Protein AF-A0A3M6TI79-F1 (afdb_monomer_lite)

Foldseek 3Di:
DDDDDDDDFDDDPDPDDRDDDDDDDDDQDKDKDKDWDFDDDDDPVDPDTWTDIDIDTDHSCLLPPDALAPDPPQQDWDWDWDDTPNPDIDIDIDGDDHDRDQKKKKFKDFDLDWDKDQAPCVQDPCCPVFADPVNNVNSGFTKIKDKIFIAIPVRHGAWIKIWMFTQRSLKTKIFIAGPVRDGQKMKIKDDDPPFAACVVDPCSQFGDHDDVLQLKIWIFIDGPHGFKIKIKAWDQWFWKAAWAQWACDDVPGHTGHTGHIGATAQTDMDIWMFGPPDRTHTWDWDDDPQWIWTPPDPQWIWIARQQRRMIMTGSVDSPVRRSNNNNLRSLLSCQARRAAPDPPDPAQQAGRPVDPDDDTIHHPDDPSVSGSSNSNNANPNRRRNHLSSCCPVVVRNHSRHPDDPDDDDDDDDDDPDDDDDDDDDDDDDDDDDDDDDDDDDDDD

Organism: Pocillopora damicornis (NCBI:txid46731)

Structure (mmCIF, N/CA/C/O backbone):
data_AF-A0A3M6TI79-F1
#
_entry.id   AF-A0A3M6TI79-F1
#
loop_
_atom_site.group_PDB
_atom_site.id
_atom_site.type_symbol
_atom_site.label_atom_id
_atom_site.label_alt_id
_atom_site.label_comp_id
_atom_site.label_asym_id
_atom_site.label_entity_id
_atom_site.label_seq_id
_atom_site.pdbx_PDB_ins_code
_atom_site.Cartn_x
_atom_site.Cartn_y
_atom_site.Cartn_z
_atom_site.occupancy
_atom_site.B_iso_or_equiv
_atom_site.auth_seq_id
_atom_site.auth_comp_id
_atom_site.auth_asym_id
_atom_site.auth_atom_id
_atom_site.pdbx_PDB_model_num
ATOM 1 N N . MET A 1 1 ? -27.405 -29.786 21.124 1.00 26.97 1 MET A N 1
ATOM 2 C CA . MET A 1 1 ? -27.968 -29.135 22.326 1.00 26.97 1 MET A CA 1
ATOM 3 C C . MET A 1 1 ? -26.849 -29.111 23.354 1.00 26.97 1 MET A C 1
ATOM 5 O O . MET A 1 1 ? -26.350 -30.180 23.670 1.00 26.97 1 MET A O 1
ATOM 9 N N . VAL A 1 2 ? -26.341 -27.943 23.753 1.00 24.84 2 VAL A N 1
ATOM 10 C CA . VAL A 1 2 ? -25.298 -27.874 24.791 1.00 24.84 2 VAL A CA 1
ATOM 11 C C . VAL A 1 2 ? -26.021 -27.575 26.098 1.00 24.84 2 VAL A C 1
ATOM 13 O O . VAL A 1 2 ? -26.415 -26.439 26.329 1.00 24.84 2 VAL A O 1
ATOM 16 N N . GLN A 1 3 ? -26.279 -28.605 26.904 1.00 27.30 3 GLN A N 1
ATOM 17 C CA . GLN A 1 3 ? -26.738 -28.417 28.279 1.00 27.30 3 GLN A CA 1
ATOM 18 C C . GLN A 1 3 ? -25.523 -28.007 29.104 1.00 27.30 3 GLN A C 1
ATOM 20 O O . GLN A 1 3 ? -24.574 -28.777 29.236 1.00 27.30 3 GLN A O 1
ATOM 25 N N . VAL A 1 4 ? -25.526 -26.777 29.608 1.00 32.53 4 VAL A N 1
ATOM 26 C CA . VAL A 1 4 ? -24.462 -26.287 30.482 1.00 32.53 4 VAL A CA 1
ATOM 27 C C . VAL A 1 4 ? -24.975 -26.310 31.915 1.00 32.53 4 VAL A C 1
ATOM 29 O O . VAL A 1 4 ? -26.040 -25.772 32.209 1.00 32.53 4 VAL A O 1
ATOM 32 N N . HIS A 1 5 ? -24.244 -26.971 32.808 1.00 30.58 5 HIS A N 1
ATOM 33 C CA . HIS A 1 5 ? -24.495 -26.938 34.247 1.00 30.58 5 HIS A CA 1
ATOM 34 C C . HIS A 1 5 ? -23.458 -26.020 34.895 1.00 30.58 5 HIS A C 1
ATOM 36 O O . HIS A 1 5 ? -22.255 -26.228 34.741 1.00 30.58 5 HIS A O 1
ATOM 42 N N . GLY A 1 6 ? -23.934 -24.963 35.554 1.00 36.59 6 GLY A N 1
ATOM 43 C CA . GLY A 1 6 ? -23.106 -23.997 36.277 1.00 36.59 6 GLY A CA 1
ATOM 44 C C . GLY A 1 6 ? -23.070 -24.270 37.787 1.00 36.59 6 GLY A C 1
ATOM 45 O O . GLY A 1 6 ? -23.866 -25.069 38.283 1.00 36.59 6 GLY A O 1
ATOM 46 N N . PRO A 1 7 ? -22.162 -23.615 38.535 1.00 35.44 7 PRO A N 1
ATOM 47 C CA . PRO A 1 7 ? -22.131 -23.706 39.993 1.00 35.44 7 PRO A CA 1
ATOM 48 C C . PRO A 1 7 ? -23.394 -23.086 40.613 1.00 35.44 7 PRO A C 1
ATOM 50 O O . PRO A 1 7 ? -23.945 -22.118 40.090 1.00 35.44 7 PRO A O 1
ATOM 53 N N . ALA A 1 8 ? -23.846 -23.639 41.741 1.00 36.31 8 ALA A N 1
ATOM 54 C CA . ALA A 1 8 ? -25.027 -23.166 42.459 1.00 36.31 8 ALA A CA 1
ATOM 55 C C . ALA A 1 8 ? -24.855 -21.706 42.927 1.00 36.31 8 ALA A C 1
ATOM 57 O O . ALA A 1 8 ? -23.997 -21.415 43.761 1.00 36.31 8 ALA A O 1
ATOM 58 N N . ALA A 1 9 ? -25.686 -20.788 42.426 1.00 38.94 9 ALA A N 1
ATOM 59 C CA . ALA A 1 9 ? -25.747 -19.413 42.916 1.00 38.94 9 ALA A CA 1
ATOM 60 C C . ALA A 1 9 ? -26.727 -19.324 44.100 1.00 38.94 9 ALA A C 1
ATOM 62 O O . ALA A 1 9 ? -27.890 -19.710 43.983 1.00 38.94 9 ALA A O 1
ATOM 63 N N . ARG A 1 10 ? -26.275 -18.814 45.255 1.00 35.09 10 ARG A N 1
ATOM 64 C CA . ARG A 1 10 ? -27.170 -18.492 46.379 1.00 35.09 10 ARG A CA 1
ATOM 65 C C . ARG A 1 10 ? -27.868 -17.164 46.097 1.00 35.09 10 ARG A C 1
ATOM 67 O O . ARG A 1 10 ? -27.205 -16.156 45.875 1.00 35.09 10 ARG A O 1
ATOM 74 N N . VAL A 1 11 ? -29.199 -17.155 46.151 1.00 37.19 11 VAL A N 1
ATOM 75 C CA . VAL A 1 11 ? -29.996 -15.925 46.078 1.00 37.19 11 VAL A CA 1
ATOM 76 C C . VAL A 1 11 ? -29.894 -15.207 47.426 1.00 37.19 11 VAL A C 1
ATOM 78 O O . VAL A 1 11 ? -30.605 -15.535 48.372 1.00 37.19 11 VAL A O 1
ATOM 81 N N . THR A 1 12 ? -28.988 -14.242 47.536 1.00 36.19 12 THR A N 1
ATOM 82 C CA . THR A 1 12 ? -28.988 -13.247 48.617 1.00 36.19 12 THR A CA 1
ATOM 83 C C . THR A 1 12 ? -29.383 -11.891 48.036 1.00 36.19 12 THR A C 1
ATOM 85 O O . THR A 1 12 ? -29.086 -11.605 46.877 1.00 36.19 12 THR A O 1
ATOM 88 N N . LYS A 1 13 ? -30.083 -11.048 48.814 1.00 34.34 13 LYS A N 1
ATOM 89 C CA . LYS A 1 13 ? -30.280 -9.630 48.460 1.00 34.34 13 LYS A CA 1
ATOM 90 C C . LYS A 1 13 ? -28.893 -9.005 48.302 1.00 34.34 13 LYS A C 1
ATOM 92 O O . LYS A 1 13 ? -28.217 -8.767 49.297 1.00 34.34 13 LYS A O 1
ATOM 97 N N . SER A 1 14 ? -28.447 -8.826 47.069 1.00 35.88 14 SER A N 1
ATOM 98 C CA . SER A 1 14 ? -27.125 -8.304 46.755 1.00 35.88 14 SER A CA 1
ATOM 99 C C . SER A 1 14 ? -27.249 -7.418 45.526 1.00 35.88 14 SER A C 1
ATOM 101 O O . SER A 1 14 ? -27.692 -7.883 44.477 1.00 35.88 14 SER A O 1
ATOM 103 N N . ASP A 1 15 ? -26.801 -6.173 45.655 1.00 36.38 15 ASP A N 1
ATOM 104 C CA . ASP A 1 15 ? -26.733 -5.178 44.579 1.00 36.38 15 ASP A CA 1
ATOM 105 C C . ASP A 1 15 ? -25.527 -5.404 43.634 1.00 36.38 15 ASP A C 1
ATOM 107 O O . ASP A 1 15 ? -25.134 -4.514 42.882 1.00 36.38 15 ASP A O 1
ATOM 111 N N . GLY A 1 16 ? -24.911 -6.595 43.674 1.00 39.62 16 GLY A N 1
ATOM 112 C CA . GLY A 1 16 ? -23.736 -6.976 42.887 1.00 39.62 16 GLY A CA 1
ATOM 113 C C . GLY A 1 16 ? -23.969 -8.150 41.928 1.00 39.62 16 GLY A C 1
ATOM 114 O O . GLY A 1 16 ? -24.929 -8.912 42.049 1.00 39.62 16 GLY A O 1
ATOM 115 N N . VAL A 1 17 ? -23.050 -8.312 40.967 1.00 40.81 17 VAL A N 1
ATOM 116 C CA . VAL A 1 17 ? -23.013 -9.440 40.017 1.00 40.81 17 VAL A CA 1
ATOM 117 C C . VAL A 1 17 ? -22.804 -10.752 40.783 1.00 40.81 17 VAL A C 1
ATOM 119 O O . VAL A 1 17 ? -21.711 -11.024 41.271 1.00 40.81 17 VAL A O 1
ATOM 122 N N . LEU A 1 18 ? -23.851 -11.578 40.873 1.00 46.09 18 LEU A N 1
ATOM 123 C CA . LEU A 1 18 ? -23.839 -12.822 41.655 1.00 46.09 18 LEU A CA 1
ATOM 124 C C . LEU A 1 18 ? -23.061 -13.971 40.984 1.00 46.09 18 LEU A C 1
ATOM 126 O O . LEU A 1 18 ? -22.615 -14.881 41.679 1.00 46.09 18 LEU A O 1
ATOM 130 N N . SER A 1 19 ? -22.902 -13.980 39.651 1.00 46.00 19 SER A N 1
ATOM 131 C CA . SER A 1 19 ? -22.184 -15.037 38.908 1.00 46.00 19 SER A CA 1
ATOM 132 C C . SER A 1 19 ? -21.798 -14.596 37.488 1.00 46.00 19 SER A C 1
ATOM 134 O O . SER A 1 19 ? -22.575 -13.918 36.820 1.00 46.00 19 SER A O 1
ATOM 136 N N . ARG A 1 20 ? -20.612 -15.007 37.007 1.00 40.00 20 ARG A N 1
ATOM 137 C CA . ARG A 1 20 ? -20.134 -14.791 35.626 1.00 40.00 20 ARG A CA 1
ATOM 138 C C . ARG A 1 20 ? -20.016 -16.128 34.901 1.00 40.00 20 ARG A C 1
ATOM 140 O O . ARG A 1 20 ? -19.308 -17.015 35.370 1.00 40.00 20 ARG A O 1
ATOM 147 N N . PHE A 1 21 ? -20.644 -16.240 33.736 1.00 50.38 21 PHE A N 1
ATOM 148 C CA . PHE A 1 21 ? -20.562 -17.419 32.874 1.00 50.38 21 PHE A CA 1
ATOM 149 C C . PHE A 1 21 ? -19.679 -17.113 31.659 1.00 50.38 21 PHE A C 1
ATOM 151 O O . PHE A 1 21 ? -19.649 -15.987 31.166 1.00 50.38 21 PHE A O 1
ATOM 158 N N . THR A 1 22 ? -18.896 -18.082 31.193 1.00 39.44 22 THR A N 1
ATOM 159 C CA . THR A 1 22 ? -18.041 -17.924 30.008 1.00 39.44 22 THR A CA 1
ATOM 160 C C . THR A 1 22 ? -18.161 -19.178 29.163 1.00 39.44 22 THR A C 1
ATOM 162 O O . THR A 1 22 ? -17.875 -20.273 29.642 1.00 39.44 22 THR A O 1
ATOM 165 N N . TYR A 1 23 ? -18.563 -19.017 27.906 1.00 48.28 23 TYR A N 1
ATOM 166 C CA . TYR A 1 23 ? -18.755 -20.128 26.981 1.00 48.28 23 TYR A CA 1
ATOM 167 C C . TYR A 1 23 ? -17.828 -19.967 25.776 1.00 48.28 23 TYR A C 1
ATOM 169 O O . TYR A 1 23 ? -17.663 -18.870 25.246 1.00 48.28 23 TYR A O 1
ATOM 177 N N . LYS A 1 24 ? -17.220 -21.069 25.327 1.00 37.00 24 LYS A N 1
ATOM 178 C CA . LYS A 1 24 ? -16.467 -21.134 24.067 1.00 37.00 24 LYS A CA 1
ATOM 179 C C . LYS A 1 24 ? -17.256 -21.984 23.078 1.00 37.00 24 LYS A C 1
ATOM 181 O O . LYS A 1 24 ? -17.492 -23.162 23.340 1.00 37.00 24 LYS A O 1
ATOM 186 N N . LYS A 1 25 ? -17.647 -21.410 21.938 1.00 42.81 25 LYS A N 1
ATOM 187 C CA . LYS A 1 25 ? -18.302 -22.142 20.845 1.00 42.81 25 LYS A CA 1
ATOM 188 C C . LYS A 1 25 ? -17.343 -22.285 19.666 1.00 42.81 25 LYS A C 1
ATOM 190 O O . LYS A 1 25 ? -16.661 -21.332 19.314 1.00 42.81 25 LYS A O 1
ATOM 195 N N . LYS A 1 26 ? -17.311 -23.477 19.062 1.00 34.34 26 LYS A N 1
ATOM 196 C CA . LYS A 1 26 ? -16.482 -23.782 17.883 1.00 34.34 26 LYS A CA 1
ATOM 197 C C . LYS A 1 26 ? -17.148 -23.459 16.533 1.00 34.34 26 LYS A C 1
ATOM 199 O O . LYS A 1 26 ? -16.418 -23.287 15.573 1.00 34.34 26 LYS A O 1
ATOM 204 N N . ASN A 1 27 ? -18.486 -23.355 16.453 1.00 37.47 27 ASN A N 1
ATOM 205 C CA . ASN A 1 27 ? -19.232 -23.259 15.180 1.00 37.47 27 ASN A CA 1
ATOM 206 C C . ASN A 1 27 ? -20.321 -22.162 15.150 1.00 37.47 27 ASN A C 1
ATOM 208 O O . ASN A 1 27 ? -20.969 -21.882 16.162 1.00 37.47 27 ASN A O 1
ATOM 212 N N . SER A 1 28 ? -20.581 -21.635 13.947 1.00 41.69 28 SER A N 1
ATOM 213 C CA . SER A 1 28 ? -21.469 -20.517 13.566 1.00 41.69 28 SER A CA 1
ATOM 214 C C . SER A 1 28 ? -22.980 -20.835 13.516 1.00 41.69 28 SER A C 1
ATOM 216 O O . SER A 1 28 ? -23.687 -20.418 12.606 1.00 41.69 28 SER A O 1
ATOM 218 N N . GLY A 1 29 ? -23.513 -21.578 14.489 1.00 46.12 29 GLY A N 1
ATOM 219 C CA . GLY A 1 29 ? -24.972 -21.763 14.631 1.00 46.12 29 GLY A CA 1
ATOM 220 C C . GLY A 1 29 ? -25.601 -20.766 15.610 1.00 46.12 29 GLY A C 1
ATOM 221 O O . GLY A 1 29 ? -24.887 -20.223 16.455 1.00 46.12 29 GLY A O 1
ATOM 222 N N . ASN A 1 30 ? -26.932 -20.616 15.600 1.00 45.53 30 ASN A N 1
ATOM 223 C CA . ASN A 1 30 ? -27.668 -19.917 16.667 1.00 45.53 30 ASN A CA 1
ATOM 224 C C . ASN A 1 30 ? -27.253 -20.455 18.050 1.00 45.53 30 ASN A C 1
ATOM 226 O O . ASN A 1 30 ? -27.028 -21.663 18.230 1.00 45.53 30 ASN A O 1
ATOM 230 N N . LEU A 1 31 ? -27.068 -19.560 19.020 1.00 49.38 31 LEU A N 1
ATOM 231 C CA . LEU A 1 31 ? -26.786 -19.931 20.405 1.00 49.38 31 LEU A CA 1
ATOM 232 C C . LEU A 1 31 ? -28.133 -20.063 21.114 1.00 49.38 31 LEU A C 1
ATOM 234 O O . LEU A 1 31 ? -28.836 -19.080 21.321 1.00 49.38 31 LEU A O 1
ATOM 238 N N . ARG A 1 32 ? -28.514 -21.306 21.417 1.00 48.41 32 ARG A N 1
ATOM 239 C CA . ARG A 1 32 ? -29.669 -21.610 22.261 1.00 48.41 32 ARG A CA 1
ATOM 240 C C . ARG A 1 32 ? -29.132 -21.813 23.667 1.00 48.41 32 ARG A C 1
ATOM 242 O O . ARG A 1 32 ? -28.478 -22.826 23.920 1.00 48.41 32 ARG A O 1
ATOM 249 N N . GLU A 1 33 ? -29.350 -20.834 24.531 1.00 54.22 33 GLU A N 1
ATOM 250 C CA . GLU A 1 33 ? -29.042 -20.950 25.954 1.00 54.22 33 GLU A CA 1
ATOM 251 C C . GLU A 1 33 ? -30.341 -21.201 26.716 1.00 54.22 33 GLU A C 1
ATOM 253 O O . GLU A 1 33 ? -31.329 -20.495 26.537 1.00 54.22 33 GLU A O 1
ATOM 258 N N . SER A 1 34 ? -30.353 -22.229 27.561 1.00 50.94 34 SER A N 1
ATOM 259 C CA . SER A 1 34 ? -31.441 -22.473 28.505 1.00 50.94 34 SER A CA 1
ATOM 260 C C . SER A 1 34 ? -30.966 -22.072 29.894 1.00 50.94 34 SER A C 1
ATOM 262 O O . SER A 1 34 ? -30.079 -22.728 30.448 1.00 50.94 34 SER A O 1
ATOM 264 N N . VAL A 1 35 ? -31.548 -21.022 30.466 1.00 56.03 35 VAL A N 1
ATOM 265 C CA . VAL A 1 35 ? -31.326 -20.684 31.873 1.00 56.03 35 VAL A CA 1
ATOM 266 C C . VAL A 1 35 ? -32.333 -21.488 32.682 1.00 56.03 35 VAL A C 1
ATOM 268 O O . VAL A 1 35 ? -33.542 -21.304 32.540 1.00 56.03 35 VAL A O 1
ATOM 271 N N . ARG A 1 36 ? -31.837 -22.417 33.502 1.00 56.12 36 ARG A N 1
ATOM 272 C CA . ARG A 1 36 ? -32.660 -23.227 34.402 1.00 56.12 36 ARG A CA 1
ATOM 273 C C . ARG A 1 36 ? -32.420 -22.783 35.839 1.00 56.12 36 ARG A C 1
ATOM 275 O O . ARG A 1 36 ? -31.276 -22.733 36.284 1.00 56.12 36 ARG A O 1
ATOM 282 N N . ILE A 1 37 ? -33.498 -22.484 36.554 1.00 56.94 37 ILE A N 1
ATOM 283 C CA . ILE A 1 37 ? -33.464 -22.140 37.972 1.00 56.94 37 ILE A CA 1
ATOM 284 C C . ILE A 1 37 ? -34.084 -23.306 38.730 1.00 56.94 37 ILE A C 1
ATOM 286 O O . ILE A 1 37 ? -35.269 -23.597 38.591 1.00 56.94 37 ILE A O 1
ATOM 290 N N . GLN A 1 38 ? -33.242 -23.993 39.499 1.00 54.38 38 GLN A N 1
ATOM 291 C CA . GLN A 1 38 ? -33.629 -25.111 40.350 1.00 54.38 38 GLN A CA 1
ATOM 292 C C . GLN A 1 38 ? -33.363 -24.750 41.807 1.00 54.38 38 GLN A C 1
ATOM 294 O O . GLN A 1 38 ? -32.266 -24.317 42.170 1.00 54.38 38 GLN A O 1
ATOM 299 N N . GLN A 1 39 ? -34.363 -24.950 42.656 1.00 53.22 39 GLN A N 1
ATOM 300 C CA . GLN A 1 39 ? -34.198 -24.842 44.097 1.00 53.22 39 GLN A CA 1
ATOM 301 C C . GLN A 1 39 ? -33.625 -26.146 44.664 1.00 53.22 39 GLN A C 1
ATOM 303 O O . GLN A 1 39 ? -34.282 -27.185 44.669 1.00 53.22 39 GLN A O 1
ATOM 308 N N . HIS A 1 40 ? -32.408 -26.082 45.205 1.00 42.72 40 HIS A N 1
ATOM 309 C CA . HIS A 1 40 ? -31.822 -27.190 45.958 1.00 42.72 40 HIS A CA 1
ATOM 310 C C . HIS A 1 40 ? -32.299 -27.147 47.420 1.00 42.72 40 HIS A C 1
ATOM 312 O O . HIS A 1 40 ? -31.717 -26.455 48.255 1.00 42.72 40 HIS A O 1
ATOM 318 N N . GLY A 1 41 ? -33.363 -27.895 47.725 1.00 48.41 41 GLY A N 1
ATOM 319 C CA . GLY A 1 41 ? -33.874 -28.112 49.085 1.00 48.41 41 GLY A CA 1
ATOM 320 C C . GLY A 1 41 ? -35.158 -27.349 49.429 1.00 48.41 41 GLY A C 1
ATOM 321 O O . GLY A 1 41 ? -35.534 -26.377 48.781 1.00 48.41 41 GLY A O 1
ATOM 322 N N . THR A 1 42 ? -35.860 -27.792 50.469 1.00 46.72 42 THR A N 1
ATOM 323 C CA . THR A 1 42 ? -37.112 -27.176 50.933 1.00 46.72 42 THR A CA 1
ATOM 324 C C . THR A 1 42 ? -36.832 -25.871 51.682 1.00 46.72 42 THR A C 1
ATOM 326 O O . THR A 1 42 ? -36.079 -25.863 52.654 1.00 46.72 42 THR A O 1
ATOM 329 N N . CYS A 1 43 ? -37.448 -24.769 51.254 1.00 49.41 43 CYS A N 1
ATOM 330 C CA . CYS A 1 43 ? -37.408 -23.478 51.943 1.00 49.41 43 CYS A CA 1
ATOM 331 C C . CYS A 1 43 ? -38.814 -23.173 52.468 1.00 49.41 43 CYS A C 1
ATOM 333 O O . CYS A 1 43 ? -39.772 -23.274 51.709 1.00 49.41 43 CYS A O 1
ATOM 335 N N . SER A 1 44 ? -38.943 -22.773 53.737 1.00 50.62 44 SER A N 1
ATOM 336 C CA . SER A 1 44 ? -40.233 -22.438 54.368 1.00 50.62 44 SER A CA 1
ATOM 337 C C . SER A 1 44 ? -40.979 -21.282 53.689 1.00 50.62 44 SER A C 1
ATOM 339 O O . SER A 1 44 ? -42.162 -21.084 53.941 1.00 50.62 44 SER A O 1
ATOM 341 N N . CYS A 1 45 ? -40.301 -20.534 52.816 1.00 48.78 45 CYS A N 1
ATOM 342 C CA . CYS A 1 45 ? -40.864 -19.429 52.050 1.00 48.78 45 CYS A CA 1
ATOM 343 C C . CYS A 1 45 ? -41.637 -19.868 50.791 1.00 48.78 45 CYS A C 1
ATOM 345 O O . CYS A 1 45 ? -42.281 -19.023 50.174 1.00 48.78 45 CYS A O 1
ATOM 347 N N . PHE A 1 46 ? -41.572 -21.144 50.385 1.00 50.62 46 PHE A N 1
ATOM 348 C CA . PHE A 1 46 ? -42.201 -21.638 49.154 1.00 50.62 46 PHE A CA 1
ATOM 349 C C . PHE A 1 46 ? -42.928 -22.966 49.396 1.00 50.62 46 PHE A C 1
ATOM 351 O O . PHE A 1 46 ? -42.351 -23.914 49.921 1.00 50.62 46 PHE A O 1
ATOM 358 N N . SER A 1 47 ? -44.198 -23.047 48.989 1.00 51.09 47 SER A N 1
ATOM 359 C CA . SER A 1 47 ? -45.039 -24.246 49.136 1.00 51.09 47 SER A CA 1
ATOM 360 C C . SER A 1 47 ? -44.831 -25.298 48.036 1.00 51.09 47 SER A C 1
ATOM 362 O O . SER A 1 47 ? -45.362 -26.401 48.146 1.00 51.09 47 SER A O 1
ATOM 364 N N . HIS A 1 48 ? -44.059 -24.985 46.988 1.00 55.78 48 HIS A N 1
ATOM 365 C CA . HIS A 1 48 ? -43.809 -25.859 45.836 1.00 55.78 48 HIS A CA 1
ATOM 366 C C . HIS A 1 48 ? -42.324 -25.850 45.438 1.00 55.78 48 HIS A C 1
ATOM 368 O O . HIS A 1 48 ? -41.635 -24.849 45.633 1.00 55.78 48 HIS A O 1
ATOM 374 N N . LEU A 1 49 ? -41.839 -26.967 44.878 1.00 54.50 49 LEU A N 1
ATOM 375 C CA . LEU A 1 49 ? -40.508 -27.072 44.269 1.00 54.50 49 LEU A CA 1
ATOM 376 C C . LEU A 1 49 ? -40.403 -26.095 43.091 1.00 54.50 49 LEU A C 1
ATOM 378 O O . LEU A 1 49 ? -41.200 -26.161 42.158 1.00 54.50 49 LEU A O 1
ATOM 382 N N . LEU A 1 50 ? -39.417 -25.199 43.136 1.00 56.19 50 LEU A N 1
ATOM 383 C CA . LEU A 1 50 ? -39.123 -24.283 42.038 1.00 56.19 50 LEU A CA 1
ATOM 384 C C . LEU A 1 50 ? -38.225 -24.978 41.010 1.00 56.19 50 LEU A C 1
ATOM 386 O O . LEU A 1 50 ? -37.013 -25.099 41.214 1.00 56.19 50 LEU A O 1
ATOM 390 N N . GLU A 1 51 ? -38.827 -25.419 39.909 1.00 56.94 51 GLU A N 1
ATOM 391 C CA . GLU A 1 51 ? -38.125 -25.847 38.701 1.00 56.94 51 GLU A CA 1
ATOM 392 C C . GLU A 1 51 ? -38.714 -25.103 37.500 1.00 56.94 51 GLU A C 1
ATOM 394 O O . GLU A 1 51 ? -39.722 -25.504 36.931 1.00 56.94 51 GLU A O 1
ATOM 399 N N . GLU A 1 52 ? -38.080 -23.988 37.138 1.00 59.00 52 GLU A N 1
ATOM 400 C CA . GLU A 1 52 ? -38.467 -23.174 35.985 1.00 59.00 52 GLU A CA 1
ATOM 401 C C . GLU A 1 52 ? -37.279 -23.042 35.033 1.00 59.00 52 GLU A C 1
ATOM 403 O O . GLU A 1 52 ? -36.121 -22.892 35.445 1.00 59.00 52 GLU A O 1
ATOM 408 N N . SER A 1 53 ? -37.554 -23.099 33.734 1.00 56.28 53 SER A N 1
ATOM 409 C CA . SER A 1 53 ? -36.540 -22.900 32.703 1.00 56.28 53 SER A CA 1
ATOM 410 C C . SER A 1 53 ? -37.062 -21.988 31.617 1.00 56.28 53 SER A C 1
ATOM 412 O O . SER A 1 53 ? -38.165 -22.195 31.120 1.00 56.28 53 SER A O 1
ATOM 414 N N . ALA A 1 54 ? -36.235 -21.039 31.201 1.00 55.03 54 ALA A N 1
ATOM 415 C CA . ALA A 1 54 ? -36.506 -20.230 30.030 1.00 55.03 54 ALA A CA 1
ATOM 416 C C . ALA A 1 54 ? -35.395 -20.419 28.999 1.00 55.03 54 ALA A C 1
ATOM 418 O O . ALA A 1 54 ? -34.204 -20.493 29.322 1.00 55.03 54 ALA A O 1
ATOM 419 N N . GLU A 1 55 ? -35.816 -20.547 27.747 1.00 54.59 55 GLU A N 1
ATOM 420 C CA . GLU A 1 55 ? -34.921 -20.656 26.609 1.00 54.59 55 GLU A CA 1
ATOM 421 C C . GLU A 1 55 ? -34.775 -19.303 25.934 1.00 54.59 55 GLU A C 1
ATOM 423 O O . GLU A 1 55 ? -35.762 -18.644 25.609 1.00 54.59 55 GLU A O 1
ATOM 428 N N . TYR A 1 56 ? -33.529 -18.927 25.680 1.00 57.69 56 TYR A N 1
ATOM 429 C CA . TYR A 1 56 ? -33.180 -17.694 25.006 1.00 57.69 56 TYR A CA 1
ATOM 430 C C . TYR A 1 56 ? -32.433 -18.022 23.724 1.00 57.69 56 TYR A C 1
ATOM 432 O O . TYR A 1 56 ? -31.513 -18.850 23.683 1.00 57.69 56 TYR A O 1
ATOM 440 N N . TYR A 1 57 ? -32.872 -17.365 22.658 1.00 51.97 57 TYR A N 1
ATOM 441 C CA . TYR A 1 57 ? -32.275 -17.468 21.342 1.00 51.97 57 TYR A CA 1
ATOM 442 C C . TYR A 1 57 ? -31.390 -16.252 21.128 1.00 51.97 57 TYR A C 1
ATOM 444 O O . TYR A 1 57 ? -31.881 -15.154 20.887 1.00 51.97 57 TYR A O 1
ATOM 452 N N . PHE A 1 58 ? -30.079 -16.461 21.162 1.00 52.69 58 PHE A N 1
ATOM 453 C CA . PHE A 1 58 ? -29.154 -15.497 20.590 1.00 52.69 58 PHE A CA 1
ATOM 454 C C . PHE A 1 58 ? -29.104 -15.768 19.088 1.00 52.69 58 PHE A C 1
ATOM 456 O O . PHE A 1 58 ? -28.556 -16.791 18.645 1.00 52.69 58 PHE A O 1
ATOM 463 N N . SER A 1 59 ? -29.736 -14.891 18.303 1.00 44.31 59 SER A N 1
ATOM 464 C CA . SER A 1 59 ? -29.666 -14.981 16.847 1.00 44.31 59 SER A CA 1
ATOM 465 C C . SER A 1 59 ? -28.213 -14.804 16.403 1.00 44.31 59 SER A C 1
ATOM 467 O O . SER A 1 59 ? -27.461 -13.998 16.958 1.00 44.31 59 SER A O 1
ATOM 469 N N . ALA A 1 60 ? -27.794 -15.576 15.399 1.00 45.16 60 ALA A N 1
ATOM 470 C CA . ALA A 1 60 ? -26.479 -15.412 14.787 1.00 45.16 60 ALA A CA 1
ATOM 471 C C . ALA A 1 60 ? -26.255 -13.972 14.277 1.00 45.16 60 ALA A C 1
ATOM 473 O O . ALA A 1 60 ? -25.119 -13.510 14.268 1.00 45.16 60 ALA A O 1
ATOM 474 N N . GLU A 1 61 ? -27.326 -13.239 13.949 1.00 41.38 61 GLU A N 1
ATOM 475 C CA . GLU A 1 61 ? -27.290 -11.812 13.603 1.00 41.38 61 GLU A CA 1
ATOM 476 C C . GLU A 1 61 ? -26.744 -10.938 14.746 1.00 41.38 61 GLU A C 1
ATOM 478 O O . GLU A 1 61 ? -25.884 -10.097 14.499 1.00 41.38 61 GLU A O 1
ATOM 483 N N . TYR A 1 62 ? -27.121 -11.179 16.009 1.00 40.09 62 TYR A N 1
ATOM 484 C CA . TYR A 1 62 ? -26.590 -10.426 17.162 1.00 40.09 62 TYR A CA 1
ATOM 485 C C . TYR A 1 62 ? -25.095 -10.672 17.412 1.00 40.09 62 TYR A C 1
ATOM 487 O O . TYR A 1 62 ? -24.378 -9.780 17.864 1.00 40.09 62 TYR A O 1
ATOM 495 N N . LEU A 1 63 ? -24.613 -11.876 17.095 1.00 44.28 63 LEU A N 1
ATOM 496 C CA . LEU A 1 63 ? -23.198 -12.246 17.189 1.00 44.28 63 LEU A CA 1
ATOM 497 C C . LEU A 1 63 ? -22.372 -11.752 15.991 1.00 44.28 63 LEU A C 1
ATOM 499 O O . LEU A 1 63 ? -21.152 -11.638 16.097 1.00 44.28 63 LEU A O 1
ATOM 503 N N . ALA A 1 64 ? -23.024 -11.479 14.858 1.00 40.97 64 ALA A N 1
ATOM 504 C CA . ALA A 1 64 ? -22.374 -11.171 13.590 1.00 40.97 64 ALA A CA 1
ATOM 505 C C . ALA A 1 64 ? -22.335 -9.672 13.247 1.00 40.97 64 ALA A C 1
ATOM 507 O O . ALA A 1 64 ? -21.449 -9.278 12.489 1.00 40.97 64 ALA A O 1
ATOM 508 N N . TRP A 1 65 ? -23.250 -8.845 13.776 1.00 39.28 65 TRP A N 1
ATOM 509 C CA . TRP A 1 65 ? -23.540 -7.520 13.198 1.00 39.28 65 TRP A CA 1
ATOM 510 C C . TRP A 1 65 ? -22.755 -6.326 13.771 1.00 39.28 65 TRP A C 1
ATOM 512 O O . TRP A 1 65 ? -22.765 -5.253 13.177 1.00 39.28 65 TRP A O 1
ATOM 522 N N . ARG A 1 66 ? -22.048 -6.440 14.904 1.00 42.31 66 ARG A N 1
ATOM 523 C CA . ARG A 1 66 ? -21.346 -5.277 15.496 1.00 42.31 66 ARG A CA 1
ATOM 524 C C . ARG A 1 66 ? -19.835 -5.481 15.570 1.00 42.31 66 ARG A C 1
ATOM 526 O O . ARG A 1 66 ? -19.311 -5.971 16.559 1.00 42.31 66 ARG A O 1
ATOM 533 N N . VAL A 1 67 ? -19.179 -5.095 14.471 1.00 48.59 67 VAL A N 1
ATOM 534 C CA . VAL A 1 67 ? -17.765 -4.691 14.320 1.00 48.59 67 VAL A CA 1
ATOM 535 C C . VAL A 1 67 ? -16.770 -5.464 15.201 1.00 48.59 67 VAL A C 1
ATOM 537 O O . VAL A 1 67 ? -16.442 -5.066 16.318 1.00 48.59 67 VAL A O 1
ATOM 540 N N . ILE A 1 68 ? -16.244 -6.556 14.638 1.00 48.81 68 ILE A N 1
ATOM 541 C CA . ILE A 1 68 ? -15.331 -7.512 15.297 1.00 48.81 68 ILE A CA 1
ATOM 542 C C . ILE A 1 68 ? -13.895 -6.962 15.456 1.00 48.81 68 ILE A C 1
ATOM 544 O O . ILE A 1 68 ? -13.103 -7.493 16.232 1.00 48.81 68 ILE A O 1
ATOM 548 N N . TYR A 1 69 ? -13.541 -5.869 14.780 1.00 54.88 69 TYR A N 1
ATOM 549 C CA . TYR A 1 69 ? -12.188 -5.300 14.809 1.00 54.88 69 TYR A CA 1
ATOM 550 C C . TYR A 1 69 ? -12.070 -4.286 15.934 1.00 54.88 69 TYR A C 1
ATOM 552 O O . TYR A 1 69 ? -12.604 -3.200 15.751 1.00 54.88 69 TYR A O 1
ATOM 560 N N . LYS A 1 70 ? -11.431 -4.650 17.066 1.00 46.81 70 LYS A N 1
ATOM 561 C CA . LYS A 1 70 ? -11.135 -3.803 18.257 1.00 46.81 70 LYS A CA 1
ATOM 562 C C . LYS A 1 70 ? -11.877 -2.455 18.259 1.00 46.81 70 LYS A C 1
ATOM 564 O O . LYS A 1 70 ? -11.270 -1.388 18.276 1.00 46.81 70 LYS A O 1
ATOM 569 N N . SER A 1 71 ? -13.204 -2.497 18.205 1.00 42.06 71 SER A N 1
ATOM 570 C CA . SER A 1 71 ? -13.990 -1.284 18.272 1.00 42.06 71 SER A CA 1
ATOM 571 C C . SER A 1 71 ? -14.189 -1.039 19.753 1.00 42.06 71 SER A C 1
ATOM 573 O O . SER A 1 71 ? -14.403 -1.976 20.525 1.00 42.06 71 SER A O 1
ATOM 575 N N . ASN A 1 72 ? -14.121 0.216 20.179 1.00 40.44 72 ASN A N 1
ATOM 576 C CA . ASN A 1 72 ? -14.450 0.594 21.554 1.00 40.44 72 ASN A CA 1
ATOM 577 C C . ASN A 1 72 ? -15.954 0.395 21.862 1.00 40.44 72 ASN A C 1
ATOM 579 O O . ASN A 1 72 ? -16.476 0.984 22.807 1.00 40.44 72 ASN A O 1
ATOM 583 N N . VAL A 1 73 ? -16.674 -0.395 21.055 1.00 41.41 73 VAL A N 1
ATOM 584 C CA . VAL A 1 73 ? -18.079 -0.724 21.245 1.00 41.41 73 VAL A CA 1
ATOM 585 C C . VAL A 1 73 ? -18.174 -1.639 22.455 1.00 41.41 73 VAL A C 1
ATOM 587 O O . VAL A 1 73 ? -17.894 -2.837 22.405 1.00 41.41 73 VAL A O 1
ATOM 590 N N . VAL A 1 74 ? -18.570 -1.036 23.570 1.00 49.41 74 VAL A N 1
ATOM 591 C CA . VAL A 1 74 ? -18.937 -1.747 24.789 1.00 49.41 74 VAL A CA 1
ATOM 592 C C . VAL A 1 74 ? -20.116 -2.667 24.446 1.00 49.41 74 VAL A C 1
ATOM 594 O O . VAL A 1 74 ? -21.144 -2.162 23.981 1.00 49.41 74 VAL A O 1
ATOM 597 N N . PRO A 1 75 ? -20.000 -3.997 24.627 1.00 53.81 75 PRO A N 1
ATOM 598 C CA . PRO A 1 75 ? -21.114 -4.900 24.372 1.00 53.81 75 PRO A CA 1
ATOM 599 C C . PRO A 1 75 ? -22.288 -4.491 25.261 1.00 53.81 75 PRO A C 1
ATOM 601 O O . PRO A 1 75 ? -22.139 -4.375 26.479 1.00 53.81 75 PRO A O 1
ATOM 604 N N . GLN A 1 76 ? -23.437 -4.203 24.643 1.00 52.12 76 GLN A N 1
ATOM 605 C CA . GLN A 1 76 ? -24.592 -3.713 25.386 1.00 52.12 76 GLN A CA 1
ATOM 606 C C . GLN A 1 76 ? -25.166 -4.844 26.253 1.00 52.12 76 GLN A C 1
ATOM 608 O O . GLN A 1 76 ? -25.489 -5.907 25.720 1.00 52.12 76 GLN A O 1
ATOM 613 N N . PRO A 1 77 ? -25.282 -4.642 27.577 1.00 63.25 77 PRO A N 1
ATOM 614 C CA . PRO A 1 77 ? -25.906 -5.613 28.459 1.00 63.25 77 PRO A CA 1
ATOM 615 C C . PRO A 1 77 ? -27.406 -5.696 28.173 1.00 63.25 77 PRO A C 1
ATOM 617 O O . PRO A 1 77 ? -28.104 -4.683 28.190 1.00 63.25 77 PRO A O 1
ATOM 620 N N . GLU A 1 78 ? -27.917 -6.906 27.977 1.00 61.88 78 GLU A N 1
ATOM 621 C CA . GLU A 1 78 ? -29.351 -7.149 27.830 1.00 61.88 78 GLU A CA 1
ATOM 622 C C . GLU A 1 78 ? -29.906 -7.722 29.137 1.00 61.88 78 GLU A C 1
ATOM 624 O O . GLU A 1 78 ? -29.347 -8.666 29.696 1.00 61.88 78 GLU A O 1
ATOM 629 N N . THR A 1 79 ? -30.971 -7.115 29.670 1.00 69.38 79 THR A N 1
ATOM 630 C CA . THR A 1 79 ? -31.572 -7.533 30.945 1.00 69.38 79 THR A CA 1
ATOM 631 C C . THR A 1 79 ? -32.851 -8.311 30.706 1.00 69.38 79 THR A C 1
ATOM 633 O O . THR A 1 79 ? -33.823 -7.785 30.169 1.00 69.38 79 THR A O 1
ATOM 636 N N . HIS A 1 80 ? -32.869 -9.539 31.205 1.00 68.00 80 HIS A N 1
ATOM 637 C CA . HIS A 1 80 ? -33.984 -10.463 31.090 1.00 68.00 80 HIS A CA 1
ATOM 638 C C . HIS A 1 80 ? -34.735 -10.559 32.415 1.00 68.00 80 HIS A C 1
ATOM 640 O O . HIS A 1 80 ? -34.159 -10.408 33.498 1.00 68.00 80 HIS A O 1
ATOM 646 N N . LYS A 1 81 ? -36.045 -10.798 32.326 1.00 70.44 81 LYS A N 1
ATOM 647 C CA . LYS A 1 81 ? -36.925 -11.021 33.476 1.00 70.44 81 LYS A CA 1
ATOM 648 C C . LYS A 1 81 ? -37.562 -12.395 33.349 1.00 70.44 81 LYS A C 1
ATOM 650 O O . LYS A 1 81 ? -38.176 -12.686 32.328 1.00 70.44 81 LYS A O 1
ATOM 655 N N . LEU A 1 82 ? -37.455 -13.191 34.403 1.00 67.81 82 LEU A N 1
ATOM 656 C CA . LEU A 1 82 ? -38.153 -14.459 34.536 1.00 67.81 82 LEU A CA 1
ATOM 657 C C . LEU A 1 82 ? -39.070 -14.391 35.755 1.00 67.81 82 LEU A C 1
ATOM 659 O O . LEU A 1 82 ? -38.601 -14.149 36.867 1.00 67.81 82 LEU A O 1
ATOM 663 N N . THR A 1 83 ? -40.369 -14.584 35.546 1.00 64.44 83 THR A N 1
ATOM 664 C CA . THR A 1 83 ? -41.338 -14.690 36.641 1.00 64.44 83 THR A CA 1
ATOM 665 C C . THR A 1 83 ? -41.441 -16.147 37.061 1.00 64.44 83 THR A C 1
ATOM 667 O O . THR A 1 83 ? -41.745 -17.009 36.247 1.00 64.44 83 THR A O 1
ATOM 670 N N . ILE A 1 84 ? -41.201 -16.407 38.337 1.00 64.62 84 ILE A N 1
ATOM 671 C CA . ILE A 1 84 ? -41.219 -17.719 38.968 1.00 64.62 84 ILE A CA 1
ATOM 672 C C . ILE A 1 84 ? -42.361 -17.729 39.987 1.00 64.62 84 ILE A C 1
ATOM 674 O O . ILE A 1 84 ? -42.494 -16.793 40.780 1.00 64.62 84 ILE A O 1
ATOM 678 N N . ALA A 1 85 ? -43.192 -18.774 39.956 1.00 59.25 85 ALA A N 1
ATOM 679 C CA . ALA A 1 85 ? -44.302 -18.978 40.896 1.00 59.25 85 ALA A CA 1
ATOM 680 C C . ALA A 1 85 ? -45.248 -17.761 41.052 1.00 59.25 85 ALA A C 1
ATOM 682 O O . ALA A 1 85 ? -45.790 -17.505 42.125 1.00 59.25 85 ALA A O 1
ATOM 683 N N . GLY A 1 86 ? -45.434 -16.979 39.981 1.00 56.88 86 GLY A N 1
ATOM 684 C CA . GLY A 1 86 ? -46.370 -15.848 39.913 1.00 56.88 86 GLY A CA 1
ATOM 685 C C . GLY A 1 86 ? -45.981 -14.586 40.698 1.00 56.88 86 GLY A C 1
ATOM 686 O O . GLY A 1 86 ? -46.528 -13.523 40.416 1.00 56.88 86 GLY A O 1
ATOM 687 N N . ASN A 1 87 ? -45.031 -14.657 41.637 1.00 62.44 87 ASN A N 1
ATOM 688 C CA . ASN A 1 87 ? -44.680 -13.544 42.530 1.00 62.44 87 ASN A CA 1
ATOM 689 C C . ASN A 1 87 ? -43.172 -13.254 42.649 1.00 62.44 87 ASN A C 1
ATOM 691 O O . ASN A 1 87 ? -42.799 -12.191 43.147 1.00 62.44 87 ASN A O 1
ATOM 695 N N . LEU A 1 88 ? -42.297 -14.148 42.184 1.00 55.19 88 LEU A N 1
ATOM 696 C CA . LEU A 1 88 ? -40.851 -13.974 42.263 1.00 55.19 88 LEU A CA 1
ATOM 697 C C . LEU A 1 88 ? -40.301 -13.576 40.890 1.00 55.19 88 LEU A C 1
ATOM 699 O O . LEU A 1 88 ? -40.339 -14.360 39.952 1.00 55.19 88 LEU A O 1
ATOM 703 N N . ILE A 1 89 ? -39.767 -12.362 40.755 1.00 64.12 89 ILE A N 1
ATOM 704 C CA . ILE A 1 89 ? -39.148 -11.915 39.499 1.00 64.12 89 ILE A CA 1
ATOM 705 C C . ILE A 1 89 ? -37.633 -12.041 39.626 1.00 64.12 89 ILE A C 1
ATOM 707 O O . ILE A 1 89 ? -37.001 -11.277 40.356 1.00 64.12 89 ILE A O 1
ATOM 711 N N . VAL A 1 90 ? -37.040 -12.961 38.871 1.00 63.62 90 VAL A N 1
ATOM 712 C CA . VAL A 1 90 ? -35.590 -13.048 38.705 1.00 63.62 90 VAL A CA 1
ATOM 713 C C . VAL A 1 90 ? -35.176 -12.139 37.558 1.00 63.62 90 VAL A C 1
ATOM 715 O O . VAL A 1 90 ? -35.674 -12.254 36.439 1.00 63.62 90 VAL A O 1
ATOM 718 N N . ARG A 1 91 ? -34.261 -11.213 37.847 1.00 61.91 91 ARG A N 1
ATOM 719 C CA . ARG A 1 91 ? -33.607 -10.376 36.841 1.00 61.91 91 ARG A CA 1
ATOM 720 C C . ARG A 1 91 ? -32.186 -10.865 36.655 1.00 61.91 91 ARG A C 1
ATOM 722 O O . ARG A 1 91 ? -31.473 -11.035 37.640 1.00 61.91 91 ARG A O 1
ATOM 729 N N . TYR A 1 92 ? -31.773 -11.052 35.414 1.00 63.38 92 TYR A N 1
ATOM 730 C CA . TYR A 1 92 ? -30.384 -11.353 35.105 1.00 63.38 92 TYR A CA 1
ATOM 731 C C . TYR A 1 92 ? -29.972 -10.638 33.824 1.00 63.38 92 TYR A C 1
ATOM 733 O O . TYR A 1 92 ? -30.801 -10.314 32.974 1.00 63.38 92 TYR A O 1
ATOM 741 N N . THR A 1 93 ? -28.680 -10.359 33.714 1.00 59.16 93 THR A N 1
ATOM 742 C CA . THR A 1 93 ? -28.117 -9.584 32.614 1.00 59.16 93 THR A CA 1
ATOM 743 C C . THR A 1 93 ? -27.145 -10.453 31.837 1.00 59.16 93 THR A C 1
ATOM 745 O O . THR A 1 93 ? -26.249 -11.060 32.423 1.00 59.16 93 THR A O 1
ATOM 748 N N . THR A 1 94 ? -27.314 -10.509 30.521 1.00 59.75 94 THR A N 1
ATOM 749 C CA . THR A 1 94 ? -26.409 -11.213 29.612 1.00 59.75 94 THR A CA 1
ATOM 750 C C . THR A 1 94 ? -25.563 -10.208 28.849 1.00 59.75 94 THR A C 1
ATOM 752 O O . THR A 1 94 ? -26.081 -9.229 28.315 1.00 59.75 94 THR A O 1
ATOM 755 N N . VAL A 1 95 ? -24.257 -10.465 28.784 1.00 57.38 95 VAL A N 1
ATOM 756 C CA . VAL A 1 95 ? -23.308 -9.699 27.969 1.00 57.38 95 VAL A CA 1
ATOM 757 C C . VAL A 1 95 ? -22.657 -10.672 27.001 1.00 57.38 95 VAL A C 1
ATOM 759 O O . VAL A 1 95 ? -21.985 -11.615 27.419 1.00 57.38 95 VAL A O 1
ATOM 762 N N . VAL A 1 96 ? -22.876 -10.460 25.707 1.00 56.25 96 VAL A N 1
ATOM 763 C CA . VAL A 1 96 ? -22.303 -11.302 24.659 1.00 56.25 96 VAL A CA 1
ATOM 764 C C . VAL A 1 96 ? -21.022 -10.650 24.157 1.00 56.25 96 VAL A C 1
ATOM 766 O O . VAL A 1 96 ? -21.043 -9.542 23.624 1.00 56.25 96 VAL A O 1
ATOM 769 N N . HIS A 1 97 ? -19.900 -11.344 24.324 1.00 50.94 97 HIS A N 1
ATOM 770 C CA . HIS A 1 97 ? -18.633 -10.939 23.729 1.00 50.94 97 HIS A CA 1
ATOM 771 C C . HIS A 1 97 ? -18.454 -11.675 22.395 1.00 50.94 97 HIS A C 1
ATOM 773 O O . HIS A 1 97 ? -18.488 -12.910 22.395 1.00 50.94 97 HIS A O 1
ATOM 779 N N . PRO A 1 98 ? -18.267 -10.967 21.266 1.00 52.31 98 PRO A N 1
ATOM 780 C CA . PRO A 1 98 ? -17.959 -11.629 20.008 1.00 52.31 98 PRO A CA 1
ATOM 781 C C . PRO A 1 98 ? -16.630 -12.396 20.134 1.00 52.31 98 PRO A C 1
ATOM 783 O O . PRO A 1 98 ? -15.728 -11.948 20.853 1.00 52.31 98 PRO A O 1
ATOM 786 N N . PRO A 1 99 ? -16.486 -13.555 19.467 1.00 52.22 99 PRO A N 1
ATOM 787 C CA . PRO A 1 99 ? -15.224 -14.280 19.454 1.00 52.22 99 PRO A CA 1
ATOM 788 C C . PRO A 1 99 ? -14.141 -13.394 18.827 1.00 52.22 99 PRO A C 1
ATOM 790 O O . PRO A 1 99 ? -14.266 -12.979 17.677 1.00 52.22 99 PRO A O 1
ATOM 793 N N . GLN A 1 100 ? -13.081 -13.097 19.584 1.00 55.97 100 GLN A N 1
ATOM 794 C CA . GLN A 1 100 ? -11.895 -12.460 19.020 1.00 55.97 100 GLN A CA 1
ATOM 795 C C . GLN A 1 100 ? -11.126 -13.510 18.214 1.00 55.97 100 GLN A C 1
ATOM 797 O O . GLN A 1 100 ? -10.774 -14.548 18.781 1.00 55.97 100 GLN A O 1
ATOM 802 N N . PRO A 1 101 ? -10.886 -13.288 16.912 1.00 67.06 101 PRO A N 1
ATOM 803 C CA . PRO A 1 101 ? -10.030 -14.180 16.147 1.00 67.06 101 PRO A CA 1
ATOM 804 C C . PRO A 1 101 ? -8.589 -14.075 16.666 1.00 67.06 101 PRO A C 1
ATOM 806 O O . PRO A 1 101 ? -8.184 -13.022 17.154 1.00 67.06 101 PRO A O 1
ATOM 809 N N . ASP A 1 102 ? -7.801 -15.144 16.561 1.00 77.88 102 ASP A N 1
ATOM 810 C CA . ASP A 1 102 ? -6.368 -15.096 16.901 1.00 77.88 102 ASP A CA 1
ATOM 811 C C . ASP A 1 102 ? -5.582 -14.245 15.877 1.00 77.88 102 ASP A C 1
ATOM 813 O O . ASP A 1 102 ? -4.591 -13.590 16.206 1.00 77.88 102 ASP A O 1
ATOM 817 N N . GLU A 1 103 ? -6.072 -14.198 14.637 1.00 87.31 103 GLU A N 1
ATOM 818 C CA . GLU A 1 103 ? -5.488 -13.475 13.509 1.00 87.31 103 GLU A CA 1
ATOM 819 C C . GLU A 1 103 ? -6.591 -12.819 12.669 1.00 87.31 103 GLU A C 1
ATOM 821 O O . GLU A 1 103 ? -7.627 -13.428 12.392 1.00 87.31 103 GLU A O 1
ATOM 826 N N . TYR A 1 104 ? -6.371 -11.578 12.243 1.00 90.50 104 TYR A N 1
ATOM 827 C CA . TYR A 1 104 ? -7.161 -10.955 11.191 1.00 90.50 104 TYR A CA 1
ATOM 828 C C . TYR A 1 104 ? -6.590 -11.353 9.834 1.00 90.50 104 TYR A C 1
ATOM 830 O O . TYR A 1 104 ? -5.390 -11.228 9.605 1.00 90.50 104 TYR A O 1
ATOM 838 N N . ILE A 1 105 ? -7.456 -11.809 8.932 1.00 93.69 105 ILE A N 1
ATOM 839 C CA . ILE A 1 105 ? -7.106 -12.159 7.556 1.00 93.69 105 ILE A CA 1
ATOM 840 C C . ILE A 1 105 ? -8.080 -11.414 6.655 1.00 93.69 105 ILE A C 1
ATOM 842 O O . ILE A 1 105 ? -9.288 -11.639 6.738 1.00 93.69 105 ILE A O 1
ATOM 846 N N . PHE A 1 106 ? -7.546 -10.541 5.810 1.00 96.06 106 PHE A N 1
ATOM 847 C CA . PHE A 1 106 ? -8.304 -9.818 4.802 1.00 96.06 106 PHE A CA 1
ATOM 848 C C . PHE A 1 106 ? -7.867 -10.268 3.419 1.00 96.06 106 PHE A C 1
ATOM 850 O O . PHE A 1 106 ? -6.678 -10.258 3.109 1.00 96.06 106 PHE A O 1
ATOM 857 N N . THR A 1 107 ? -8.832 -10.650 2.592 1.00 96.75 107 THR A N 1
ATOM 858 C CA . THR A 1 107 ? -8.607 -11.035 1.201 1.00 96.75 107 THR A CA 1
ATOM 859 C C . THR A 1 107 ? -9.171 -9.955 0.299 1.00 96.75 107 THR A C 1
ATOM 861 O O . THR A 1 107 ? -10.340 -9.582 0.402 1.00 96.75 107 THR A O 1
ATOM 864 N N . LEU A 1 108 ? -8.326 -9.433 -0.578 1.00 96.25 108 LEU A N 1
ATOM 865 C CA . LEU A 1 108 ? -8.714 -8.448 -1.568 1.00 96.25 108 LEU A CA 1
ATOM 866 C C . LEU A 1 108 ? -9.559 -9.085 -2.679 1.00 96.25 108 LEU A C 1
ATOM 868 O O . LEU A 1 108 ? -9.167 -10.079 -3.285 1.00 96.25 108 LEU A O 1
ATOM 872 N N . MET A 1 109 ? -10.667 -8.433 -3.007 1.00 92.62 109 MET A N 1
ATOM 873 C CA . MET A 1 109 ? -11.460 -8.672 -4.207 1.00 92.62 109 MET A CA 1
ATOM 874 C C . MET A 1 109 ? -11.189 -7.518 -5.183 1.00 92.62 109 MET A C 1
ATOM 876 O O . MET A 1 109 ? -11.823 -6.459 -5.071 1.00 92.62 109 MET A O 1
ATOM 880 N N . PRO A 1 110 ? -10.212 -7.660 -6.099 1.00 84.56 110 PRO A N 1
ATOM 881 C CA . PRO A 1 110 ? -9.810 -6.563 -6.961 1.00 84.56 110 PRO A CA 1
ATOM 882 C C . PRO A 1 110 ? -10.901 -6.266 -7.989 1.00 84.56 110 PRO A C 1
ATOM 884 O O . PRO A 1 110 ? -11.285 -7.122 -8.781 1.00 84.56 110 PRO A O 1
ATOM 887 N N . ASN A 1 111 ? -11.372 -5.023 -8.003 1.00 82.19 111 ASN A N 1
ATOM 888 C CA . ASN A 1 111 ? -11.981 -4.442 -9.189 1.00 82.19 111 ASN A CA 1
ATOM 889 C C . ASN A 1 111 ? -10.879 -4.030 -10.183 1.00 82.19 111 ASN A C 1
ATOM 891 O O . ASN A 1 111 ? -9.933 -3.355 -9.785 1.00 82.19 111 ASN A O 1
ATOM 895 N N . GLY A 1 112 ? -10.964 -4.468 -11.439 1.00 67.75 112 GLY A N 1
ATOM 896 C CA . GLY A 1 112 ? -9.988 -4.114 -12.478 1.00 67.75 112 GLY A CA 1
ATOM 897 C C . GLY A 1 112 ? -10.250 -2.757 -13.134 1.00 67.75 112 GLY A C 1
ATOM 898 O O . GLY A 1 112 ? -9.379 -2.253 -13.843 1.00 67.75 112 GLY A O 1
ATOM 899 N N . ASP A 1 113 ? -11.422 -2.170 -12.891 1.00 80.62 113 ASP A N 1
ATOM 900 C CA . ASP A 1 113 ? -11.873 -0.975 -13.592 1.00 80.62 113 ASP A CA 1
ATOM 901 C C . ASP A 1 113 ? -11.390 0.299 -12.890 1.00 80.62 113 ASP A C 1
ATOM 903 O O . ASP A 1 113 ? -11.766 0.600 -11.753 1.00 80.62 113 ASP A O 1
ATOM 907 N N . PHE A 1 114 ? -10.572 1.068 -13.607 1.00 84.00 114 PHE A N 1
ATOM 908 C CA . PHE A 1 114 ? -10.152 2.410 -13.221 1.00 84.00 114 PHE A CA 1
ATOM 909 C C . PHE A 1 114 ? -11.024 3.429 -13.948 1.00 84.00 114 PHE A C 1
ATOM 911 O O . PHE A 1 114 ? -11.028 3.517 -15.175 1.00 84.00 114 PHE A O 1
ATOM 918 N N . SER A 1 115 ? -11.796 4.188 -13.178 1.00 88.19 115 SER A N 1
ATOM 919 C CA . SER A 1 115 ? -12.659 5.239 -13.701 1.00 88.19 115 SER A CA 1
ATOM 920 C C . SER A 1 115 ? -11.860 6.534 -13.843 1.00 88.19 115 SER A C 1
ATOM 922 O O . SER A 1 115 ? -11.267 6.975 -12.854 1.00 88.19 115 SER A O 1
ATOM 924 N N . PRO A 1 116 ? -11.836 7.173 -15.025 1.00 86.50 116 PRO A N 1
ATOM 925 C CA . PRO A 1 116 ? -11.203 8.471 -15.186 1.00 86.50 116 PRO A CA 1
ATOM 926 C C . PRO A 1 116 ? -12.012 9.542 -14.452 1.00 86.50 116 PRO A C 1
ATOM 928 O O . PRO A 1 116 ? -13.239 9.597 -14.542 1.00 86.50 116 PRO A O 1
ATOM 931 N N . VAL A 1 117 ? -11.313 10.430 -13.757 1.00 83.38 117 VAL A N 1
ATOM 932 C CA . VAL A 1 117 ? -11.886 11.532 -12.990 1.00 83.38 117 VAL A CA 1
ATOM 933 C C . VAL A 1 117 ? -11.118 12.808 -13.316 1.00 83.38 117 VAL A C 1
ATOM 935 O O . VAL A 1 117 ? -9.889 12.821 -13.366 1.00 83.38 117 VAL A O 1
ATOM 938 N N . ARG A 1 118 ? -11.855 13.892 -13.574 1.00 72.50 118 ARG A N 1
ATOM 939 C CA . ARG A 1 118 ? -11.271 15.175 -14.001 1.00 72.50 118 ARG A CA 1
ATOM 940 C C . ARG A 1 118 ? -10.686 15.994 -12.854 1.00 72.50 118 ARG A C 1
ATOM 942 O O . ARG A 1 118 ? -9.760 16.757 -13.085 1.00 72.50 118 ARG A O 1
ATOM 949 N N . ASP A 1 119 ? -11.227 15.830 -11.651 1.00 79.31 119 ASP A N 1
ATOM 950 C CA . ASP A 1 119 ? -10.807 16.569 -10.465 1.00 79.31 119 ASP A CA 1
ATOM 951 C C . ASP A 1 119 ? -10.388 15.606 -9.348 1.00 79.31 119 ASP A C 1
ATOM 953 O O . ASP A 1 119 ? -11.222 14.944 -8.727 1.00 79.31 119 ASP A O 1
ATOM 957 N N . ALA A 1 120 ? -9.085 15.551 -9.081 1.00 77.62 120 ALA A N 1
ATOM 958 C CA . ALA A 1 120 ? -8.493 14.785 -7.990 1.00 77.62 120 ALA A CA 1
ATOM 959 C C . ALA A 1 120 ? -9.091 15.131 -6.617 1.00 77.62 120 ALA A C 1
ATOM 961 O O . ALA A 1 120 ? -9.260 14.246 -5.776 1.00 77.62 120 ALA A O 1
ATOM 962 N N . ALA A 1 121 ? -9.423 16.404 -6.385 1.00 80.75 121 ALA A N 1
ATOM 963 C CA . ALA A 1 121 ? -9.967 16.855 -5.110 1.00 80.75 121 ALA A CA 1
ATOM 964 C C . ALA A 1 121 ? -11.394 16.341 -4.878 1.00 80.75 121 ALA A C 1
ATOM 966 O O . ALA A 1 121 ? -11.802 16.184 -3.733 1.00 80.75 121 ALA A O 1
ATOM 967 N N . SER A 1 122 ? -12.133 16.006 -5.939 1.00 82.50 122 SER A N 1
ATOM 968 C CA . SER A 1 122 ? -13.470 15.410 -5.818 1.00 82.50 122 SER A CA 1
ATOM 969 C C . SER A 1 122 ? -13.458 13.950 -5.340 1.00 82.50 122 SER A C 1
ATOM 971 O O . SER A 1 122 ? -14.494 13.430 -4.932 1.00 82.50 122 SER A O 1
ATOM 973 N N . ILE A 1 123 ? -12.297 13.286 -5.386 1.00 83.75 123 ILE A N 1
ATOM 974 C CA . ILE A 1 123 ? -12.133 11.861 -5.058 1.00 83.75 123 ILE A CA 1
ATOM 975 C C . ILE A 1 123 ? -11.769 11.662 -3.585 1.00 83.75 123 ILE A C 1
ATOM 977 O O . ILE A 1 123 ? -12.254 10.734 -2.939 1.00 83.75 123 ILE A O 1
ATOM 981 N N . LEU A 1 124 ? -10.862 12.501 -3.081 1.00 85.25 124 LEU A N 1
ATOM 982 C CA . LEU A 1 124 ? -10.262 12.353 -1.756 1.00 85.25 124 LEU A CA 1
ATOM 983 C C . LEU A 1 124 ? -11.229 12.841 -0.682 1.00 85.25 124 LEU A C 1
ATOM 985 O O . LEU A 1 124 ? -11.863 13.882 -0.843 1.00 85.25 124 LEU A O 1
ATOM 989 N N . SER A 1 125 ? -11.289 12.154 0.459 1.00 86.50 125 SER A N 1
ATOM 990 C CA . SER A 1 125 ? -12.173 12.588 1.550 1.00 86.50 125 SER A CA 1
ATOM 991 C C . SER A 1 125 ? -11.707 13.897 2.190 1.00 86.50 125 SER A C 1
ATOM 993 O O . SER A 1 125 ? -12.520 14.666 2.696 1.00 86.50 125 SER A O 1
ATOM 995 N N . SER A 1 126 ? -10.394 14.149 2.165 1.00 83.56 126 SER A N 1
ATOM 996 C CA . SER A 1 126 ? -9.766 15.328 2.774 1.00 83.56 126 SER A CA 1
ATOM 997 C C . SER A 1 126 ? -8.656 15.911 1.885 1.00 83.56 126 SER A C 1
ATOM 999 O O . SER A 1 126 ? -7.487 15.883 2.276 1.00 83.56 126 SER A O 1
ATOM 1001 N N . PRO A 1 127 ? -8.972 16.471 0.701 1.00 78.25 127 PRO A N 1
ATOM 1002 C CA . PRO A 1 127 ? -7.979 16.858 -0.309 1.00 78.25 127 PRO A CA 1
ATOM 1003 C C . PRO A 1 127 ? -6.895 17.805 0.217 1.00 78.25 127 PRO A C 1
ATOM 1005 O O . PRO A 1 127 ? -5.724 17.663 -0.121 1.00 78.25 127 PRO A O 1
ATOM 1008 N N . ALA A 1 128 ? -7.267 18.736 1.100 1.00 75.50 128 ALA A N 1
ATOM 1009 C CA . ALA A 1 128 ? -6.352 19.716 1.684 1.00 75.50 128 ALA A CA 1
ATOM 1010 C C . ALA A 1 128 ? -5.302 19.123 2.642 1.00 75.50 128 ALA A C 1
ATOM 1012 O O . ALA A 1 128 ? -4.317 19.789 2.944 1.00 75.50 128 ALA A O 1
ATOM 1013 N N . LEU A 1 129 ? -5.487 17.883 3.113 1.00 73.88 129 LEU A N 1
ATOM 1014 C CA . LEU A 1 129 ? -4.476 17.169 3.904 1.00 73.88 129 LEU A CA 1
ATOM 1015 C C . LEU A 1 129 ? -3.418 16.481 3.033 1.00 73.88 129 LEU A C 1
ATOM 1017 O O . LEU A 1 129 ? -2.383 16.063 3.548 1.00 73.88 129 LEU A O 1
ATOM 1021 N N . PHE A 1 130 ? -3.697 16.340 1.739 1.00 73.88 130 PHE A N 1
ATOM 1022 C CA . PHE A 1 130 ? -2.943 15.504 0.810 1.00 73.88 130 PHE A CA 1
ATOM 1023 C C . PHE A 1 130 ? -2.256 16.314 -0.285 1.00 73.88 130 PHE A C 1
ATOM 1025 O O . PHE A 1 130 ? -1.126 16.025 -0.675 1.00 73.88 130 PHE A O 1
ATOM 1032 N N . LEU A 1 131 ? -2.956 17.325 -0.792 1.00 73.31 131 LEU A N 1
ATOM 1033 C CA . LEU A 1 131 ? -2.560 18.107 -1.946 1.00 73.31 131 LEU A CA 1
ATOM 1034 C C . LEU A 1 131 ? -2.069 19.481 -1.499 1.00 73.31 131 LEU A C 1
ATOM 1036 O O . LEU A 1 131 ? -2.664 20.132 -0.639 1.00 73.31 131 LEU A O 1
ATOM 1040 N N . SER A 1 132 ? -0.985 19.950 -2.118 1.00 72.44 132 SER A N 1
ATOM 1041 C CA . SER A 1 132 ? -0.545 21.331 -1.928 1.00 72.44 132 SER A CA 1
ATOM 1042 C C . SER A 1 132 ? -1.616 22.306 -2.442 1.00 72.44 132 SER A C 1
ATOM 1044 O O . SER A 1 132 ? -2.369 21.951 -3.353 1.00 72.44 132 SER A O 1
ATOM 1046 N N . PRO A 1 133 ? -1.658 23.560 -1.950 1.00 72.56 133 PRO A N 1
ATOM 1047 C CA . PRO A 1 133 ? -2.590 24.569 -2.461 1.00 72.56 133 PRO A CA 1
ATOM 1048 C C . PRO A 1 133 ? -2.536 24.722 -3.989 1.00 72.56 133 PRO A C 1
ATOM 1050 O O . PRO A 1 133 ? -3.562 24.875 -4.643 1.00 72.56 133 PRO A O 1
ATOM 1053 N N . CYS A 1 134 ? -1.342 24.603 -4.578 1.00 68.38 134 CYS A N 1
ATOM 1054 C CA . CYS A 1 134 ? -1.159 24.635 -6.027 1.00 68.38 134 CYS A CA 1
ATOM 1055 C C . CYS A 1 134 ? -1.787 23.422 -6.730 1.00 68.38 134 CYS A C 1
ATOM 1057 O O . CYS A 1 134 ? -2.359 23.580 -7.802 1.00 68.38 134 CYS A O 1
ATOM 1059 N N . SER A 1 135 ? -1.697 22.232 -6.130 1.00 71.50 135 SER A N 1
ATOM 1060 C CA . SER A 1 135 ? -2.257 20.989 -6.683 1.00 71.50 135 SER A CA 1
ATOM 1061 C C . SER A 1 135 ? -3.784 20.966 -6.599 1.00 71.50 135 SER A C 1
ATOM 1063 O O . SER A 1 135 ? -4.437 20.477 -7.511 1.00 71.50 135 SER A O 1
ATOM 1065 N N . LEU A 1 136 ? -4.366 21.550 -5.545 1.00 71.12 136 LEU A N 1
ATOM 1066 C CA . LEU A 1 136 ? -5.821 21.712 -5.414 1.00 71.12 136 LEU A CA 1
ATOM 1067 C C . LEU A 1 136 ? -6.416 22.611 -6.503 1.00 71.12 136 LEU A C 1
ATOM 1069 O O . LEU A 1 136 ? -7.542 22.396 -6.935 1.00 71.12 136 LEU A O 1
ATOM 1073 N N . ASN A 1 137 ? -5.654 23.600 -6.972 1.00 66.75 137 ASN A N 1
ATOM 1074 C CA . ASN A 1 137 ? -6.087 24.490 -8.048 1.00 66.75 137 ASN A CA 1
ATOM 1075 C C . ASN A 1 137 ? -5.934 23.871 -9.451 1.00 66.75 137 ASN A C 1
ATOM 1077 O O . ASN A 1 137 ? -6.392 24.464 -10.428 1.00 66.75 137 ASN A O 1
ATOM 1081 N N . GLN A 1 138 ? -5.317 22.690 -9.578 1.00 67.75 138 GLN A N 1
ATOM 1082 C CA . GLN A 1 138 ? -5.184 21.968 -10.848 1.00 67.75 138 GLN A CA 1
ATOM 1083 C C . GLN A 1 138 ? -6.424 21.102 -11.122 1.00 67.75 138 GLN A C 1
ATOM 1085 O O . GLN A 1 138 ? -6.361 19.877 -11.178 1.00 67.75 138 GLN A O 1
ATOM 1090 N N . THR A 1 139 ? -7.558 21.763 -11.357 1.00 57.47 139 THR A N 1
ATOM 1091 C CA . THR A 1 139 ? -8.900 21.178 -11.585 1.00 57.47 139 THR A CA 1
ATOM 1092 C C . THR A 1 139 ? -9.054 20.341 -12.866 1.00 57.47 139 THR A C 1
ATOM 1094 O O . THR A 1 139 ? -10.152 19.882 -13.177 1.00 57.47 139 THR A O 1
ATOM 1097 N N . LEU A 1 140 ? -7.974 20.157 -13.631 1.00 64.44 140 LEU A N 1
ATOM 1098 C CA . LEU A 1 140 ? -7.943 19.406 -14.890 1.00 64.44 140 LEU A CA 1
ATOM 1099 C C . LEU A 1 140 ? -6.923 18.262 -14.885 1.00 64.44 140 LEU A C 1
ATOM 1101 O O . LEU A 1 140 ? -6.735 17.631 -15.926 1.00 64.44 140 LEU A O 1
ATOM 1105 N N . ALA A 1 141 ? -6.249 18.008 -13.758 1.00 72.69 141 ALA A N 1
ATOM 1106 C CA . ALA A 1 141 ? -5.228 16.974 -13.702 1.00 72.69 141 ALA A CA 1
ATOM 1107 C C . ALA A 1 141 ? -5.852 15.587 -13.909 1.00 72.69 141 ALA A C 1
ATOM 1109 O O . ALA A 1 141 ? -6.667 15.131 -13.098 1.00 72.69 141 ALA A O 1
ATOM 1110 N N . SER A 1 142 ? -5.443 14.894 -14.976 1.00 82.19 142 SER A N 1
ATOM 1111 C CA . SER A 1 142 ? -5.977 13.571 -15.302 1.00 82.19 142 SER A CA 1
ATOM 1112 C C . SER A 1 142 ? -5.719 12.609 -14.146 1.00 82.19 142 SER A C 1
ATOM 1114 O O . SER A 1 142 ? -4.567 12.328 -13.790 1.00 82.19 142 SER A O 1
ATOM 1116 N N . SER A 1 143 ? -6.802 12.109 -13.558 1.00 87.75 143 SER A N 1
ATOM 1117 C CA . SER A 1 143 ? -6.769 11.201 -12.418 1.00 87.75 143 SER A CA 1
ATOM 1118 C C . SER A 1 143 ? -7.617 9.973 -12.714 1.00 87.75 143 SER A C 1
ATOM 1120 O O . SER A 1 143 ? -8.579 10.035 -13.474 1.00 87.75 143 SER A O 1
ATOM 1122 N N . GLU A 1 144 ? -7.263 8.847 -12.119 1.00 90.75 144 GLU A N 1
ATOM 1123 C CA . GLU A 1 144 ? -8.031 7.611 -12.203 1.00 90.75 144 GLU A CA 1
ATOM 1124 C C . GLU A 1 144 ? -8.311 7.102 -10.795 1.00 90.75 144 GLU A C 1
ATOM 1126 O O . GLU A 1 144 ? -7.477 7.249 -9.900 1.00 90.75 144 GLU A O 1
ATOM 1131 N N . MET A 1 145 ? -9.492 6.518 -10.603 1.00 92.75 145 MET A N 1
ATOM 1132 C CA . MET A 1 145 ? -9.934 5.975 -9.324 1.00 92.75 145 MET A CA 1
ATOM 1133 C C . MET A 1 145 ? -10.492 4.567 -9.492 1.00 92.75 145 MET A C 1
ATOM 1135 O O . MET A 1 145 ? -11.228 4.289 -10.438 1.00 92.75 145 MET A O 1
ATOM 1139 N N . SER A 1 146 ? -10.227 3.713 -8.516 1.00 93.88 146 SER A N 1
ATOM 1140 C CA . SER A 1 146 ? -10.852 2.403 -8.368 1.00 93.88 146 SER A CA 1
ATOM 1141 C C . SER A 1 146 ? -11.275 2.149 -6.918 1.00 93.88 146 SER A C 1
ATOM 1143 O O . SER A 1 146 ? -10.736 2.727 -5.972 1.00 93.88 146 SER A O 1
ATOM 1145 N N . LEU A 1 147 ? -12.268 1.274 -6.748 1.00 94.19 147 LEU A N 1
ATOM 1146 C CA . LEU A 1 147 ? -12.762 0.808 -5.452 1.00 94.19 147 LEU A CA 1
ATOM 1147 C C . LEU A 1 147 ? -12.603 -0.708 -5.371 1.00 94.19 147 LEU A C 1
ATOM 1149 O O . LEU A 1 147 ? -13.084 -1.428 -6.246 1.00 94.19 147 LEU A O 1
ATOM 1153 N N . HIS A 1 148 ? -11.970 -1.196 -4.309 1.00 95.44 148 HIS A N 1
ATOM 1154 C CA . HIS A 1 148 ? -11.729 -2.620 -4.094 1.00 95.44 148 HIS A CA 1
ATOM 1155 C C . HIS A 1 148 ? -12.248 -3.045 -2.734 1.00 95.44 148 HIS A C 1
ATOM 1157 O O . HIS A 1 148 ? -12.022 -2.369 -1.734 1.00 95.44 148 HIS A O 1
ATOM 1163 N N . ARG A 1 149 ? -12.906 -4.197 -2.688 1.00 95.00 149 ARG A N 1
ATOM 1164 C CA . ARG A 1 149 ? -13.478 -4.724 -1.451 1.00 95.00 149 ARG A CA 1
ATOM 1165 C C . ARG A 1 149 ? -12.478 -5.639 -0.766 1.00 95.00 149 ARG A C 1
ATOM 1167 O O . ARG A 1 149 ? -11.820 -6.437 -1.429 1.00 95.00 149 ARG A O 1
ATOM 1174 N N . LEU A 1 150 ? -12.390 -5.557 0.553 1.00 95.50 150 LEU A N 1
ATOM 1175 C CA . LEU A 1 150 ? -11.653 -6.500 1.385 1.00 95.50 150 LEU A CA 1
ATOM 1176 C C . LEU A 1 150 ? -12.647 -7.331 2.173 1.00 95.50 150 LEU A C 1
ATOM 1178 O O . LEU A 1 150 ? -13.429 -6.798 2.963 1.00 95.50 150 LEU A O 1
ATOM 1182 N N . VAL A 1 151 ? -12.585 -8.641 1.969 1.00 92.38 151 VAL A N 1
ATOM 1183 C CA . VAL A 1 151 ? -13.394 -9.592 2.721 1.00 92.38 151 VAL A CA 1
ATOM 1184 C C . VAL A 1 151 ? -12.589 -10.196 3.860 1.00 92.38 151 VAL A C 1
ATOM 1186 O O . VAL A 1 151 ? -11.396 -10.459 3.722 1.00 92.38 151 VAL A O 1
ATOM 1189 N N . ASP A 1 152 ? -13.233 -10.404 4.998 1.00 87.62 152 ASP A N 1
ATOM 1190 C CA . ASP A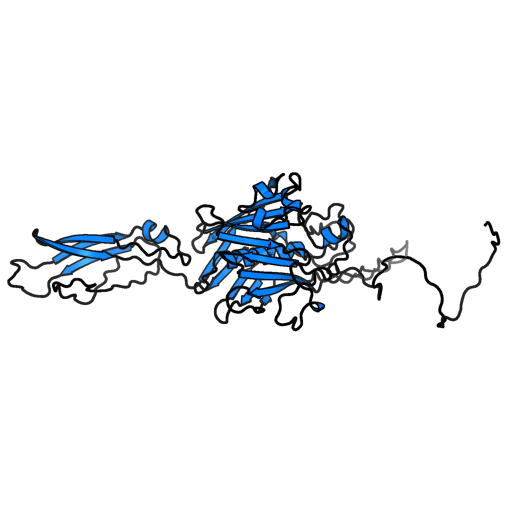 1 152 ? -12.635 -11.088 6.137 1.00 87.62 152 ASP A CA 1
ATOM 1191 C C . ASP A 1 152 ? -12.587 -12.616 5.948 1.00 87.62 152 ASP A C 1
ATOM 1193 O O . ASP A 1 152 ? -13.024 -13.162 4.932 1.00 87.62 152 ASP A O 1
ATOM 1197 N N . CYS A 1 153 ? -12.072 -13.337 6.948 1.00 82.69 153 CYS A N 1
ATOM 1198 C CA . CYS A 1 153 ? -11.991 -14.801 6.927 1.00 82.69 153 CYS A CA 1
ATOM 1199 C C . CYS A 1 153 ? -13.355 -15.513 6.875 1.00 82.69 153 CYS A C 1
ATOM 1201 O O . CYS A 1 153 ? -13.404 -16.718 6.628 1.00 82.69 153 CYS A O 1
ATOM 1203 N N . TRP A 1 154 ? -14.456 -14.789 7.085 1.00 80.94 154 TRP A N 1
ATOM 1204 C CA . TRP A 1 154 ? -15.821 -15.292 6.951 1.00 80.94 154 TRP A CA 1
ATOM 1205 C C . TRP A 1 154 ? -16.460 -14.905 5.610 1.00 80.94 154 TRP A C 1
ATOM 1207 O O . TRP A 1 154 ? -17.637 -15.188 5.395 1.00 80.94 154 TRP A O 1
ATOM 1217 N N . GLY A 1 155 ? -15.703 -14.276 4.705 1.00 80.75 155 GLY A N 1
ATOM 1218 C CA . GLY A 1 155 ? -16.183 -13.831 3.398 1.00 80.75 155 GLY A CA 1
ATOM 1219 C C . GLY A 1 155 ? -17.062 -12.582 3.457 1.00 80.75 155 GLY A C 1
ATOM 1220 O O . GLY A 1 155 ? -17.757 -12.286 2.486 1.00 80.75 155 GLY A O 1
ATOM 1221 N N . ARG A 1 156 ? -17.063 -11.852 4.578 1.00 83.06 156 ARG A N 1
ATOM 1222 C CA . ARG A 1 156 ? -17.855 -10.628 4.743 1.00 83.06 156 ARG A CA 1
ATOM 1223 C C . ARG A 1 156 ? -17.022 -9.424 4.354 1.00 83.06 156 ARG A C 1
ATOM 1225 O O . ARG A 1 156 ? -15.851 -9.348 4.709 1.00 83.06 156 ARG A O 1
ATOM 1232 N N . GLU A 1 157 ? -17.640 -8.470 3.676 1.00 89.31 157 GLU A N 1
ATOM 1233 C CA . GLU A 1 157 ? -17.006 -7.194 3.364 1.00 89.31 157 GLU A CA 1
ATOM 1234 C C . GLU A 1 157 ? -16.709 -6.425 4.656 1.00 89.31 157 GLU A C 1
ATOM 1236 O O . GLU A 1 157 ? -17.611 -6.100 5.428 1.00 89.31 157 GLU A O 1
ATOM 1241 N N . ALA A 1 158 ? -15.425 -6.201 4.918 1.00 89.25 158 ALA A N 1
ATOM 1242 C CA . ALA A 1 158 ? -14.942 -5.561 6.134 1.00 89.25 158 ALA A CA 1
ATOM 1243 C C . ALA A 1 158 ? -14.509 -4.116 5.884 1.00 89.25 158 ALA A C 1
ATOM 1245 O O . ALA A 1 158 ? -14.764 -3.237 6.709 1.00 89.25 158 ALA A O 1
ATOM 1246 N N . PHE A 1 159 ? -13.850 -3.893 4.747 1.00 95.44 159 PHE A N 1
ATOM 1247 C CA . PHE A 1 159 ? -13.337 -2.596 4.332 1.00 95.44 159 PHE A CA 1
ATOM 1248 C C . PHE A 1 159 ? -13.449 -2.438 2.821 1.00 95.44 159 PHE A C 1
ATOM 1250 O O . PHE A 1 159 ? -13.381 -3.419 2.076 1.00 95.44 159 PHE A O 1
ATOM 1257 N N . THR A 1 160 ? -13.503 -1.187 2.384 1.00 96.25 160 THR A N 1
ATOM 1258 C CA . THR A 1 160 ? -13.377 -0.811 0.977 1.00 96.25 160 THR A CA 1
ATOM 1259 C C . THR A 1 160 ? -12.160 0.082 0.819 1.00 96.25 160 THR A C 1
ATOM 1261 O O . THR A 1 160 ? -12.000 1.066 1.533 1.00 96.25 160 THR A O 1
ATOM 1264 N N . CYS A 1 161 ? -11.275 -0.255 -0.109 1.00 97.00 161 CYS A N 1
ATOM 1265 C CA . CYS A 1 161 ? -10.107 0.544 -0.437 1.00 97.00 161 CYS A CA 1
ATOM 1266 C C . CYS A 1 161 ? -10.350 1.326 -1.719 1.00 97.00 161 CYS A C 1
ATOM 1268 O O . CYS A 1 161 ? -10.551 0.739 -2.782 1.00 97.00 161 CYS A O 1
ATOM 1270 N N . ARG A 1 162 ? -10.288 2.651 -1.614 1.00 95.81 162 ARG A N 1
ATOM 1271 C CA . ARG A 1 162 ? -10.245 3.563 -2.752 1.00 95.81 162 ARG A CA 1
ATOM 1272 C C . ARG A 1 162 ? -8.797 3.814 -3.126 1.00 95.81 162 ARG A C 1
ATOM 1274 O O . ARG A 1 162 ? -8.027 4.261 -2.284 1.00 95.81 162 ARG A O 1
ATOM 1281 N N . VAL A 1 163 ? -8.432 3.527 -4.368 1.00 95.56 163 VAL A N 1
ATOM 1282 C CA . VAL A 1 163 ? -7.112 3.843 -4.920 1.00 95.56 163 VAL A CA 1
ATOM 1283 C C . VAL A 1 163 ? -7.294 4.957 -5.933 1.00 95.56 163 VAL A C 1
ATOM 1285 O O . VAL A 1 163 ? -8.173 4.882 -6.788 1.00 95.56 163 VAL A O 1
ATOM 1288 N N . MET A 1 164 ? -6.477 5.996 -5.821 1.00 92.94 164 MET A N 1
ATOM 1289 C CA . MET A 1 164 ? -6.464 7.121 -6.745 1.00 92.94 164 MET A CA 1
ATOM 1290 C C . MET A 1 164 ? -5.045 7.337 -7.251 1.00 92.94 164 MET A C 1
ATOM 1292 O O . MET A 1 164 ? -4.085 7.304 -6.479 1.00 92.94 164 MET A O 1
ATOM 1296 N N . LEU A 1 165 ? -4.922 7.543 -8.557 1.00 91.56 165 LEU A N 1
ATOM 1297 C CA . LEU A 1 165 ? -3.656 7.737 -9.244 1.00 91.56 165 LEU A CA 1
ATOM 1298 C C . LEU A 1 165 ? -3.730 8.966 -10.139 1.00 91.56 165 LEU A C 1
ATOM 1300 O O . LEU A 1 165 ? -4.655 9.116 -10.938 1.00 91.56 165 LEU A O 1
ATOM 1304 N N . SER A 1 166 ? -2.716 9.818 -10.052 1.00 90.31 166 SER A N 1
ATOM 1305 C CA . SER A 1 166 ? -2.528 10.917 -10.990 1.00 90.31 166 SER A CA 1
ATOM 1306 C C . SER A 1 166 ? -1.062 11.042 -11.376 1.00 90.31 166 SER A C 1
ATOM 1308 O O . SER A 1 166 ? -0.203 11.275 -10.528 1.00 90.31 166 SER A O 1
ATOM 1310 N N . ALA A 1 167 ? -0.768 10.917 -12.669 1.00 86.44 167 ALA A N 1
ATOM 1311 C CA . ALA A 1 167 ? 0.576 11.114 -13.199 1.00 86.44 167 ALA A CA 1
ATOM 1312 C C . ALA A 1 167 ? 0.955 12.602 -13.217 1.00 86.44 167 ALA A C 1
ATOM 1314 O O . ALA A 1 167 ? 2.114 12.949 -13.025 1.00 86.44 167 ALA A O 1
ATOM 1315 N N . GLU A 1 168 ? -0.025 13.485 -13.407 1.00 83.88 168 GLU A N 1
ATOM 1316 C CA . GLU A 1 168 ? 0.175 14.934 -13.536 1.00 83.88 168 GLU A CA 1
ATOM 1317 C C . GLU A 1 168 ? 0.415 15.597 -12.178 1.00 83.88 168 GLU A C 1
ATOM 1319 O O . GLU A 1 168 ? 1.381 16.341 -12.025 1.00 83.88 168 GLU A O 1
ATOM 1324 N N . LEU A 1 169 ? -0.367 15.223 -11.159 1.00 84.25 169 LEU A N 1
ATOM 1325 C CA . LEU A 1 169 ? -0.075 15.575 -9.760 1.00 84.25 169 LEU A CA 1
ATOM 1326 C C . LEU A 1 169 ? 1.067 14.737 -9.183 1.00 84.25 169 LEU A C 1
ATOM 1328 O O . LEU A 1 169 ? 1.545 14.969 -8.070 1.00 84.25 169 LEU A O 1
ATOM 1332 N N . LEU A 1 170 ? 1.461 13.712 -9.938 1.00 87.75 170 LEU A N 1
ATOM 1333 C CA . LEU A 1 170 ? 2.348 12.648 -9.537 1.00 87.75 170 LEU A CA 1
ATOM 1334 C C . LEU A 1 170 ? 1.913 11.970 -8.209 1.00 87.75 170 LEU A C 1
ATOM 1336 O O . LEU A 1 170 ? 2.722 11.479 -7.421 1.00 87.75 170 LEU A O 1
ATOM 1340 N N . PHE A 1 171 ? 0.619 11.945 -7.932 1.00 88.62 171 PHE A N 1
ATOM 1341 C CA . PHE A 1 171 ? 0.053 11.668 -6.624 1.00 88.62 171 PHE A CA 1
ATOM 1342 C C . PHE A 1 171 ? -0.744 10.356 -6.641 1.00 88.62 171 PHE A C 1
ATOM 1344 O O . PHE A 1 171 ? -1.863 10.327 -7.151 1.00 88.62 171 PHE A O 1
ATOM 1351 N N . PRO A 1 172 ? -0.178 9.255 -6.124 1.00 93.50 172 PRO A N 1
ATOM 1352 C CA . PRO A 1 172 ? -0.927 8.064 -5.783 1.00 93.50 172 PRO A CA 1
ATOM 1353 C C . PRO A 1 172 ? -1.385 8.122 -4.321 1.00 93.50 172 PRO A C 1
ATOM 1355 O O . PRO A 1 172 ? -0.627 8.505 -3.421 1.00 93.50 172 PRO A O 1
ATOM 1358 N N . SER A 1 173 ? -2.622 7.701 -4.086 1.00 95.06 173 SER A N 1
ATOM 1359 C CA . SER A 1 173 ? -3.222 7.629 -2.757 1.00 95.06 173 SER A CA 1
ATOM 1360 C C . SER A 1 173 ? -4.144 6.429 -2.602 1.00 95.06 173 SER A C 1
ATOM 1362 O O . SER A 1 173 ? -4.647 5.863 -3.573 1.00 95.06 173 SER A O 1
ATOM 1364 N N . VAL A 1 174 ? -4.325 6.032 -1.349 1.00 97.12 174 VAL A N 1
ATOM 1365 C CA . VAL A 1 174 ? -5.156 4.921 -0.913 1.00 97.12 174 VAL A CA 1
ATOM 1366 C C . VAL A 1 174 ? -5.950 5.384 0.298 1.00 97.12 174 VAL A C 1
ATOM 1368 O O . VAL A 1 174 ? -5.373 5.887 1.260 1.00 97.12 174 VAL A O 1
ATOM 1371 N N . GLU A 1 175 ? -7.258 5.181 0.285 1.00 97.19 175 GLU A N 1
ATOM 1372 C CA . GLU A 1 175 ? -8.135 5.439 1.423 1.00 97.19 175 GLU A CA 1
ATOM 1373 C C . GLU A 1 175 ? -8.838 4.137 1.804 1.00 97.19 175 GLU A C 1
ATOM 1375 O O . GLU A 1 175 ? -9.484 3.493 0.980 1.00 97.19 175 GLU A O 1
ATOM 1380 N N . VAL A 1 176 ? -8.669 3.725 3.058 1.00 97.38 176 VAL A N 1
ATOM 1381 C CA . VAL A 1 176 ? -9.322 2.558 3.649 1.00 97.38 176 VAL A CA 1
ATOM 1382 C C . VAL A 1 176 ? -10.596 3.041 4.324 1.00 97.38 176 VAL A C 1
ATOM 1384 O O . VAL A 1 176 ? -10.540 3.828 5.270 1.00 97.38 176 VAL A O 1
ATOM 1387 N N . MET A 1 177 ? -11.734 2.567 3.838 1.00 94.88 177 MET A N 1
ATOM 1388 C CA . MET A 1 177 ? -13.066 2.917 4.315 1.00 94.88 177 MET A CA 1
ATOM 1389 C C . MET A 1 177 ? -13.673 1.756 5.091 1.00 94.88 177 MET A C 1
ATOM 1391 O O . MET A 1 177 ? -13.483 0.592 4.733 1.00 94.88 177 MET A O 1
ATOM 1395 N N . ASN A 1 178 ? -14.379 2.068 6.173 1.00 88.00 178 ASN A N 1
ATOM 1396 C CA . ASN A 1 178 ? -15.135 1.080 6.936 1.00 88.00 178 ASN A CA 1
ATOM 1397 C C . ASN A 1 178 ? -16.469 0.734 6.230 1.00 88.00 178 ASN A C 1
ATOM 1399 O O . ASN A 1 178 ? -16.796 1.269 5.178 1.00 88.00 178 ASN A O 1
ATOM 1403 N N . HIS A 1 179 ? -17.260 -0.153 6.834 1.00 82.25 179 HIS A N 1
ATOM 1404 C CA . HIS A 1 179 ? -18.580 -0.573 6.338 1.00 82.25 179 HIS A CA 1
ATOM 1405 C C . HIS A 1 179 ? -19.655 0.533 6.240 1.00 82.25 179 HIS A C 1
ATOM 1407 O O . HIS A 1 179 ? -20.744 0.258 5.744 1.00 82.25 179 HIS A O 1
ATOM 1413 N N . VAL A 1 180 ? -19.391 1.741 6.750 1.00 84.25 180 VAL A N 1
ATOM 1414 C CA . VAL A 1 180 ? -20.263 2.924 6.606 1.00 84.25 180 VAL A CA 1
ATOM 1415 C C . VAL A 1 180 ? -19.637 3.983 5.688 1.00 84.25 180 VAL A C 1
ATOM 1417 O O . VAL A 1 180 ? -20.021 5.146 5.741 1.00 84.25 180 VAL A O 1
ATOM 1420 N N . ASP A 1 181 ? -18.670 3.581 4.856 1.00 86.31 181 ASP A N 1
ATOM 1421 C CA . ASP A 1 181 ? -17.953 4.420 3.888 1.00 86.31 181 ASP A CA 1
ATOM 1422 C C . ASP A 1 181 ? -17.167 5.595 4.502 1.00 86.31 181 ASP A C 1
ATOM 1424 O O . ASP A 1 181 ? -16.751 6.525 3.807 1.00 86.31 181 ASP A O 1
ATOM 1428 N N . GLU A 1 182 ? -16.885 5.548 5.807 1.00 89.50 182 GLU A N 1
ATOM 1429 C CA . GLU A 1 182 ? -16.005 6.517 6.458 1.00 89.50 182 GLU A CA 1
ATOM 1430 C C . GLU A 1 182 ? -14.544 6.115 6.260 1.00 89.50 182 GLU A C 1
ATOM 1432 O O . GLU A 1 182 ? -14.146 4.980 6.545 1.00 89.50 182 GLU A O 1
ATOM 1437 N N . VAL A 1 183 ? -13.715 7.068 5.832 1.00 92.88 183 VAL A N 1
ATOM 1438 C CA . VAL A 1 183 ? -12.267 6.874 5.712 1.00 92.88 183 VAL A CA 1
ATOM 1439 C C . VAL A 1 183 ? -11.645 6.769 7.106 1.00 92.88 183 VAL A C 1
ATOM 1441 O O . VAL A 1 183 ? -11.621 7.730 7.871 1.00 92.88 183 VAL A O 1
ATOM 1444 N N . VAL A 1 184 ? -11.115 5.589 7.424 1.00 93.69 184 VAL A N 1
ATOM 1445 C CA . VAL A 1 184 ? -10.516 5.256 8.728 1.00 93.69 184 VAL A CA 1
ATOM 1446 C C . VAL A 1 184 ? -8.989 5.189 8.691 1.00 93.69 184 VAL A C 1
ATOM 1448 O O . VAL A 1 184 ? -8.342 5.274 9.733 1.00 93.69 184 VAL A O 1
ATOM 1451 N N . SER A 1 185 ? -8.392 5.055 7.506 1.00 95.94 185 SER A N 1
ATOM 1452 C CA . SER A 1 185 ? -6.949 5.190 7.300 1.00 95.94 185 SER A CA 1
ATOM 1453 C C . SER A 1 185 ? -6.646 5.622 5.876 1.00 95.94 185 SER A C 1
ATOM 1455 O O . SER A 1 185 ? -7.417 5.357 4.956 1.00 95.94 185 SER A O 1
ATOM 1457 N N . THR A 1 186 ? -5.517 6.299 5.695 1.00 97.12 186 THR A N 1
ATOM 1458 C CA . THR A 1 186 ? -5.049 6.765 4.393 1.00 97.12 186 THR A CA 1
ATOM 1459 C C . THR A 1 186 ? -3.580 6.435 4.195 1.00 97.12 186 THR A C 1
ATOM 1461 O O . THR A 1 186 ? -2.810 6.350 5.154 1.00 97.12 186 THR A O 1
ATOM 1464 N N . ALA A 1 187 ? -3.183 6.273 2.940 1.00 97.62 187 ALA A N 1
ATOM 1465 C CA . ALA A 1 187 ? -1.795 6.266 2.531 1.00 97.62 187 ALA A CA 1
ATOM 1466 C C . ALA A 1 187 ? -1.616 7.122 1.282 1.00 97.62 187 ALA A C 1
ATOM 1468 O O . ALA A 1 187 ? -2.426 7.057 0.364 1.00 97.62 187 ALA A O 1
ATOM 1469 N N . HIS A 1 188 ? -0.557 7.919 1.220 1.00 95.06 188 HIS A N 1
ATOM 1470 C CA . HIS A 1 188 ? -0.247 8.711 0.030 1.00 95.06 188 HIS A CA 1
ATOM 1471 C C . HIS A 1 188 ? 1.252 8.909 -0.125 1.00 95.06 188 HIS A C 1
ATOM 1473 O O . HIS A 1 188 ? 2.014 8.803 0.838 1.00 95.06 188 HIS A O 1
ATOM 1479 N N . LEU A 1 189 ? 1.676 9.198 -1.351 1.00 94.88 189 LEU A N 1
ATOM 1480 C CA . LEU A 1 189 ? 3.082 9.415 -1.653 1.00 94.88 189 LEU A CA 1
ATOM 1481 C C . LEU A 1 189 ? 3.584 10.723 -1.039 1.00 94.88 189 LEU A C 1
ATOM 1483 O O . LEU A 1 189 ? 3.043 11.796 -1.305 1.00 94.88 189 LEU A O 1
ATOM 1487 N N . LEU A 1 190 ? 4.665 10.627 -0.275 1.00 92.12 190 LEU A N 1
ATOM 1488 C CA . LEU A 1 190 ? 5.466 11.766 0.140 1.00 92.12 190 LEU A CA 1
ATOM 1489 C C . LEU A 1 190 ? 6.316 12.245 -1.031 1.00 92.12 190 LEU A C 1
ATOM 1491 O O . LEU A 1 190 ? 6.851 11.439 -1.793 1.00 92.12 190 LEU A O 1
ATOM 1495 N N . ARG A 1 191 ? 6.427 13.565 -1.174 1.00 79.62 191 ARG A N 1
ATOM 1496 C CA . ARG A 1 191 ? 7.106 14.197 -2.305 1.00 79.62 191 ARG A CA 1
ATOM 1497 C C . ARG A 1 191 ? 8.013 15.323 -1.876 1.00 79.62 191 ARG A C 1
ATOM 1499 O O . ARG A 1 191 ? 7.681 16.074 -0.960 1.00 79.62 191 ARG A O 1
ATOM 1506 N N . GLY A 1 192 ? 9.073 15.503 -2.656 1.00 70.19 192 GLY A N 1
ATOM 1507 C CA . GLY A 1 192 ? 9.988 16.620 -2.510 1.00 70.19 192 GLY A CA 1
ATOM 1508 C C . GLY A 1 192 ? 10.759 16.529 -1.201 1.00 70.19 192 GLY A C 1
ATOM 1509 O O . GLY A 1 192 ? 10.891 15.465 -0.601 1.00 70.19 192 GLY A O 1
ATOM 1510 N N . ASN A 1 193 ? 11.230 17.671 -0.717 1.00 73.56 193 ASN A N 1
ATOM 1511 C CA . ASN A 1 193 ? 12.124 17.739 0.440 1.00 73.56 193 ASN A CA 1
ATOM 1512 C C . ASN A 1 193 ? 11.391 17.563 1.791 1.00 73.56 193 ASN A C 1
ATOM 1514 O O . ASN A 1 193 ? 11.796 18.160 2.786 1.00 73.56 193 ASN A O 1
ATOM 1518 N N . VAL A 1 194 ? 10.287 16.800 1.827 1.00 88.38 194 VAL A N 1
ATOM 1519 C CA . VAL A 1 194 ? 9.545 16.486 3.063 1.00 88.38 194 VAL A CA 1
ATOM 1520 C C . VAL A 1 194 ? 10.368 15.569 3.962 1.00 88.38 194 VAL A C 1
ATOM 1522 O O . VAL A 1 194 ? 10.420 15.783 5.171 1.00 88.38 194 VAL A O 1
ATOM 1525 N N . LEU A 1 195 ? 11.011 14.555 3.376 1.00 92.50 195 LEU A N 1
ATOM 1526 C CA . LEU A 1 195 ? 11.966 13.713 4.087 1.00 92.50 195 LEU A CA 1
ATOM 1527 C C . LEU A 1 195 ? 13.391 14.172 3.777 1.00 92.50 195 LEU A C 1
ATOM 1529 O O . LEU A 1 195 ? 13.684 14.489 2.622 1.00 92.50 195 LEU A O 1
ATOM 1533 N N . PRO A 1 196 ? 14.281 14.197 4.782 1.00 93.94 196 PRO A N 1
ATOM 1534 C CA . PRO A 1 196 ? 15.669 14.554 4.558 1.00 93.94 196 PRO A CA 1
ATOM 1535 C C . PRO A 1 196 ? 16.400 13.457 3.772 1.00 93.94 196 PRO A C 1
ATOM 1537 O O . PRO A 1 196 ? 16.066 12.270 3.859 1.00 93.94 196 PRO A O 1
ATOM 1540 N N . THR A 1 197 ? 17.452 13.834 3.053 1.00 92.44 197 THR A N 1
ATOM 1541 C CA . THR A 1 197 ? 18.435 12.881 2.530 1.00 92.44 197 THR A CA 1
ATOM 1542 C C . THR A 1 197 ? 19.345 12.386 3.657 1.00 92.44 197 THR A C 1
ATOM 1544 O O . THR A 1 197 ? 19.383 12.950 4.755 1.00 92.44 197 THR A O 1
ATOM 1547 N N . LYS A 1 198 ? 20.112 11.321 3.401 1.00 91.88 198 LYS A N 1
ATOM 1548 C CA . LYS A 1 198 ? 21.033 10.743 4.397 1.00 91.88 198 LYS A CA 1
ATOM 1549 C C . LYS A 1 198 ? 22.087 11.737 4.878 1.00 91.88 198 LYS A C 1
ATOM 1551 O O . LYS A 1 198 ? 22.501 11.665 6.026 1.00 91.88 198 LYS A O 1
ATOM 1556 N N . GLU A 1 199 ? 22.496 12.662 4.018 1.00 91.75 199 GLU A N 1
ATOM 1557 C CA . GLU A 1 199 ? 23.511 13.681 4.294 1.00 91.75 199 GLU A CA 1
ATOM 1558 C C . GLU A 1 199 ? 22.968 14.833 5.151 1.00 91.75 199 GLU A C 1
ATOM 1560 O O . GLU A 1 199 ? 23.745 15.582 5.737 1.00 91.75 199 GLU A O 1
ATOM 1565 N N . GLN A 1 200 ? 21.643 14.984 5.230 1.00 92.19 200 GLN A N 1
ATOM 1566 C CA . GLN A 1 200 ? 20.978 16.039 5.999 1.00 92.19 200 GLN A CA 1
ATOM 1567 C C . GLN A 1 200 ? 20.713 15.642 7.462 1.00 92.19 200 GLN A C 1
ATOM 1569 O O . GLN A 1 200 ? 20.192 16.454 8.225 1.00 92.19 200 GLN A O 1
ATOM 1574 N N . VAL A 1 201 ? 21.052 14.413 7.866 1.00 92.94 201 VAL A N 1
ATOM 1575 C CA . VAL A 1 201 ? 20.804 13.884 9.216 1.00 92.94 201 VAL A CA 1
ATOM 1576 C C . VAL A 1 201 ? 22.089 13.362 9.860 1.00 92.94 201 VAL A C 1
ATOM 1578 O O . VAL A 1 201 ? 22.908 12.723 9.212 1.00 92.94 201 VAL A O 1
ATOM 1581 N N . ASP A 1 202 ? 22.242 13.594 11.166 1.00 90.31 202 ASP A N 1
ATOM 1582 C CA . ASP A 1 202 ? 23.429 13.185 11.938 1.00 90.31 202 ASP A CA 1
ATOM 1583 C C . ASP A 1 202 ? 23.562 11.653 12.045 1.00 90.31 202 ASP A C 1
ATOM 1585 O O . ASP A 1 202 ? 24.649 11.085 11.951 1.00 90.31 202 ASP A O 1
ATOM 1589 N N . LYS A 1 203 ? 22.430 10.952 12.215 1.00 89.25 203 LYS A N 1
ATOM 1590 C CA . LYS A 1 203 ? 22.384 9.491 12.395 1.00 89.25 203 LYS A CA 1
ATOM 1591 C C . LYS A 1 203 ? 21.357 8.848 11.455 1.00 89.25 203 LYS A C 1
ATOM 1593 O O . LYS A 1 203 ? 20.261 8.491 11.899 1.00 89.25 203 LYS A O 1
ATOM 1598 N N . PRO A 1 204 ? 21.681 8.666 10.162 1.00 86.62 204 PRO A N 1
ATOM 1599 C CA . PRO A 1 204 ? 20.737 8.172 9.152 1.00 86.62 204 PRO A CA 1
ATOM 1600 C C . PRO A 1 204 ? 20.160 6.783 9.464 1.00 86.62 204 PRO A C 1
ATOM 1602 O O . PRO A 1 204 ? 19.060 6.454 9.035 1.00 86.62 204 PRO A O 1
ATOM 1605 N N . GLN A 1 205 ? 20.852 5.970 10.259 1.00 87.88 205 GLN A N 1
ATOM 1606 C CA . GLN A 1 205 ? 20.361 4.672 10.723 1.00 87.88 205 GLN A CA 1
ATOM 1607 C C . GLN A 1 205 ? 19.219 4.759 11.749 1.00 87.88 205 GLN A C 1
ATOM 1609 O O . GLN A 1 205 ? 18.591 3.743 12.025 1.00 87.88 205 GLN A O 1
ATOM 1614 N N . PHE A 1 206 ? 18.952 5.935 12.325 1.00 89.31 206 PHE A N 1
ATOM 1615 C CA . PHE A 1 206 ? 17.869 6.157 13.294 1.00 89.31 206 PHE A CA 1
ATOM 1616 C C . PHE A 1 206 ? 16.831 7.177 12.816 1.00 89.31 206 PHE A C 1
ATOM 1618 O O . PHE A 1 206 ? 15.744 7.248 13.379 1.00 89.31 206 PHE A O 1
ATOM 1625 N N . CYS A 1 207 ? 17.138 7.950 11.775 1.00 91.06 207 CYS A N 1
ATOM 1626 C CA . CYS A 1 207 ? 16.226 8.932 11.202 1.00 91.06 207 CYS A CA 1
ATOM 1627 C C . CYS A 1 207 ? 15.600 8.401 9.912 1.00 91.06 207 CYS A C 1
ATOM 1629 O O . CYS A 1 207 ? 16.300 7.835 9.071 1.00 91.06 207 CYS A O 1
ATOM 1631 N N . CYS A 1 208 ? 14.302 8.640 9.718 1.00 94.38 208 CYS A N 1
ATOM 1632 C CA . CYS A 1 208 ? 13.666 8.408 8.425 1.00 94.38 208 CYS A CA 1
ATOM 1633 C C . CYS A 1 208 ? 14.296 9.335 7.377 1.00 94.38 208 CYS A C 1
ATOM 1635 O O . CYS A 1 208 ? 14.337 10.549 7.568 1.00 94.38 208 CYS A O 1
ATOM 1637 N N . ASN A 1 209 ? 14.799 8.762 6.289 1.00 94.25 209 ASN A N 1
ATOM 1638 C CA . ASN A 1 209 ? 15.448 9.477 5.193 1.00 94.25 209 ASN A CA 1
ATOM 1639 C C . ASN A 1 209 ? 15.031 8.862 3.854 1.00 94.25 209 ASN A C 1
ATOM 1641 O O . ASN A 1 209 ? 14.533 7.736 3.834 1.00 94.25 209 ASN A O 1
ATOM 1645 N N . LEU A 1 210 ? 15.202 9.605 2.760 1.00 94.69 210 LEU A N 1
ATOM 1646 C CA . LEU A 1 210 ? 14.762 9.184 1.430 1.00 94.69 210 LEU A CA 1
ATOM 1647 C C . LEU A 1 210 ? 15.773 9.572 0.343 1.00 94.69 210 LEU A C 1
ATOM 1649 O O . LEU A 1 210 ? 16.198 10.722 0.260 1.00 94.69 210 LEU A O 1
ATOM 1653 N N . ASP A 1 211 ? 16.121 8.621 -0.524 1.00 92.31 211 ASP A N 1
ATOM 1654 C CA . ASP A 1 211 ? 16.937 8.832 -1.726 1.00 92.31 211 ASP A CA 1
ATOM 1655 C C . ASP A 1 211 ? 16.058 8.778 -2.993 1.00 92.31 211 ASP A C 1
ATOM 1657 O O . ASP A 1 211 ? 16.058 7.809 -3.764 1.00 92.31 211 ASP A O 1
ATOM 1661 N N . GLU A 1 212 ? 15.269 9.839 -3.215 1.00 89.56 212 GLU A N 1
ATOM 1662 C CA . GLU A 1 212 ? 14.380 9.951 -4.387 1.00 89.56 212 GLU A CA 1
ATOM 1663 C C . GLU A 1 212 ? 15.153 9.884 -5.713 1.00 89.56 212 GLU A C 1
ATOM 1665 O O . GLU A 1 212 ? 14.660 9.314 -6.697 1.00 89.56 212 GLU A O 1
ATOM 1670 N N . ALA A 1 213 ? 16.370 10.442 -5.730 1.00 85.62 213 ALA A N 1
ATOM 1671 C CA . ALA A 1 213 ? 17.268 10.446 -6.880 1.00 85.62 213 ALA A CA 1
ATOM 1672 C C . ALA A 1 213 ? 17.737 9.027 -7.225 1.00 85.62 213 ALA A C 1
ATOM 1674 O O . ALA A 1 213 ? 17.742 8.643 -8.394 1.00 85.62 213 ALA A O 1
ATOM 1675 N N . GLY A 1 214 ? 18.037 8.196 -6.227 1.00 87.31 214 GLY A N 1
ATOM 1676 C CA . GLY A 1 214 ? 18.320 6.771 -6.398 1.00 87.3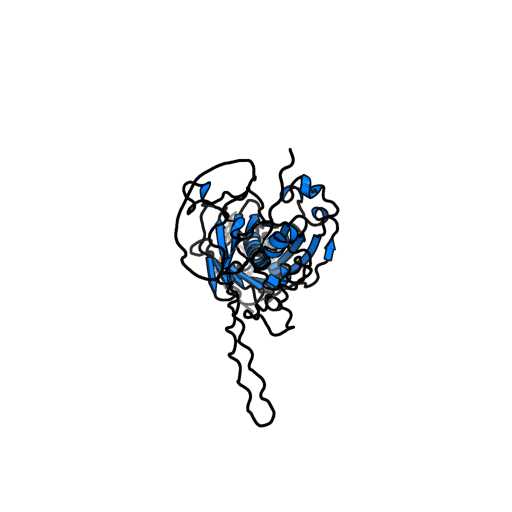1 214 GLY A CA 1
ATOM 1677 C C . GLY A 1 214 ? 17.093 5.909 -6.700 1.00 87.31 214 GLY A C 1
ATOM 1678 O O . GLY A 1 214 ? 17.221 4.687 -6.795 1.00 87.31 214 GLY A O 1
ATOM 1679 N N . GLY A 1 215 ? 15.918 6.516 -6.885 1.00 89.88 215 GLY A N 1
ATOM 1680 C CA . GLY A 1 215 ? 14.682 5.831 -7.254 1.00 89.88 215 GLY A CA 1
ATOM 1681 C C . GLY A 1 215 ? 13.889 5.281 -6.075 1.00 89.88 215 GLY A C 1
ATOM 1682 O O . GLY A 1 215 ? 13.048 4.405 -6.284 1.00 89.88 215 GLY A O 1
ATOM 1683 N N . GLU A 1 216 ? 14.140 5.770 -4.861 1.00 94.69 216 GLU A N 1
ATOM 1684 C CA . GLU A 1 216 ? 13.282 5.483 -3.715 1.00 94.69 216 GLU A CA 1
ATOM 1685 C C . GLU A 1 216 ? 11.987 6.295 -3.789 1.00 94.69 216 GLU A C 1
ATOM 1687 O O . GLU A 1 216 ? 11.933 7.408 -4.323 1.00 94.69 216 GLU A O 1
ATOM 1692 N N . ARG A 1 217 ? 10.914 5.707 -3.269 1.00 95.88 217 ARG A N 1
ATOM 1693 C CA . ARG A 1 217 ? 9.596 6.332 -3.137 1.00 95.88 217 ARG A CA 1
ATOM 1694 C C . ARG A 1 217 ? 9.055 6.014 -1.753 1.00 95.88 217 ARG A C 1
ATOM 1696 O O . ARG A 1 217 ? 9.278 4.908 -1.266 1.00 95.88 217 ARG A O 1
ATOM 1703 N N . ALA A 1 218 ? 8.361 6.960 -1.130 1.00 97.25 218 ALA A N 1
ATOM 1704 C CA . ALA A 1 218 ? 7.867 6.818 0.236 1.00 97.25 218 ALA A CA 1
ATOM 1705 C C . ALA A 1 218 ? 6.365 7.083 0.318 1.00 97.25 218 ALA A C 1
ATOM 1707 O O . ALA A 1 218 ? 5.898 8.120 -0.137 1.00 97.25 218 ALA A O 1
ATOM 1708 N N . MET A 1 219 ? 5.618 6.176 0.937 1.00 97.88 219 MET A N 1
ATOM 1709 C CA . MET A 1 219 ? 4.202 6.339 1.256 1.00 97.88 219 MET A CA 1
ATOM 1710 C C . MET A 1 219 ? 4.055 6.650 2.748 1.00 97.88 219 MET A C 1
ATOM 1712 O O . MET A 1 219 ? 4.508 5.864 3.583 1.00 97.88 219 MET A O 1
ATOM 1716 N N . LEU A 1 220 ? 3.417 7.768 3.092 1.00 97.44 220 LEU A N 1
ATOM 1717 C CA . LEU A 1 220 ? 2.998 8.064 4.462 1.00 97.44 220 LEU A CA 1
ATOM 1718 C C . LEU A 1 220 ? 1.671 7.370 4.738 1.00 97.44 220 LEU A C 1
ATOM 1720 O O . LEU A 1 220 ? 0.720 7.571 3.990 1.00 97.44 220 LEU A O 1
ATOM 1724 N N . ILE A 1 221 ? 1.600 6.618 5.833 1.00 98.06 221 ILE A N 1
ATOM 1725 C CA . ILE A 1 221 ? 0.401 5.920 6.296 1.00 98.06 221 ILE A CA 1
ATOM 1726 C C . ILE A 1 221 ? -0.126 6.618 7.545 1.00 98.06 221 ILE A C 1
ATOM 1728 O O . ILE A 1 221 ? 0.622 6.869 8.497 1.00 98.06 221 ILE A O 1
ATOM 1732 N N . ARG A 1 222 ? -1.424 6.918 7.552 1.00 95.19 222 ARG A N 1
ATOM 1733 C CA . ARG A 1 222 ? -2.107 7.648 8.622 1.00 95.19 222 ARG A CA 1
ATOM 1734 C C . ARG A 1 222 ? -3.373 6.915 9.047 1.00 95.19 222 ARG A C 1
ATOM 1736 O O . ARG A 1 222 ? -4.108 6.399 8.208 1.00 95.19 222 ARG A O 1
ATOM 1743 N N . GLY A 1 223 ? -3.635 6.913 10.345 1.00 90.88 223 GLY A N 1
ATOM 1744 C CA . GLY A 1 223 ? -4.952 6.647 10.922 1.00 90.88 223 GLY A CA 1
ATOM 1745 C C . GLY A 1 223 ? -5.456 7.918 11.591 1.00 90.88 223 GLY A C 1
ATOM 1746 O O . GLY A 1 223 ? -5.481 8.983 10.978 1.00 90.88 223 GLY A O 1
ATOM 1747 N N . CYS A 1 224 ? -5.741 7.849 12.892 1.00 86.44 224 CYS A N 1
ATOM 1748 C CA . CYS A 1 224 ? -6.011 9.048 13.698 1.00 86.44 224 CYS A CA 1
ATOM 1749 C C . CYS A 1 224 ? -4.782 9.967 13.865 1.00 86.44 224 CYS A C 1
ATOM 1751 O O . CYS A 1 224 ? -4.917 11.139 14.215 1.00 86.44 224 CYS A O 1
ATOM 1753 N N . LYS A 1 225 ? -3.582 9.423 13.643 1.00 90.06 225 LYS A N 1
ATOM 1754 C CA . LYS A 1 225 ? -2.284 10.104 13.639 1.00 90.06 225 LYS A CA 1
ATOM 1755 C C . LYS A 1 225 ? -1.402 9.480 12.561 1.00 90.06 225 LYS A C 1
ATOM 1757 O O . LYS A 1 225 ? -1.754 8.454 11.974 1.00 90.06 225 LYS A O 1
ATOM 1762 N N . ASP A 1 226 ? -0.241 10.078 12.336 1.00 94.38 226 ASP A N 1
ATOM 1763 C CA . ASP A 1 226 ? 0.780 9.508 11.461 1.00 94.38 226 ASP A CA 1
ATOM 1764 C C . ASP A 1 226 ? 1.275 8.198 12.075 1.00 94.38 226 ASP A C 1
ATOM 1766 O O . ASP A 1 226 ? 1.662 8.150 13.245 1.00 94.38 226 ASP A O 1
ATOM 1770 N N . TRP A 1 227 ? 1.198 7.118 11.302 1.00 96.06 227 TRP A N 1
ATOM 1771 C CA . TRP A 1 227 ? 1.420 5.767 11.809 1.00 96.06 227 TRP A CA 1
ATOM 1772 C C . TRP A 1 227 ? 2.777 5.215 11.386 1.00 96.06 227 TRP A C 1
ATOM 1774 O O . TRP A 1 227 ? 3.520 4.674 12.210 1.00 96.06 227 TRP A O 1
ATOM 1784 N N . GLY A 1 228 ? 3.145 5.415 10.122 1.00 97.50 228 GLY A N 1
ATOM 1785 C CA . GLY A 1 228 ? 4.447 5.011 9.617 1.00 97.50 228 GLY A CA 1
ATOM 1786 C C . GLY A 1 228 ? 4.695 5.436 8.181 1.00 97.50 228 GLY A C 1
ATOM 1787 O O . GLY A 1 228 ? 3.793 5.893 7.482 1.00 97.50 228 GLY A O 1
ATOM 1788 N N . ILE A 1 229 ? 5.940 5.273 7.752 1.00 98.25 229 ILE A N 1
ATOM 1789 C CA . ILE A 1 229 ? 6.399 5.576 6.399 1.00 98.25 229 ILE A CA 1
ATOM 1790 C C . ILE A 1 229 ? 6.907 4.280 5.778 1.00 98.25 229 ILE A C 1
ATOM 1792 O O . ILE A 1 229 ? 7.798 3.625 6.319 1.00 98.25 229 ILE A O 1
ATOM 1796 N N . CYS A 1 230 ? 6.334 3.904 4.639 1.00 98.44 230 CYS A N 1
ATOM 1797 C CA . CYS A 1 230 ? 6.759 2.753 3.854 1.00 98.44 230 CYS A CA 1
ATOM 1798 C C . CYS A 1 230 ? 7.606 3.239 2.677 1.00 98.44 230 CYS A C 1
ATOM 1800 O O . CYS A 1 230 ? 7.117 4.000 1.847 1.00 98.44 230 CYS A O 1
ATOM 1802 N N . ILE A 1 231 ? 8.869 2.822 2.610 1.00 98.12 231 ILE A N 1
ATOM 1803 C CA . ILE A 1 231 ? 9.813 3.218 1.562 1.00 98.12 231 ILE A CA 1
ATOM 1804 C C . ILE A 1 231 ? 10.086 2.025 0.659 1.00 98.12 231 ILE A C 1
ATOM 1806 O O . ILE A 1 231 ? 10.393 0.934 1.134 1.00 98.12 231 ILE A O 1
ATOM 1810 N N . GLY A 1 232 ? 9.980 2.232 -0.650 1.00 97.38 232 GLY A N 1
ATOM 1811 C CA . GLY A 1 232 ? 10.232 1.219 -1.663 1.00 97.38 232 GLY A CA 1
ATOM 1812 C C . GLY A 1 232 ? 11.380 1.596 -2.588 1.00 97.38 232 GLY A C 1
ATOM 1813 O O . GLY A 1 232 ? 11.484 2.739 -3.028 1.00 97.38 232 GLY A O 1
ATOM 1814 N N . LYS A 1 233 ? 12.202 0.609 -2.953 1.00 95.25 233 LYS A N 1
ATOM 1815 C CA . LYS A 1 233 ? 13.247 0.723 -3.981 1.00 95.25 233 LYS A CA 1
ATOM 1816 C C . LYS A 1 233 ? 13.317 -0.556 -4.793 1.00 95.25 233 LYS A C 1
ATOM 1818 O O . LYS A 1 233 ? 13.306 -1.644 -4.223 1.00 95.25 233 LYS A O 1
ATOM 1823 N N . TRP A 1 234 ? 13.465 -0.449 -6.106 1.00 93.44 234 TRP A N 1
ATOM 1824 C CA . TRP A 1 234 ? 13.731 -1.626 -6.927 1.00 93.44 234 TRP A CA 1
ATOM 1825 C C . TRP A 1 234 ? 15.221 -1.969 -6.930 1.00 93.44 234 TRP A C 1
ATOM 1827 O O . TRP A 1 234 ? 16.059 -1.090 -7.131 1.00 93.44 234 TRP A O 1
ATOM 1837 N N . LYS A 1 235 ? 15.572 -3.240 -6.711 1.00 91.00 235 LYS A N 1
ATOM 1838 C CA . LYS A 1 235 ? 16.967 -3.715 -6.696 1.00 91.00 235 LYS A CA 1
ATOM 1839 C C . LYS A 1 235 ? 17.137 -4.966 -7.554 1.00 91.00 235 LYS A C 1
ATOM 1841 O O . LYS A 1 235 ? 16.191 -5.702 -7.790 1.00 91.00 235 LYS A O 1
ATOM 1846 N N . GLY A 1 236 ? 18.358 -5.218 -8.026 1.00 85.69 236 GLY A N 1
ATOM 1847 C CA . GLY A 1 236 ? 18.710 -6.470 -8.714 1.00 85.69 236 GLY A CA 1
ATOM 1848 C C . GLY A 1 236 ? 18.193 -6.613 -10.151 1.00 85.69 236 GLY A C 1
ATOM 1849 O O . GLY A 1 236 ? 18.277 -7.699 -10.720 1.00 85.69 236 GLY A O 1
ATOM 1850 N N . ALA A 1 237 ? 17.663 -5.546 -10.757 1.00 84.56 237 ALA A N 1
ATOM 1851 C CA . ALA A 1 237 ? 17.276 -5.569 -12.164 1.00 84.56 237 ALA A CA 1
ATOM 1852 C C . ALA A 1 237 ? 18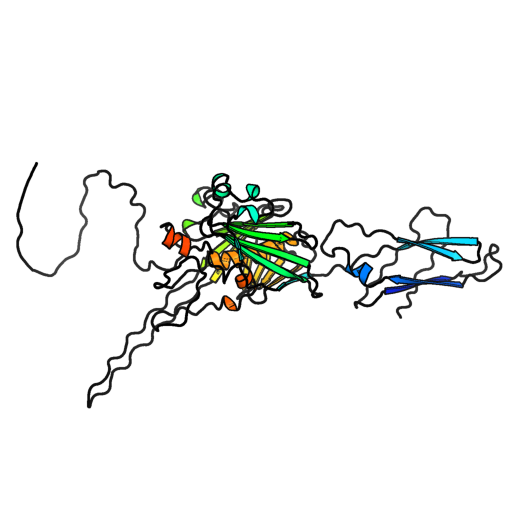.524 -5.527 -13.060 1.00 84.56 237 ALA A C 1
ATOM 1854 O O . ALA A 1 237 ? 19.299 -4.572 -13.017 1.00 84.56 237 ALA A O 1
ATOM 1855 N N . VAL A 1 238 ? 18.703 -6.552 -13.895 1.00 81.56 238 VAL A N 1
ATOM 1856 C CA . VAL A 1 238 ? 19.829 -6.692 -14.828 1.00 81.56 238 VAL A CA 1
ATOM 1857 C C . VAL A 1 238 ? 19.284 -6.931 -16.230 1.00 81.56 238 VAL A C 1
ATOM 1859 O O . VAL A 1 238 ? 18.508 -7.860 -16.457 1.00 81.56 238 VAL A O 1
ATOM 1862 N N . LYS A 1 239 ? 19.698 -6.111 -17.200 1.00 78.12 239 LYS A N 1
ATOM 1863 C CA . LYS A 1 239 ? 19.302 -6.283 -18.604 1.00 78.12 239 LYS A CA 1
ATOM 1864 C C . LYS A 1 239 ? 19.964 -7.534 -19.191 1.00 78.12 239 LYS A C 1
ATOM 1866 O O . LYS A 1 239 ? 21.132 -7.805 -18.934 1.00 78.12 239 LYS A O 1
ATOM 1871 N N . GLY A 1 240 ? 19.214 -8.290 -19.990 1.00 75.69 240 GLY A N 1
ATOM 1872 C CA . GLY A 1 240 ? 19.775 -9.419 -20.736 1.00 75.69 240 GLY A CA 1
ATOM 1873 C C . GLY A 1 240 ? 20.749 -8.961 -21.821 1.00 75.69 240 GLY A C 1
ATOM 1874 O O . GLY A 1 240 ? 20.588 -7.877 -22.386 1.00 75.69 240 GLY A O 1
ATOM 1875 N N . VAL A 1 241 ? 21.727 -9.808 -22.133 1.00 81.12 241 VAL A N 1
ATOM 1876 C CA . VAL A 1 241 ? 22.698 -9.583 -23.210 1.00 81.12 241 VAL A CA 1
ATOM 1877 C C . VAL A 1 241 ? 22.228 -10.344 -24.454 1.00 81.12 241 VAL A C 1
ATOM 1879 O O . VAL A 1 241 ? 22.025 -11.560 -24.365 1.00 81.12 241 VAL A O 1
ATOM 1882 N N . PRO A 1 242 ? 22.018 -9.672 -25.602 1.00 77.38 242 PRO A N 1
ATOM 1883 C CA . PRO A 1 242 ? 21.624 -10.336 -26.838 1.00 77.38 242 PRO A CA 1
ATOM 1884 C C . PRO A 1 242 ? 22.623 -11.409 -27.274 1.00 77.38 242 PRO A C 1
ATOM 1886 O O . PRO A 1 242 ? 23.825 -11.297 -27.047 1.00 77.38 242 PRO A O 1
ATOM 1889 N N . GLY A 1 243 ? 22.100 -12.447 -27.921 1.00 81.81 243 GLY A N 1
ATOM 1890 C CA . GLY A 1 243 ? 22.924 -13.445 -28.588 1.00 81.81 243 GLY A CA 1
ATOM 1891 C C . GLY A 1 243 ? 23.483 -12.910 -29.900 1.00 81.81 243 GLY A C 1
ATOM 1892 O O . GLY A 1 243 ? 22.925 -11.980 -30.480 1.00 81.81 243 GLY A O 1
ATOM 1893 N N . VAL A 1 244 ? 24.552 -13.527 -30.391 1.00 88.38 244 VAL A N 1
ATOM 1894 C CA . VAL A 1 244 ? 25.100 -13.223 -31.716 1.00 88.38 244 VAL A CA 1
ATOM 1895 C C . VAL A 1 244 ? 24.347 -14.070 -32.748 1.00 88.38 244 VAL A C 1
ATOM 1897 O O . VAL A 1 244 ? 24.354 -15.298 -32.620 1.00 88.38 244 VAL A O 1
ATOM 1900 N N . PRO A 1 245 ? 23.674 -13.470 -33.750 1.00 85.69 245 PRO A N 1
ATOM 1901 C CA . PRO A 1 245 ? 22.984 -14.224 -34.792 1.00 85.69 245 PRO A CA 1
ATOM 1902 C C . PRO A 1 245 ? 23.931 -15.144 -35.567 1.00 85.69 245 PRO A C 1
ATOM 1904 O O . PRO A 1 245 ? 25.100 -14.829 -35.769 1.00 85.69 245 PRO A O 1
ATOM 1907 N N . GLY A 1 246 ? 23.409 -16.285 -36.014 1.00 85.69 246 GLY A N 1
ATOM 1908 C CA . GLY A 1 246 ? 24.150 -17.186 -36.893 1.00 85.69 246 GLY A CA 1
ATOM 1909 C C . GLY A 1 246 ? 24.241 -16.651 -38.318 1.00 85.69 246 GLY A C 1
ATOM 1910 O O . GLY A 1 246 ? 23.394 -15.868 -38.750 1.00 85.69 246 GLY A O 1
ATOM 1911 N N . ILE A 1 247 ? 25.236 -17.122 -39.063 1.00 88.88 247 ILE A N 1
ATOM 1912 C CA . ILE A 1 247 ? 25.401 -16.819 -40.486 1.00 88.88 247 ILE A CA 1
ATOM 1913 C C . ILE A 1 247 ? 24.702 -17.927 -41.281 1.00 88.88 247 ILE A C 1
ATOM 1915 O O . ILE A 1 247 ? 25.007 -19.108 -41.101 1.00 88.88 247 ILE A O 1
ATOM 1919 N N . LYS A 1 248 ? 23.744 -17.571 -42.147 1.00 84.88 248 LYS A N 1
ATOM 1920 C CA . LYS A 1 248 ? 23.099 -18.544 -43.048 1.00 84.88 248 LYS A CA 1
ATOM 1921 C C . LYS A 1 248 ? 24.129 -19.118 -44.028 1.00 84.88 248 LYS A C 1
ATOM 1923 O O . LYS A 1 248 ? 24.961 -18.380 -44.541 1.00 84.88 248 LYS A O 1
ATOM 1928 N N . GLY A 1 249 ? 24.042 -20.421 -44.286 1.00 82.88 249 GLY A N 1
ATOM 1929 C CA . GLY A 1 249 ? 24.864 -21.091 -45.295 1.00 82.88 249 GLY A CA 1
ATOM 1930 C C . GLY A 1 249 ? 24.443 -20.727 -46.720 1.00 82.88 249 GLY A C 1
ATOM 1931 O O . GLY A 1 249 ? 23.313 -20.282 -46.938 1.00 82.88 249 GLY A O 1
ATOM 1932 N N . SER A 1 250 ? 25.350 -20.927 -47.672 1.00 81.62 250 SER A N 1
ATOM 1933 C CA . SER A 1 250 ? 25.119 -20.832 -49.120 1.00 81.62 250 SER A CA 1
ATOM 1934 C C . SER A 1 250 ? 24.943 -22.226 -49.744 1.00 81.62 250 SER A C 1
ATOM 1936 O O . SER A 1 250 ? 25.117 -23.238 -49.061 1.00 81.62 250 SER A O 1
ATOM 1938 N N . GLU A 1 251 ? 24.588 -22.313 -51.035 1.00 71.44 251 GLU A N 1
ATOM 1939 C CA . GLU A 1 251 ? 24.505 -23.610 -51.730 1.00 71.44 251 GLU A CA 1
ATOM 1940 C C . GLU A 1 251 ? 25.815 -24.402 -51.575 1.00 71.44 251 GLU A C 1
ATOM 1942 O O . GLU A 1 251 ? 26.908 -23.898 -51.829 1.00 71.44 251 GLU A O 1
ATOM 1947 N N . GLY A 1 252 ? 25.696 -25.640 -51.089 1.00 76.06 252 GLY A N 1
ATOM 1948 C CA . GLY A 1 252 ? 26.823 -26.538 -50.824 1.00 76.06 252 GLY A CA 1
ATOM 1949 C C . GLY A 1 252 ? 27.564 -26.323 -49.497 1.00 76.06 252 GLY A C 1
ATOM 1950 O O . GLY A 1 252 ? 28.420 -27.139 -49.171 1.00 76.06 252 GLY A O 1
ATOM 1951 N N . SER A 1 253 ? 27.246 -25.287 -48.705 1.00 79.56 253 SER A N 1
ATOM 1952 C CA . SER A 1 253 ? 27.957 -24.968 -47.451 1.00 79.56 253 SER A CA 1
ATOM 1953 C C . SER A 1 253 ? 27.002 -24.784 -46.258 1.00 79.56 253 SER A C 1
ATOM 1955 O O . SER A 1 253 ? 26.145 -23.899 -46.296 1.00 79.56 253 SER A O 1
ATOM 1957 N N . PRO A 1 254 ? 27.134 -25.560 -45.162 1.00 80.38 254 PRO A N 1
ATOM 1958 C CA . PRO A 1 254 ? 26.322 -25.374 -43.960 1.00 80.38 254 PRO A CA 1
ATOM 1959 C C . PRO A 1 254 ? 26.524 -23.992 -43.323 1.00 80.38 254 PRO A C 1
ATOM 1961 O O . PRO A 1 254 ? 27.637 -23.474 -43.266 1.00 80.38 254 PRO A O 1
ATOM 1964 N N . GLY A 1 255 ? 25.444 -23.408 -42.798 1.00 84.56 255 GLY A N 1
ATOM 1965 C CA . GLY A 1 255 ? 25.514 -22.160 -42.034 1.00 84.56 255 GLY A CA 1
ATOM 1966 C C . GLY A 1 255 ? 26.123 -22.341 -40.644 1.00 84.56 255 GLY A C 1
ATOM 1967 O O . GLY A 1 255 ? 26.094 -23.430 -40.069 1.00 84.56 255 GLY A O 1
ATOM 1968 N N . VAL A 1 256 ? 26.613 -21.245 -40.066 1.00 90.00 256 VAL A N 1
ATOM 1969 C CA . VAL A 1 256 ? 27.146 -21.208 -38.699 1.00 90.00 256 VAL A CA 1
ATOM 1970 C C . VAL A 1 256 ? 26.025 -20.834 -37.736 1.00 90.00 256 VAL A C 1
ATOM 1972 O O . VAL A 1 256 ? 25.406 -19.776 -37.862 1.00 90.00 256 VAL A O 1
ATOM 1975 N N . LYS A 1 257 ? 25.750 -21.693 -36.751 1.00 86.25 257 LYS A N 1
ATOM 1976 C CA . LYS A 1 257 ? 24.748 -21.416 -35.714 1.00 86.25 257 LYS A CA 1
ATOM 1977 C C . LYS A 1 257 ? 25.216 -20.263 -34.820 1.00 86.25 257 LYS A C 1
ATOM 1979 O O . LYS A 1 257 ? 26.369 -20.222 -34.411 1.00 86.25 257 LYS A O 1
ATOM 1984 N N . GLY A 1 258 ? 24.303 -19.348 -34.503 1.00 85.38 258 GLY A N 1
ATOM 1985 C CA . GLY A 1 258 ? 24.574 -18.230 -33.601 1.00 85.38 258 GLY A CA 1
ATOM 1986 C C . GLY A 1 258 ? 24.696 -18.646 -32.135 1.00 85.38 258 GLY A C 1
ATOM 1987 O O . GLY A 1 258 ? 24.259 -19.732 -31.742 1.00 85.38 258 GLY A O 1
ATOM 1988 N N . THR A 1 259 ? 25.224 -17.740 -31.316 1.00 88.50 259 THR A N 1
ATOM 1989 C CA . THR A 1 259 ? 25.341 -17.910 -29.863 1.00 88.50 259 THR A CA 1
ATOM 1990 C C . THR A 1 259 ? 24.086 -17.365 -29.182 1.00 88.50 259 THR A C 1
ATOM 1992 O O . THR A 1 259 ? 23.767 -16.191 -29.374 1.00 88.50 259 THR A O 1
ATOM 1995 N N . PRO A 1 260 ? 23.357 -18.163 -28.380 1.00 83.62 260 PRO A N 1
ATOM 1996 C CA . PRO A 1 260 ? 22.209 -17.672 -27.623 1.00 83.62 260 PRO A CA 1
ATOM 1997 C C . PRO A 1 260 ? 22.582 -16.536 -26.662 1.00 83.62 260 PRO A C 1
ATOM 1999 O O . PRO A 1 260 ? 23.660 -16.536 -26.074 1.00 83.62 260 PRO A O 1
ATOM 2002 N N . GLY A 1 261 ? 21.667 -15.583 -26.478 1.00 82.62 261 GLY A N 1
ATOM 2003 C CA . GLY A 1 261 ? 21.840 -14.497 -25.513 1.00 82.62 261 GLY A CA 1
ATOM 2004 C C . GLY A 1 261 ? 21.638 -14.941 -24.066 1.00 82.62 261 GLY A C 1
ATOM 2005 O O . GLY A 1 261 ? 20.972 -15.942 -23.790 1.00 82.62 261 GLY A O 1
ATOM 2006 N N . VAL A 1 262 ? 22.157 -14.146 -23.132 1.00 84.06 262 VAL A N 1
ATOM 2007 C CA . VAL A 1 262 ? 21.954 -14.331 -21.691 1.00 84.06 262 VAL A CA 1
ATOM 2008 C C . VAL A 1 262 ? 20.709 -13.560 -21.261 1.00 84.06 262 VAL A C 1
ATOM 2010 O O . VAL A 1 262 ? 20.593 -12.356 -21.491 1.00 84.06 262 VAL A O 1
ATOM 2013 N N . LYS A 1 263 ? 19.754 -14.246 -20.625 1.00 78.81 263 LYS A N 1
ATOM 2014 C CA . LYS A 1 263 ? 18.533 -13.604 -20.115 1.00 78.81 263 LYS A CA 1
ATOM 2015 C C . LYS A 1 263 ? 18.854 -12.684 -18.937 1.00 78.81 263 LYS A C 1
ATOM 2017 O O . LYS A 1 263 ? 19.664 -13.023 -18.081 1.00 78.81 263 LYS A O 1
ATOM 2022 N N . GLY A 1 264 ? 18.172 -11.543 -18.890 1.00 77.75 264 GLY A N 1
ATOM 2023 C CA . GLY A 1 264 ? 18.282 -10.593 -17.784 1.00 77.75 264 GLY A CA 1
ATOM 2024 C C . GLY A 1 264 ? 17.539 -11.050 -16.528 1.00 77.75 264 GLY A C 1
ATOM 2025 O O . GLY A 1 264 ? 16.657 -11.913 -16.595 1.00 77.75 264 GLY A O 1
ATOM 2026 N N . GLN A 1 265 ? 17.845 -10.414 -15.398 1.00 81.25 265 GLN A N 1
ATOM 2027 C CA . GLN A 1 265 ? 17.145 -10.603 -14.128 1.00 81.25 265 GLN A CA 1
ATOM 2028 C C . GLN A 1 265 ? 16.142 -9.464 -13.889 1.00 81.25 265 GLN A C 1
ATOM 2030 O O . GLN A 1 265 ? 16.499 -8.301 -14.073 1.00 81.25 265 GLN A O 1
ATOM 2035 N N . PRO A 1 266 ? 14.888 -9.760 -13.507 1.00 79.75 266 PRO A N 1
ATOM 2036 C CA . PRO A 1 266 ? 13.866 -8.734 -13.287 1.00 79.75 266 PRO A CA 1
ATOM 2037 C C . PRO A 1 266 ? 14.163 -7.835 -12.090 1.00 79.75 266 PRO A C 1
ATOM 2039 O O . PRO A 1 266 ? 13.711 -6.692 -12.059 1.00 79.75 266 PRO A O 1
ATOM 2042 N N . GLY A 1 267 ? 14.958 -8.322 -11.139 1.00 88.00 267 GLY A N 1
ATOM 2043 C CA . GLY A 1 267 ? 15.074 -7.690 -9.839 1.00 88.00 267 GLY A CA 1
ATOM 2044 C C . GLY A 1 267 ? 13.781 -7.803 -9.045 1.00 88.00 267 GLY A C 1
ATOM 2045 O O . GLY A 1 267 ? 12.855 -8.514 -9.431 1.00 88.00 267 GLY A O 1
ATOM 2046 N N . ASP A 1 268 ? 13.750 -7.087 -7.934 1.00 90.75 268 ASP A N 1
ATOM 2047 C CA . ASP A 1 268 ? 12.734 -7.202 -6.909 1.00 90.75 268 ASP A CA 1
ATOM 2048 C C . ASP A 1 268 ? 12.536 -5.868 -6.186 1.00 90.75 268 ASP A C 1
ATOM 2050 O O . ASP A 1 268 ? 13.490 -5.125 -5.934 1.00 90.75 268 ASP A O 1
ATOM 2054 N N . LEU A 1 269 ? 11.296 -5.600 -5.774 1.00 94.81 269 LEU A N 1
ATOM 2055 C CA . LEU A 1 269 ? 10.998 -4.535 -4.823 1.00 94.81 269 LEU A CA 1
ATOM 2056 C C . LEU A 1 269 ? 11.598 -4.861 -3.447 1.00 94.81 269 LEU A C 1
ATOM 2058 O O . LEU A 1 269 ? 11.328 -5.919 -2.874 1.00 94.81 269 LEU A O 1
ATOM 2062 N N . CYS A 1 270 ? 12.376 -3.930 -2.905 1.00 96.31 270 CYS A N 1
ATOM 2063 C CA . CYS A 1 270 ? 12.782 -3.883 -1.507 1.00 96.31 270 CYS A CA 1
ATOM 2064 C C . CYS A 1 270 ? 11.933 -2.847 -0.771 1.00 96.31 270 CYS A C 1
ATOM 2066 O O . CYS A 1 270 ? 11.743 -1.746 -1.283 1.00 96.31 270 CYS A O 1
ATOM 2068 N N . ILE A 1 271 ? 11.467 -3.206 0.425 1.00 98.06 271 ILE A N 1
ATOM 2069 C CA . ILE A 1 271 ? 10.667 -2.344 1.294 1.00 98.06 271 ILE A CA 1
ATOM 2070 C C . ILE A 1 271 ? 11.404 -2.124 2.613 1.00 98.06 271 ILE A C 1
ATOM 2072 O O . ILE A 1 271 ? 11.910 -3.076 3.208 1.00 98.06 271 ILE A O 1
ATOM 2076 N N . GLU A 1 272 ? 11.398 -0.883 3.079 1.00 97.50 272 GLU A N 1
ATOM 2077 C CA . GLU A 1 272 ? 11.768 -0.472 4.430 1.00 97.50 272 GLU A CA 1
ATOM 2078 C C . GLU A 1 272 ? 10.554 0.202 5.081 1.00 97.50 272 GLU A C 1
ATOM 2080 O O . GLU A 1 272 ? 9.732 0.821 4.402 1.00 97.50 272 GLU A O 1
ATOM 2085 N N . PHE A 1 273 ? 10.396 0.050 6.395 1.00 98.00 273 PHE A N 1
ATOM 2086 C CA . PHE A 1 273 ? 9.273 0.638 7.122 1.00 98.00 273 PHE A CA 1
ATOM 2087 C C . PHE A 1 273 ? 9.779 1.375 8.358 1.00 98.00 273 PHE A C 1
ATOM 2089 O O . PHE A 1 273 ? 10.469 0.785 9.189 1.00 98.00 273 PHE A O 1
ATOM 2096 N N . PHE A 1 274 ? 9.430 2.652 8.478 1.00 97.50 274 PHE A N 1
ATOM 2097 C CA . PHE A 1 274 ? 9.739 3.485 9.633 1.00 97.50 274 PHE A CA 1
ATOM 2098 C C . PHE A 1 274 ? 8.467 3.710 10.448 1.00 97.50 274 PHE A C 1
ATOM 2100 O O . PHE A 1 274 ? 7.487 4.257 9.938 1.00 97.50 274 PHE A O 1
ATOM 2107 N N . SER A 1 275 ? 8.463 3.285 11.710 1.00 96.19 275 SER A N 1
ATOM 2108 C CA . SER A 1 275 ? 7.321 3.503 12.599 1.00 96.19 275 SER A CA 1
ATOM 2109 C C . SER A 1 275 ? 7.303 4.946 13.080 1.00 96.19 275 SER A C 1
ATOM 2111 O O . SER A 1 275 ? 8.308 5.444 13.577 1.00 96.19 275 SER A O 1
ATOM 2113 N N . LEU A 1 276 ? 6.149 5.601 12.975 1.00 95.00 276 LEU A N 1
ATOM 2114 C CA . LEU A 1 276 ? 5.885 6.900 13.601 1.00 95.00 276 LEU A CA 1
ATOM 2115 C C . LEU A 1 276 ? 5.026 6.755 14.864 1.00 95.00 276 LEU A C 1
ATOM 2117 O O . LEU A 1 276 ? 5.001 7.649 15.708 1.00 95.00 276 LEU A O 1
ATOM 2121 N N . SER A 1 277 ? 4.358 5.608 15.015 1.00 87.19 277 SER A N 1
ATOM 2122 C CA . SER A 1 277 ? 3.622 5.247 16.223 1.00 87.19 277 SER A CA 1
ATOM 2123 C C . SER A 1 277 ? 4.551 4.673 17.303 1.00 87.19 277 SER A C 1
ATOM 2125 O O . SER A 1 277 ? 5.413 3.835 17.025 1.00 87.19 277 SER A O 1
ATOM 2127 N N . GLY A 1 278 ? 4.374 5.120 18.551 1.00 85.31 278 GLY A N 1
ATOM 2128 C CA . GLY A 1 278 ? 5.199 4.689 19.682 1.00 85.31 278 GLY A CA 1
ATOM 2129 C C . GLY A 1 278 ? 6.644 5.188 19.584 1.00 85.31 278 GLY A C 1
ATOM 2130 O O . GLY A 1 278 ? 6.878 6.386 19.437 1.00 85.31 278 GLY A O 1
ATOM 2131 N N . VAL A 1 279 ? 7.610 4.270 19.704 1.00 87.12 279 VAL A N 1
ATOM 2132 C CA . VAL A 1 279 ? 9.034 4.575 19.498 1.00 87.12 279 VAL A CA 1
ATOM 2133 C C . VAL A 1 279 ? 9.295 4.707 18.000 1.00 87.12 279 VAL A C 1
ATOM 2135 O O . VAL A 1 279 ? 8.993 3.794 17.230 1.00 87.12 279 VAL A O 1
ATOM 2138 N N . GLN A 1 280 ? 9.855 5.848 17.601 1.00 93.00 280 GLN A N 1
ATOM 2139 C CA . GLN A 1 280 ? 10.214 6.106 16.213 1.00 93.00 280 GLN A CA 1
ATOM 2140 C C . GLN A 1 280 ? 11.473 5.333 15.842 1.00 93.00 280 GLN A C 1
ATOM 2142 O O . GLN A 1 280 ? 12.557 5.618 16.350 1.00 93.00 280 GLN A O 1
ATOM 2147 N N . GLU A 1 281 ? 11.321 4.335 14.979 1.00 94.62 281 GLU A N 1
ATOM 2148 C CA . GLU A 1 281 ? 12.419 3.458 14.589 1.00 94.62 281 GLU A CA 1
ATOM 2149 C C . GLU A 1 281 ? 12.134 2.720 13.281 1.00 94.62 281 GLU A C 1
ATOM 2151 O O . GLU A 1 281 ? 10.982 2.514 12.876 1.00 94.62 281 GLU A O 1
ATOM 2156 N N . TRP A 1 282 ? 13.209 2.248 12.654 1.00 95.69 282 TRP A N 1
ATOM 2157 C CA . TRP A 1 282 ? 13.131 1.310 11.546 1.00 95.69 282 TRP A CA 1
ATOM 2158 C C . TRP A 1 282 ? 12.653 -0.055 12.027 1.00 95.69 282 TRP A C 1
ATOM 2160 O O . TRP A 1 282 ? 13.213 -0.656 12.945 1.00 95.69 282 TRP A O 1
ATOM 2170 N N . LYS A 1 283 ? 11.633 -0.578 11.357 1.00 96.00 283 LYS A N 1
ATOM 2171 C CA . LYS A 1 283 ? 11.091 -1.908 11.604 1.00 96.00 283 LYS A CA 1
ATOM 2172 C C . LYS A 1 283 ? 11.685 -2.914 10.637 1.00 96.00 283 LYS A C 1
ATOM 2174 O O . LYS A 1 283 ? 12.009 -2.617 9.486 1.00 96.00 283 LYS A O 1
ATOM 2179 N N . ARG A 1 284 ? 11.802 -4.155 11.103 1.00 96.06 284 ARG A N 1
ATOM 2180 C CA . ARG A 1 284 ? 12.333 -5.239 10.284 1.00 96.06 284 ARG A CA 1
ATOM 2181 C C . ARG A 1 284 ? 11.313 -5.640 9.221 1.00 96.06 284 ARG A C 1
ATOM 2183 O O . ARG A 1 284 ? 10.203 -6.051 9.552 1.00 96.06 284 ARG A O 1
ATOM 2190 N N . VAL A 1 285 ? 11.743 -5.621 7.964 1.00 97.44 285 VAL A N 1
ATOM 2191 C CA . VAL A 1 285 ? 10.973 -6.130 6.826 1.00 97.44 285 VAL A CA 1
ATOM 2192 C C . VAL A 1 285 ? 11.690 -7.338 6.234 1.00 97.44 285 VAL A C 1
ATOM 2194 O O . VAL A 1 285 ? 12.906 -7.324 6.038 1.00 97.44 285 VAL A O 1
ATOM 2197 N N . ARG A 1 286 ? 10.955 -8.421 5.974 1.00 97.00 286 ARG A N 1
ATOM 2198 C CA . ARG A 1 286 ? 11.461 -9.598 5.255 1.00 97.00 286 ARG A CA 1
ATOM 2199 C C . ARG A 1 286 ? 10.620 -9.834 4.008 1.00 97.00 286 ARG A C 1
ATOM 2201 O O . ARG A 1 286 ? 9.398 -9.755 4.082 1.00 97.00 286 ARG A O 1
ATOM 2208 N N . LYS A 1 287 ? 11.273 -10.181 2.900 1.00 94.62 287 LYS A N 1
ATOM 2209 C CA . LYS A 1 287 ? 10.625 -10.589 1.649 1.00 94.62 287 LYS A CA 1
ATOM 2210 C C . LYS A 1 287 ? 10.886 -12.074 1.384 1.00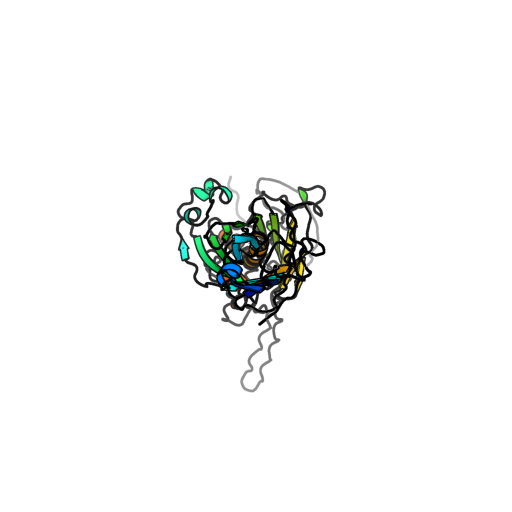 94.62 287 LYS A C 1
ATOM 2212 O O . LYS A 1 287 ? 12.012 -12.535 1.561 1.00 94.62 287 LYS A O 1
ATOM 2217 N N . GLN A 1 288 ? 9.864 -12.804 0.943 1.00 93.06 288 GLN A N 1
ATOM 2218 C CA . GLN A 1 288 ? 9.976 -14.175 0.441 1.00 93.06 288 GLN A CA 1
ATOM 2219 C C . GLN A 1 288 ? 9.062 -14.360 -0.777 1.00 93.06 288 GLN A C 1
ATOM 2221 O O . GLN A 1 288 ? 7.850 -14.530 -0.639 1.00 93.06 288 GLN A O 1
ATOM 2226 N N . GLY A 1 289 ? 9.642 -14.325 -1.981 1.00 89.31 289 GLY A N 1
ATOM 2227 C CA . GLY A 1 289 ? 8.847 -14.245 -3.210 1.00 89.31 289 GLY A CA 1
ATOM 2228 C C . GLY A 1 289 ? 7.961 -12.998 -3.174 1.00 89.31 289 GLY A C 1
ATOM 2229 O O . GLY A 1 289 ? 8.449 -11.927 -2.843 1.00 89.31 289 GLY A O 1
ATOM 2230 N N . GLU A 1 290 ? 6.663 -13.146 -3.412 1.00 93.31 290 GLU A N 1
ATOM 2231 C CA . GLU A 1 290 ? 5.702 -12.027 -3.401 1.00 93.31 290 GLU A CA 1
ATOM 2232 C C . GLU A 1 290 ? 5.130 -11.701 -2.011 1.00 93.31 290 GLU A C 1
ATOM 2234 O O . GLU A 1 290 ? 4.220 -10.884 -1.884 1.00 93.31 290 GLU A O 1
ATOM 2239 N N . ASN A 1 291 ? 5.673 -12.332 -0.964 1.00 96.75 291 ASN A N 1
ATOM 2240 C CA . ASN A 1 291 ? 5.253 -12.129 0.417 1.00 96.75 291 ASN A CA 1
ATOM 2241 C C . ASN A 1 291 ? 6.182 -11.161 1.144 1.00 96.75 291 ASN A C 1
ATOM 2243 O O . ASN A 1 291 ? 7.404 -11.347 1.159 1.00 96.75 291 ASN A O 1
ATOM 2247 N N . PHE A 1 292 ? 5.592 -10.195 1.835 1.00 98.38 292 PHE A N 1
ATOM 2248 C CA . PHE A 1 292 ? 6.269 -9.263 2.725 1.00 98.38 292 PHE A CA 1
ATOM 2249 C C . PHE A 1 292 ? 5.822 -9.500 4.164 1.00 98.38 292 PHE A C 1
ATOM 2251 O O . PHE A 1 292 ? 4.643 -9.702 4.435 1.00 98.38 292 PHE A O 1
ATOM 2258 N N . ARG A 1 293 ? 6.777 -9.472 5.095 1.00 98.12 293 ARG A N 1
ATOM 2259 C CA . ARG A 1 293 ? 6.532 -9.580 6.538 1.00 98.12 293 ARG A CA 1
ATOM 2260 C C . ARG A 1 293 ? 7.140 -8.366 7.223 1.00 98.12 293 ARG A C 1
ATOM 2262 O O . ARG A 1 293 ? 8.364 -8.223 7.219 1.00 98.12 293 ARG A O 1
ATOM 2269 N N . VAL A 1 294 ? 6.297 -7.509 7.786 1.00 97.81 294 VAL A N 1
ATOM 2270 C CA . VAL A 1 294 ? 6.687 -6.276 8.480 1.00 97.81 294 VAL A CA 1
ATOM 2271 C C . VAL A 1 294 ? 6.480 -6.476 9.978 1.00 97.81 294 VAL A C 1
ATOM 2273 O O . VAL A 1 294 ? 5.354 -6.639 10.440 1.00 97.81 294 VAL A O 1
ATOM 2276 N N . SER A 1 295 ? 7.570 -6.509 10.744 1.00 95.62 295 SER A N 1
ATOM 2277 C CA . SER A 1 295 ? 7.534 -6.704 12.198 1.00 95.62 295 SER A CA 1
ATOM 2278 C C . SER A 1 295 ? 7.398 -5.361 12.915 1.00 95.62 295 SER A C 1
ATOM 2280 O O . SER A 1 295 ? 8.383 -4.639 13.047 1.00 95.62 295 SER A O 1
ATOM 2282 N N . LEU A 1 296 ? 6.196 -5.036 13.391 1.00 92.25 296 LEU A N 1
ATOM 2283 C CA . LEU A 1 296 ? 5.926 -3.837 14.196 1.00 92.25 296 LEU A CA 1
ATOM 2284 C C . LEU A 1 296 ? 6.477 -3.991 15.623 1.00 92.25 296 LEU A C 1
ATOM 2286 O O . LEU A 1 296 ? 7.016 -3.042 16.191 1.00 92.25 296 LEU A O 1
ATOM 2290 N N . SER A 1 297 ? 6.405 -5.207 16.167 1.00 88.06 297 SER A N 1
ATOM 2291 C CA . SER A 1 297 ? 7.050 -5.638 17.412 1.00 88.06 297 SER A CA 1
ATOM 2292 C C . SER A 1 297 ? 7.410 -7.130 17.324 1.00 88.06 297 SER A C 1
ATOM 2294 O O . SER A 1 297 ? 7.255 -7.748 16.269 1.00 88.06 297 SER A O 1
ATOM 2296 N N . GLU A 1 298 ? 7.896 -7.742 18.411 1.00 84.31 298 GLU A N 1
ATOM 2297 C CA . GLU A 1 298 ? 8.222 -9.181 18.428 1.00 84.31 298 GLU A CA 1
ATOM 2298 C C . GLU A 1 298 ? 7.012 -10.083 18.138 1.00 84.31 298 GLU A C 1
ATOM 2300 O O . GLU A 1 298 ? 7.173 -11.181 17.606 1.00 84.31 298 GLU A O 1
ATOM 2305 N N . ARG A 1 299 ? 5.803 -9.630 18.493 1.00 86.12 299 ARG A N 1
ATOM 2306 C CA . ARG A 1 299 ? 4.558 -10.407 18.371 1.00 86.12 299 ARG A CA 1
ATOM 2307 C C . ARG A 1 299 ? 3.578 -9.836 17.353 1.00 86.12 299 ARG A C 1
ATOM 2309 O O . ARG A 1 299 ? 2.618 -10.510 17.002 1.00 86.12 299 ARG A O 1
ATOM 2316 N N . GLU A 1 300 ? 3.810 -8.620 16.876 1.00 91.38 300 GLU A N 1
ATOM 2317 C CA . GLU A 1 300 ? 2.938 -7.932 15.927 1.00 91.38 300 GLU A CA 1
ATOM 2318 C C . GLU A 1 300 ? 3.615 -7.903 14.561 1.00 91.38 300 GLU A C 1
ATOM 2320 O O . GLU A 1 300 ? 4.507 -7.094 14.299 1.00 91.38 300 GLU A O 1
ATOM 2325 N N . ILE A 1 301 ? 3.214 -8.834 13.698 1.00 95.56 301 ILE A N 1
ATOM 2326 C CA . ILE A 1 301 ? 3.776 -8.997 12.358 1.00 95.56 301 ILE A CA 1
ATOM 2327 C C . ILE A 1 301 ? 2.641 -8.879 11.348 1.00 95.56 301 ILE A C 1
ATOM 2329 O O . ILE A 1 301 ? 1.679 -9.640 11.417 1.00 95.56 301 ILE A O 1
ATOM 2333 N N . VAL A 1 302 ? 2.787 -7.953 10.404 1.00 97.81 302 VAL A N 1
ATOM 2334 C CA . VAL A 1 302 ? 1.888 -7.801 9.258 1.00 97.81 302 VAL A CA 1
ATOM 2335 C C . VAL A 1 302 ? 2.450 -8.592 8.085 1.00 97.81 302 VAL A C 1
ATOM 2337 O O . VAL A 1 302 ? 3.581 -8.351 7.657 1.00 97.81 302 VAL A O 1
ATOM 2340 N N . ASN A 1 303 ? 1.676 -9.549 7.581 1.00 98.12 303 ASN A N 1
ATOM 2341 C CA . ASN A 1 303 ? 1.982 -10.314 6.380 1.00 98.12 303 ASN A CA 1
ATOM 2342 C C . ASN A 1 303 ? 1.162 -9.765 5.210 1.00 98.12 303 ASN A C 1
ATOM 2344 O O . ASN A 1 303 ? -0.039 -9.539 5.338 1.00 98.12 303 ASN A O 1
ATOM 2348 N N . VAL A 1 304 ? 1.817 -9.563 4.072 1.00 98.50 304 VAL A N 1
ATOM 2349 C CA . VAL A 1 304 ? 1.208 -9.056 2.840 1.00 98.50 304 VAL A CA 1
ATOM 2350 C C . VAL A 1 304 ? 1.641 -9.962 1.698 1.00 98.50 304 VAL A C 1
ATOM 2352 O O . VAL A 1 304 ? 2.829 -10.024 1.385 1.00 98.50 304 VAL A O 1
ATOM 2355 N N . ASP A 1 305 ? 0.693 -10.655 1.080 1.00 97.81 305 ASP A N 1
ATOM 2356 C CA . ASP A 1 305 ? 0.919 -11.474 -0.109 1.00 97.81 305 ASP A CA 1
ATOM 2357 C C . ASP A 1 305 ? 0.415 -10.723 -1.345 1.00 97.81 305 ASP A C 1
ATOM 2359 O O . ASP A 1 305 ? -0.793 -10.619 -1.581 1.00 97.81 305 ASP A O 1
ATOM 2363 N N . LEU A 1 306 ? 1.341 -10.208 -2.160 1.00 96.94 306 LEU A N 1
ATOM 2364 C CA . LEU A 1 306 ? 0.970 -9.458 -3.361 1.00 96.94 306 LEU A CA 1
ATOM 2365 C C . LEU A 1 306 ? 0.258 -10.321 -4.408 1.00 96.94 306 LEU A C 1
ATOM 2367 O O . LEU A 1 306 ? -0.514 -9.783 -5.203 1.00 96.94 306 LEU A O 1
ATOM 2371 N N . ARG A 1 307 ? 0.508 -11.637 -4.416 1.00 95.25 307 ARG A N 1
ATOM 2372 C CA . ARG A 1 307 ? -0.067 -12.580 -5.377 1.00 95.25 307 ARG A CA 1
ATOM 2373 C C . ARG A 1 307 ? -1.514 -12.885 -5.046 1.00 95.25 307 ARG A C 1
ATOM 2375 O O . ARG A 1 307 ? -2.377 -12.692 -5.890 1.00 95.25 307 ARG A O 1
ATOM 2382 N N . THR A 1 308 ? -1.772 -13.361 -3.834 1.00 95.56 308 THR A N 1
ATOM 2383 C CA . THR A 1 308 ? -3.128 -13.757 -3.418 1.00 95.56 308 THR A CA 1
ATOM 2384 C C . THR A 1 308 ? -3.991 -12.567 -3.010 1.00 95.56 308 THR A C 1
ATOM 2386 O O . THR A 1 308 ? -5.212 -12.683 -2.969 1.00 95.56 308 THR A O 1
ATOM 2389 N N . GLY A 1 309 ? -3.374 -11.414 -2.737 1.00 96.00 309 GLY A N 1
ATOM 2390 C CA . GLY A 1 309 ? -4.067 -10.232 -2.241 1.00 96.00 309 GLY A CA 1
ATOM 2391 C C . GLY A 1 309 ? -4.462 -10.342 -0.769 1.00 96.00 309 GLY A C 1
ATOM 2392 O O . GLY A 1 309 ? -5.376 -9.647 -0.328 1.00 96.00 309 GLY A O 1
ATOM 2393 N N . VAL A 1 310 ? -3.805 -11.230 -0.018 1.00 97.69 310 VAL A N 1
ATOM 2394 C CA . VAL A 1 310 ? -4.072 -11.448 1.404 1.00 97.69 310 VAL A CA 1
ATOM 2395 C C . VAL A 1 310 ? -3.212 -10.519 2.255 1.00 97.69 310 VAL A C 1
ATOM 2397 O O . VAL A 1 310 ? -1.992 -10.448 2.094 1.00 97.69 310 VAL A O 1
ATOM 2400 N N . ILE A 1 311 ? -3.854 -9.839 3.203 1.00 98.31 311 ILE A N 1
ATOM 2401 C CA . ILE A 1 311 ? -3.212 -9.069 4.268 1.00 98.31 311 ILE A CA 1
ATOM 2402 C C . ILE A 1 311 ? -3.621 -9.708 5.595 1.00 98.31 311 ILE A C 1
ATOM 2404 O O . ILE A 1 311 ? -4.810 -9.740 5.919 1.00 98.31 311 ILE A O 1
ATOM 2408 N N . SER A 1 312 ? -2.658 -10.224 6.361 1.00 96.38 312 SER A N 1
ATOM 2409 C CA . SER A 1 312 ? -2.936 -10.894 7.635 1.00 96.38 312 SER A CA 1
ATOM 2410 C C . SER A 1 312 ? -2.045 -10.424 8.773 1.00 96.38 312 SER A C 1
ATOM 2412 O O . SER A 1 312 ? -0.885 -10.059 8.573 1.00 96.38 312 SER A O 1
ATOM 2414 N N . PHE A 1 313 ? -2.592 -10.410 9.984 1.00 95.44 313 PHE A N 1
ATOM 2415 C CA . PHE A 1 313 ? -1.860 -10.015 11.180 1.00 95.44 313 PHE A CA 1
ATOM 2416 C C . PHE A 1 313 ? -2.560 -10.457 12.474 1.00 95.44 313 PHE A C 1
ATOM 2418 O O . PHE A 1 313 ? -3.788 -10.538 12.510 1.00 95.44 313 PHE A O 1
ATOM 2425 N N . PRO A 1 314 ? -1.813 -10.707 13.569 1.00 91.88 314 PRO A N 1
ATOM 2426 C CA . PRO A 1 314 ? -2.388 -11.089 14.859 1.00 91.88 314 PRO A CA 1
ATOM 2427 C C . PRO A 1 314 ? -3.413 -10.079 15.381 1.00 91.88 314 PRO A C 1
ATOM 2429 O O . PRO A 1 314 ? -3.221 -8.868 15.255 1.00 91.88 314 PRO A O 1
ATOM 2432 N N . SER A 1 315 ? -4.449 -10.554 16.076 1.00 84.75 315 SER A N 1
ATOM 2433 C CA . SER A 1 315 ? -5.489 -9.681 16.651 1.00 84.75 315 SER A CA 1
ATOM 2434 C C . SER A 1 315 ? -5.012 -8.769 17.787 1.00 84.75 315 SER A C 1
ATOM 2436 O O . SER A 1 315 ? -5.722 -7.846 18.205 1.00 84.75 315 SER A O 1
ATOM 2438 N N . ALA A 1 316 ? -3.778 -8.984 18.257 1.00 85.81 316 ALA A N 1
ATOM 2439 C CA . ALA A 1 316 ? -3.064 -8.061 19.130 1.00 85.81 316 ALA A CA 1
ATOM 2440 C C . ALA A 1 316 ? -2.922 -6.666 18.494 1.00 85.81 316 ALA A C 1
ATOM 2442 O O . ALA A 1 316 ? -3.096 -5.671 19.205 1.00 85.81 316 ALA A O 1
ATOM 2443 N N . ILE A 1 317 ? -2.728 -6.586 17.172 1.00 85.88 317 ILE A N 1
ATOM 2444 C CA . ILE A 1 317 ? -2.608 -5.319 16.445 1.00 85.88 317 ILE A CA 1
ATOM 2445 C C . ILE A 1 317 ? -3.940 -4.564 16.502 1.00 85.88 317 ILE A C 1
ATOM 2447 O O . ILE A 1 317 ? -4.976 -5.045 16.045 1.00 85.88 317 ILE A O 1
ATOM 2451 N N . SER A 1 318 ? -3.915 -3.360 17.075 1.00 84.94 318 SER A N 1
ATOM 2452 C CA . SER A 1 318 ? -5.068 -2.446 17.094 1.00 84.94 318 SER A CA 1
ATOM 2453 C C . SER A 1 318 ? -5.165 -1.559 15.856 1.00 84.94 318 SER A C 1
ATOM 2455 O O . SER A 1 318 ? -6.255 -1.096 15.539 1.00 84.94 318 SER A O 1
ATOM 2457 N N . ALA A 1 319 ? -4.050 -1.338 15.159 1.00 90.50 319 ALA A N 1
ATOM 2458 C CA . ALA A 1 319 ? -3.962 -0.520 13.951 1.00 90.50 319 ALA A CA 1
ATOM 2459 C C . ALA A 1 319 ? -4.403 -1.316 12.705 1.00 90.50 319 ALA A C 1
ATOM 2461 O O . ALA A 1 319 ? -3.610 -1.589 11.800 1.00 90.50 319 ALA A O 1
ATOM 2462 N N . VAL A 1 320 ? -5.651 -1.803 12.725 1.00 93.00 320 VAL A N 1
ATOM 2463 C CA . VAL A 1 320 ? -6.215 -2.665 11.671 1.00 93.00 320 VAL A CA 1
ATOM 2464 C C . VAL A 1 320 ? -6.270 -1.915 10.330 1.00 93.00 320 VAL A C 1
ATOM 2466 O O . VAL A 1 320 ? -5.702 -2.431 9.363 1.00 93.00 320 VAL A O 1
ATOM 2469 N N . PRO A 1 321 ? -6.863 -0.704 10.235 1.00 95.62 321 PRO A N 1
ATOM 2470 C CA . PRO A 1 321 ? -6.926 0.023 8.968 1.00 95.62 321 PRO A CA 1
ATOM 2471 C C . PRO A 1 321 ? -5.548 0.426 8.427 1.00 95.62 321 PRO A C 1
ATOM 2473 O O . PRO A 1 321 ? -5.302 0.317 7.229 1.00 95.62 321 PRO A O 1
ATOM 2476 N N . GLU A 1 322 ? -4.621 0.829 9.297 1.00 97.31 322 GLU A N 1
ATOM 2477 C CA . GLU A 1 322 ? -3.269 1.232 8.900 1.00 97.31 322 GLU A CA 1
ATOM 2478 C C . GLU A 1 322 ? -2.448 0.042 8.386 1.00 97.31 322 GLU A C 1
ATOM 2480 O O . GLU A 1 322 ? -1.663 0.180 7.448 1.00 97.31 322 GLU A O 1
ATOM 2485 N N . SER A 1 323 ? -2.673 -1.155 8.937 1.00 97.44 323 SER A N 1
ATOM 2486 C CA . SER A 1 323 ? -2.054 -2.392 8.443 1.00 97.44 323 SER A CA 1
ATOM 2487 C C . SER A 1 323 ? -2.567 -2.777 7.048 1.00 97.44 323 SER A C 1
ATOM 2489 O O . SER A 1 323 ? -1.799 -3.272 6.222 1.00 97.44 323 SER A O 1
ATOM 2491 N N . ILE A 1 324 ? -3.841 -2.505 6.746 1.00 98.00 324 ILE A N 1
ATOM 2492 C CA . ILE A 1 324 ? -4.397 -2.653 5.391 1.00 98.00 324 ILE A CA 1
ATOM 2493 C C . ILE A 1 324 ? -3.765 -1.620 4.447 1.00 98.00 324 ILE A C 1
ATOM 2495 O O . ILE A 1 324 ? -3.287 -1.976 3.367 1.00 98.00 324 ILE A O 1
ATOM 2499 N N . ALA A 1 325 ? -3.692 -0.357 4.876 1.00 98.31 325 ALA A N 1
ATOM 2500 C CA . ALA A 1 325 ? -3.059 0.717 4.115 1.00 98.31 325 ALA A CA 1
ATOM 2501 C C . ALA A 1 325 ? -1.572 0.431 3.828 1.00 98.31 325 ALA A C 1
ATOM 2503 O O . ALA A 1 325 ? -1.077 0.758 2.748 1.00 98.31 325 ALA A O 1
ATOM 2504 N N . LEU A 1 326 ? -0.863 -0.244 4.741 1.00 98.62 326 LEU A N 1
ATOM 2505 C CA . LEU A 1 326 ? 0.500 -0.737 4.524 1.00 98.62 326 LEU A CA 1
ATOM 2506 C C . LEU A 1 326 ? 0.575 -1.761 3.389 1.00 98.62 326 LEU A C 1
ATOM 2508 O O . LEU A 1 326 ? 1.453 -1.648 2.534 1.00 98.62 326 LEU A O 1
ATOM 2512 N N . GLY A 1 327 ? -0.346 -2.727 3.340 1.00 98.44 327 GLY A N 1
ATOM 2513 C CA . GLY A 1 327 ? -0.386 -3.714 2.259 1.00 98.44 327 GLY A CA 1
ATOM 2514 C C . GLY A 1 327 ? -0.579 -3.072 0.885 1.00 98.44 327 GLY A C 1
ATOM 2515 O O . GLY A 1 327 ? 0.169 -3.365 -0.050 1.00 98.44 327 GLY A O 1
ATOM 2516 N N . PHE A 1 328 ? -1.505 -2.116 0.784 1.00 98.44 328 PHE A N 1
ATOM 2517 C CA . PHE A 1 328 ? -1.682 -1.326 -0.434 1.00 98.44 328 PHE A CA 1
ATOM 2518 C C . PHE A 1 328 ? -0.481 -0.425 -0.742 1.00 98.44 328 PHE A C 1
ATOM 2520 O O . PHE A 1 328 ? -0.101 -0.302 -1.902 1.00 98.44 328 PHE A O 1
ATOM 2527 N N . SER A 1 329 ? 0.168 0.161 0.268 1.00 98.69 329 SER A N 1
ATOM 2528 C CA . SER A 1 329 ? 1.374 0.980 0.077 1.00 98.69 329 SER A CA 1
ATOM 2529 C C . SER A 1 329 ? 2.502 0.179 -0.570 1.00 98.69 329 SER A C 1
ATOM 2531 O O . SER A 1 329 ? 3.134 0.663 -1.504 1.00 98.69 329 SER A O 1
ATOM 2533 N N . ILE A 1 330 ? 2.721 -1.068 -0.137 1.00 98.56 330 ILE A N 1
ATOM 2534 C CA . ILE A 1 330 ? 3.706 -1.971 -0.751 1.00 98.56 330 ILE A CA 1
ATOM 2535 C C . ILE A 1 330 ? 3.352 -2.238 -2.221 1.00 98.56 330 ILE A C 1
ATOM 2537 O O . ILE A 1 330 ? 4.231 -2.206 -3.082 1.00 98.56 330 ILE A O 1
ATOM 2541 N N . ALA A 1 331 ? 2.073 -2.466 -2.523 1.00 97.75 331 ALA A N 1
ATOM 2542 C CA . ALA A 1 331 ? 1.605 -2.721 -3.882 1.00 97.75 331 ALA A CA 1
ATOM 2543 C C . ALA A 1 331 ? 1.728 -1.492 -4.801 1.00 97.75 331 ALA A C 1
ATOM 2545 O O . ALA A 1 331 ? 2.177 -1.610 -5.940 1.00 97.75 331 ALA A O 1
ATOM 2546 N N . VAL A 1 332 ? 1.414 -0.297 -4.296 1.00 97.44 332 VAL A N 1
ATOM 2547 C CA . VAL A 1 332 ? 1.639 0.968 -5.009 1.00 97.44 332 VAL A CA 1
ATOM 2548 C C . VAL A 1 332 ? 3.135 1.163 -5.258 1.00 97.44 332 VAL A C 1
ATOM 2550 O O . VAL A 1 332 ? 3.542 1.389 -6.393 1.00 97.44 332 VAL A O 1
ATOM 2553 N N . LEU A 1 333 ? 3.984 0.993 -4.241 1.00 97.69 333 LEU A N 1
ATOM 2554 C CA . LEU A 1 333 ? 5.441 1.103 -4.385 1.00 97.69 333 LEU A CA 1
ATOM 2555 C C . LEU A 1 333 ? 6.016 0.086 -5.377 1.00 97.69 333 LEU A C 1
ATOM 2557 O O . LEU A 1 333 ? 6.982 0.403 -6.072 1.00 97.69 333 LEU A O 1
ATOM 2561 N N . HIS A 1 334 ? 5.408 -1.098 -5.501 1.00 95.25 334 HIS A N 1
ATOM 2562 C CA . HIS A 1 334 ? 5.749 -2.045 -6.558 1.00 95.25 334 HIS A CA 1
ATOM 2563 C C . HIS A 1 334 ? 5.585 -1.404 -7.940 1.00 95.25 334 HIS A C 1
ATOM 2565 O O . HIS A 1 334 ? 6.515 -1.447 -8.740 1.00 95.25 334 HIS A O 1
ATOM 2571 N N . LEU A 1 335 ? 4.443 -0.764 -8.211 1.00 92.69 335 LEU A N 1
ATOM 2572 C CA . LEU A 1 335 ? 4.188 -0.077 -9.482 1.00 92.69 335 LEU A CA 1
ATOM 2573 C C . LEU A 1 335 ? 5.111 1.129 -9.690 1.00 92.69 335 LEU A C 1
ATOM 2575 O O . LEU A 1 335 ? 5.635 1.324 -10.786 1.00 92.69 335 LEU A O 1
ATOM 2579 N N . LEU A 1 336 ? 5.319 1.938 -8.648 1.00 93.69 336 LEU A N 1
ATOM 2580 C CA . LEU A 1 336 ? 6.090 3.175 -8.768 1.00 93.69 336 LEU A CA 1
ATOM 2581 C C . LEU A 1 336 ? 7.579 2.913 -9.002 1.00 93.69 336 LEU A C 1
ATOM 2583 O O . LEU A 1 336 ? 8.210 3.616 -9.794 1.00 93.69 336 LEU A O 1
ATOM 2587 N N . CYS A 1 337 ? 8.144 1.918 -8.316 1.00 92.81 337 CYS A N 1
ATOM 2588 C CA . CYS A 1 337 ? 9.582 1.668 -8.334 1.00 92.81 337 CYS A CA 1
ATOM 2589 C C . CYS A 1 337 ? 10.022 0.709 -9.445 1.00 92.81 337 CYS A C 1
ATOM 2591 O O . CYS A 1 337 ? 11.210 0.689 -9.770 1.00 92.81 337 CYS A O 1
ATOM 2593 N N . GLN A 1 338 ? 9.108 -0.072 -10.031 1.00 87.62 338 GLN A N 1
ATOM 2594 C CA . GLN A 1 338 ? 9.446 -1.056 -11.057 1.00 87.62 338 GLN A CA 1
ATOM 2595 C C . GLN A 1 338 ? 10.116 -0.398 -12.284 1.00 87.62 338 GLN A C 1
ATOM 2597 O O . GLN A 1 338 ? 9.566 0.529 -12.882 1.00 87.62 338 GLN A O 1
ATOM 2602 N N . PRO A 1 339 ? 11.307 -0.868 -12.700 1.00 75.25 339 PRO A N 1
ATOM 2603 C CA . PRO A 1 339 ? 12.034 -0.296 -13.820 1.00 75.25 339 PRO A CA 1
ATOM 2604 C C . PRO A 1 339 ? 11.369 -0.677 -15.144 1.00 75.25 339 PRO A C 1
ATOM 2606 O O . PRO A 1 339 ? 11.179 -1.857 -15.454 1.00 75.25 339 PRO A O 1
ATOM 2609 N N . ASN A 1 340 ? 11.091 0.321 -15.982 1.00 64.94 340 ASN A N 1
ATOM 2610 C CA . ASN A 1 340 ? 10.644 0.081 -17.351 1.00 64.94 340 ASN A CA 1
ATOM 2611 C C . ASN A 1 340 ? 11.848 -0.262 -18.240 1.00 64.94 340 ASN A C 1
ATOM 2613 O O . ASN A 1 340 ? 12.783 0.520 -18.388 1.00 64.94 340 ASN A O 1
ATOM 2617 N N . THR A 1 341 ? 11.824 -1.450 -18.848 1.00 47.00 341 THR A N 1
ATOM 2618 C CA . THR A 1 341 ? 12.881 -1.935 -19.760 1.00 47.00 341 THR A CA 1
ATOM 2619 C C . THR A 1 341 ? 12.544 -1.736 -21.242 1.00 47.00 341 THR A C 1
ATOM 2621 O O . THR A 1 341 ? 13.370 -2.033 -22.107 1.00 47.00 341 THR A O 1
ATOM 2624 N N . SER A 1 342 ? 11.348 -1.224 -21.556 1.00 44.09 342 SER A N 1
ATOM 2625 C CA . SER A 1 342 ? 10.902 -1.018 -22.934 1.00 44.09 342 SER A CA 1
ATOM 2626 C C . SER A 1 342 ? 11.444 0.290 -23.503 1.00 44.09 342 SER A C 1
ATOM 2628 O O . SER A 1 342 ? 11.088 1.372 -23.054 1.00 44.09 342 SER A O 1
ATOM 2630 N N . THR A 1 343 ? 12.258 0.182 -24.551 1.00 40.19 343 THR A N 1
ATOM 2631 C CA . THR A 1 343 ? 12.728 1.307 -25.382 1.00 40.19 343 THR A CA 1
ATOM 2632 C C . THR A 1 343 ? 11.665 1.771 -26.392 1.00 40.19 343 THR A C 1
ATOM 2634 O O . THR A 1 343 ? 11.936 2.648 -27.202 1.00 40.19 343 THR A O 1
ATOM 2637 N N . ARG A 1 344 ? 10.477 1.145 -26.393 1.00 38.50 344 ARG A N 1
ATOM 2638 C CA . ARG A 1 344 ? 9.437 1.281 -27.430 1.00 38.50 344 ARG A CA 1
ATOM 2639 C C . ARG A 1 344 ? 8.088 1.789 -26.920 1.00 38.50 344 ARG A C 1
ATOM 2641 O O . ARG A 1 344 ? 7.140 1.833 -27.698 1.00 38.50 344 ARG A O 1
ATOM 2648 N N . MET A 1 345 ? 7.965 2.126 -25.638 1.00 45.06 345 MET A N 1
ATOM 2649 C CA . MET A 1 345 ? 6.717 2.694 -25.129 1.00 45.06 345 MET A CA 1
ATOM 2650 C C . MET A 1 345 ? 6.632 4.167 -25.520 1.00 45.06 345 MET A C 1
ATOM 2652 O O . MET A 1 345 ? 7.498 4.948 -25.152 1.00 45.06 345 MET A O 1
ATOM 2656 N N . THR A 1 346 ? 5.585 4.515 -26.263 1.00 47.09 346 THR A N 1
ATOM 2657 C CA . THR A 1 346 ? 5.188 5.898 -26.557 1.00 47.09 346 THR A CA 1
ATOM 2658 C C . THR A 1 346 ? 4.364 6.516 -25.420 1.00 47.09 346 THR A C 1
ATOM 2660 O O . THR A 1 346 ? 4.000 7.679 -25.512 1.00 47.09 346 THR A O 1
ATOM 2663 N N . ASP A 1 347 ? 4.038 5.739 -24.378 1.00 51.88 347 ASP A N 1
ATOM 2664 C CA . ASP A 1 347 ? 3.210 6.151 -23.240 1.00 51.88 347 ASP A CA 1
ATOM 2665 C C . ASP A 1 347 ? 3.791 5.579 -21.934 1.00 51.88 347 ASP A C 1
ATOM 2667 O O . ASP A 1 347 ? 3.649 4.391 -21.630 1.00 51.88 347 ASP A O 1
ATOM 2671 N N . HIS A 1 348 ? 4.506 6.425 -21.188 1.00 53.72 348 HIS A N 1
ATOM 2672 C CA . HIS A 1 348 ? 5.185 6.071 -19.936 1.00 53.72 348 HIS A CA 1
ATOM 2673 C C . HIS A 1 348 ? 4.261 6.091 -18.710 1.00 53.72 348 HIS A C 1
ATOM 2675 O O . HIS A 1 348 ? 4.719 5.788 -17.606 1.00 53.72 348 HIS A O 1
ATOM 2681 N N . ARG A 1 349 ? 2.981 6.447 -18.891 1.00 53.78 349 ARG A N 1
ATOM 2682 C CA . ARG A 1 349 ? 1.992 6.523 -17.811 1.00 53.78 349 ARG A CA 1
ATOM 2683 C C . ARG A 1 349 ? 1.374 5.163 -17.466 1.00 53.78 349 ARG A C 1
ATOM 2685 O O . ARG A 1 349 ? 0.747 5.017 -16.419 1.00 53.78 349 ARG A O 1
ATOM 2692 N N . LYS A 1 350 ? 1.579 4.154 -18.318 1.00 57.03 350 LYS A N 1
ATOM 2693 C CA . LYS A 1 350 ? 1.139 2.773 -18.088 1.00 57.03 350 LYS A CA 1
ATOM 2694 C C . LYS A 1 350 ? 2.209 1.968 -17.339 1.00 57.03 350 LYS A C 1
ATOM 2696 O O . LYS A 1 350 ? 3.394 2.068 -17.678 1.00 57.03 350 LYS A O 1
ATOM 2701 N N . PRO A 1 351 ? 1.823 1.117 -16.372 1.00 55.12 351 PRO A N 1
ATOM 2702 C CA . PRO A 1 351 ? 2.703 0.102 -15.800 1.00 55.12 351 PRO A CA 1
ATOM 2703 C C . PRO A 1 351 ? 3.341 -0.756 -16.887 1.00 55.12 351 PRO A C 1
ATOM 2705 O O . PRO A 1 351 ? 2.792 -0.900 -17.982 1.00 55.12 351 PRO A O 1
ATOM 2708 N N . SER A 1 352 ? 4.513 -1.333 -16.606 1.00 51.28 352 SER A N 1
ATOM 2709 C CA . SER A 1 352 ? 5.258 -2.114 -17.596 1.00 51.28 352 SER A CA 1
ATOM 2710 C C . SER A 1 352 ? 4.483 -3.362 -18.027 1.00 51.28 352 SER A C 1
ATOM 2712 O O . SER A 1 352 ? 4.683 -4.462 -17.515 1.00 51.28 352 SER A O 1
ATOM 2714 N N . PHE A 1 353 ? 3.657 -3.222 -19.060 1.00 42.94 353 PHE A N 1
ATOM 2715 C CA . PHE A 1 353 ? 3.218 -4.341 -19.868 1.00 42.94 353 PHE A CA 1
ATOM 2716 C C . PHE A 1 353 ? 4.419 -4.746 -20.724 1.00 42.94 353 PHE A C 1
ATOM 2718 O O . PHE A 1 353 ? 4.701 -4.140 -21.760 1.00 42.94 353 PHE A O 1
ATOM 2725 N N . MET A 1 354 ? 5.192 -5.744 -20.284 1.00 44.75 354 MET A N 1
ATOM 2726 C CA . MET A 1 354 ? 6.188 -6.368 -21.159 1.00 44.75 354 MET A CA 1
ATOM 2727 C C . MET A 1 354 ? 5.446 -7.169 -22.238 1.00 44.75 354 MET A C 1
ATOM 2729 O O . MET A 1 354 ? 5.333 -8.393 -22.152 1.00 44.75 354 MET A O 1
ATOM 2733 N N . ALA A 1 355 ? 4.907 -6.469 -23.242 1.00 30.91 355 ALA A N 1
ATOM 2734 C CA . ALA A 1 355 ? 4.279 -7.076 -24.402 1.00 30.91 355 ALA A CA 1
ATOM 2735 C C . ALA A 1 355 ? 5.272 -8.040 -25.049 1.00 30.91 355 ALA A C 1
ATOM 2737 O O . ALA A 1 355 ? 6.377 -7.670 -25.453 1.00 30.91 355 ALA A O 1
ATOM 2738 N N . SER A 1 356 ? 4.855 -9.293 -25.170 1.00 33.53 356 SER A N 1
ATOM 2739 C CA . SER A 1 356 ? 5.506 -10.285 -26.007 1.00 33.53 356 SER A CA 1
ATOM 2740 C C . SER A 1 356 ? 5.400 -9.865 -27.479 1.00 33.53 356 SER A C 1
ATOM 2742 O O . SER A 1 356 ? 4.560 -10.375 -28.210 1.00 33.53 356 SER A O 1
ATOM 2744 N N . SER A 1 357 ? 6.250 -8.957 -27.953 1.00 32.41 357 SER A N 1
ATOM 2745 C CA . SER A 1 357 ? 6.471 -8.801 -29.391 1.00 32.41 357 SER A CA 1
ATOM 2746 C C . SER A 1 357 ? 7.882 -8.282 -29.677 1.00 32.41 357 SER A C 1
ATOM 2748 O O . SER A 1 357 ? 8.368 -7.340 -29.062 1.00 32.41 357 SER A O 1
ATOM 2750 N N . SER A 1 358 ? 8.558 -8.944 -30.618 1.00 32.12 358 SER A N 1
ATOM 2751 C CA . SER A 1 358 ? 9.926 -8.698 -31.108 1.00 32.12 358 SER A CA 1
ATOM 2752 C C . SER A 1 358 ? 11.097 -9.102 -30.184 1.00 32.12 358 SER A C 1
ATOM 2754 O O . SER A 1 358 ? 11.727 -8.314 -29.494 1.00 32.12 358 SER A O 1
ATOM 2756 N N . GLN A 1 359 ? 11.363 -10.408 -30.204 1.00 38.06 359 GLN A N 1
ATOM 2757 C CA . GLN A 1 359 ? 12.640 -11.148 -30.165 1.00 38.06 359 GLN A CA 1
ATOM 2758 C C . GLN A 1 359 ? 13.972 -10.639 -29.560 1.00 38.06 359 GLN A C 1
ATOM 2760 O O . GLN A 1 359 ? 14.817 -11.509 -29.393 1.00 38.06 359 GLN A O 1
ATOM 2765 N N . ASN A 1 360 ? 14.224 -9.386 -29.157 1.00 37.25 360 ASN A N 1
ATOM 2766 C CA . ASN A 1 360 ? 15.622 -8.968 -28.898 1.00 37.25 360 ASN A CA 1
ATOM 2767 C C . ASN A 1 360 ? 16.017 -8.528 -27.480 1.00 37.25 360 ASN A C 1
ATOM 2769 O O . ASN A 1 360 ? 17.212 -8.416 -27.225 1.00 37.25 360 ASN A O 1
ATOM 2773 N N . TYR A 1 361 ? 15.103 -8.374 -26.517 1.00 47.31 361 TYR A N 1
ATOM 2774 C CA . TYR A 1 361 ? 15.489 -8.038 -25.134 1.00 47.31 361 TYR A CA 1
ATOM 2775 C C . TYR A 1 361 ? 14.492 -8.630 -24.135 1.00 47.31 361 TYR A C 1
ATOM 2777 O O . TYR A 1 361 ? 13.427 -8.064 -23.920 1.00 47.31 361 TYR A O 1
ATOM 2785 N N . LYS A 1 362 ? 14.791 -9.788 -23.530 1.00 47.53 362 LYS A N 1
ATOM 2786 C CA . LYS A 1 362 ? 13.909 -10.381 -22.508 1.00 47.53 362 LYS A CA 1
ATOM 2787 C C . LYS A 1 362 ? 14.648 -10.578 -21.188 1.00 47.53 362 LYS A C 1
ATOM 2789 O O . LYS A 1 362 ? 15.324 -11.582 -20.966 1.00 47.53 362 LYS A O 1
ATOM 2794 N N . THR A 1 363 ? 14.480 -9.606 -20.299 1.00 49.91 363 THR A N 1
ATOM 2795 C CA . THR A 1 363 ? 14.465 -9.853 -18.854 1.00 49.91 363 THR A CA 1
ATOM 2796 C C . THR A 1 363 ? 13.324 -10.836 -18.546 1.00 49.91 363 THR A C 1
ATOM 2798 O O . THR A 1 363 ? 12.326 -10.853 -19.272 1.00 49.91 363 THR A O 1
ATOM 2801 N N . ARG A 1 364 ? 13.451 -11.708 -17.532 1.00 54.44 364 ARG A N 1
ATOM 2802 C CA . ARG A 1 364 ? 12.329 -12.583 -17.127 1.00 54.44 364 ARG A CA 1
ATOM 2803 C C . ARG A 1 364 ? 11.110 -11.700 -16.806 1.00 54.44 364 ARG A C 1
ATOM 2805 O O . ARG A 1 364 ? 11.249 -10.739 -16.059 1.00 54.44 364 ARG A O 1
ATOM 2812 N N . ARG A 1 365 ? 9.950 -11.986 -17.410 1.00 65.31 365 ARG A N 1
ATOM 2813 C CA . ARG A 1 365 ? 8.717 -11.208 -17.208 1.00 65.31 365 ARG A CA 1
ATOM 2814 C C . ARG A 1 365 ? 8.268 -11.341 -15.751 1.00 65.31 365 ARG A C 1
ATOM 2816 O O . ARG A 1 365 ? 8.199 -12.460 -15.247 1.00 65.31 365 ARG A O 1
ATOM 2823 N N . ILE A 1 366 ? 7.965 -10.214 -15.115 1.00 71.38 366 ILE A N 1
ATOM 2824 C CA . ILE A 1 366 ? 7.212 -10.179 -13.859 1.00 71.38 366 ILE A CA 1
ATOM 2825 C C . ILE A 1 366 ? 5.744 -10.238 -14.262 1.00 71.38 366 ILE A C 1
ATOM 2827 O O . ILE A 1 366 ? 5.288 -9.382 -15.023 1.00 71.38 366 ILE A O 1
ATOM 2831 N N . CYS A 1 367 ? 5.033 -11.276 -13.834 1.00 78.38 367 CYS A N 1
ATOM 2832 C CA . CYS A 1 367 ? 3.613 -11.437 -14.136 1.00 78.38 367 CYS A CA 1
ATOM 2833 C C . CYS A 1 367 ? 2.792 -10.578 -13.167 1.00 78.38 367 CYS A C 1
ATOM 2835 O O . CYS A 1 367 ? 2.139 -11.107 -12.273 1.00 78.38 367 CYS A O 1
ATOM 2837 N N . CYS A 1 368 ? 2.887 -9.251 -13.298 1.00 83.56 368 CYS A N 1
ATOM 2838 C CA . CYS A 1 368 ? 2.151 -8.311 -12.449 1.00 83.56 368 CYS A CA 1
ATOM 2839 C C . CYS A 1 368 ? 0.632 -8.489 -12.582 1.00 83.56 368 CYS A C 1
ATOM 2841 O O . CYS A 1 368 ? -0.091 -8.203 -11.635 1.00 83.56 368 CYS A O 1
ATOM 2843 N N . GLU A 1 369 ? 0.157 -9.021 -13.713 1.00 84.12 369 GLU A N 1
ATOM 2844 C CA . GLU A 1 369 ? -1.244 -9.405 -13.894 1.00 84.12 369 GLU A CA 1
ATOM 2845 C C . GLU A 1 369 ? -1.723 -10.494 -12.913 1.00 84.12 369 GLU A C 1
ATOM 2847 O O . GLU A 1 369 ? -2.912 -10.563 -12.614 1.00 84.12 369 GLU A O 1
ATOM 2852 N N . ASP A 1 370 ? -0.803 -11.303 -12.373 1.00 88.88 370 ASP A N 1
ATOM 2853 C CA . ASP A 1 370 ? -1.106 -12.355 -11.396 1.00 88.88 370 ASP A CA 1
ATOM 2854 C C . ASP A 1 370 ? -1.015 -11.846 -9.947 1.00 88.88 370 ASP A C 1
ATOM 2856 O O . ASP A 1 370 ? -1.200 -12.618 -9.005 1.00 88.88 370 ASP A O 1
ATOM 2860 N N . LEU A 1 371 ? -0.646 -10.577 -9.749 1.00 93.06 371 LEU A N 1
ATOM 2861 C CA . LEU A 1 371 ? -0.457 -9.978 -8.434 1.00 93.06 371 LEU A CA 1
ATOM 2862 C C . LEU A 1 371 ? -1.703 -9.178 -8.055 1.00 93.06 371 LEU A C 1
ATOM 2864 O O . LEU A 1 371 ? -1.802 -7.999 -8.380 1.00 93.06 371 LEU A O 1
ATOM 2868 N N . MET A 1 372 ? -2.659 -9.808 -7.365 1.00 94.25 372 MET A N 1
ATOM 2869 C CA . MET A 1 372 ? -3.972 -9.215 -7.063 1.00 94.25 372 MET A CA 1
ATOM 2870 C C . MET A 1 372 ? -3.887 -7.838 -6.392 1.00 94.25 372 MET A C 1
ATOM 2872 O O . MET A 1 372 ? -4.616 -6.921 -6.772 1.00 94.25 372 MET A O 1
ATOM 2876 N N . LEU A 1 373 ? -2.966 -7.659 -5.440 1.00 95.81 373 LEU A N 1
ATOM 2877 C CA . LEU A 1 373 ? -2.770 -6.365 -4.773 1.00 95.81 373 LEU A CA 1
ATOM 2878 C C . LEU A 1 373 ? -2.172 -5.312 -5.710 1.00 95.81 373 LEU A C 1
ATOM 2880 O O . LEU A 1 373 ? -2.544 -4.148 -5.634 1.00 95.81 373 LEU A O 1
ATOM 2884 N N . VAL A 1 374 ? -1.278 -5.710 -6.617 1.00 94.69 374 VAL A N 1
ATOM 2885 C CA . VAL A 1 374 ? -0.676 -4.808 -7.615 1.00 94.69 374 VAL A CA 1
ATOM 2886 C C . VAL A 1 374 ? -1.699 -4.433 -8.690 1.00 94.69 374 VAL A C 1
ATOM 2888 O O . VAL A 1 374 ? -1.729 -3.287 -9.134 1.00 94.69 374 VAL A O 1
ATOM 2891 N N . VAL A 1 375 ? -2.582 -5.365 -9.064 1.00 92.94 375 VAL A N 1
ATOM 2892 C CA . VAL A 1 375 ? -3.732 -5.092 -9.934 1.00 92.94 375 VAL A CA 1
ATOM 2893 C C . VAL A 1 375 ? -4.626 -4.028 -9.309 1.00 92.94 375 VAL A C 1
ATOM 2895 O O . VAL A 1 375 ? -4.876 -3.009 -9.951 1.00 92.94 375 VAL A O 1
ATOM 2898 N N . ALA A 1 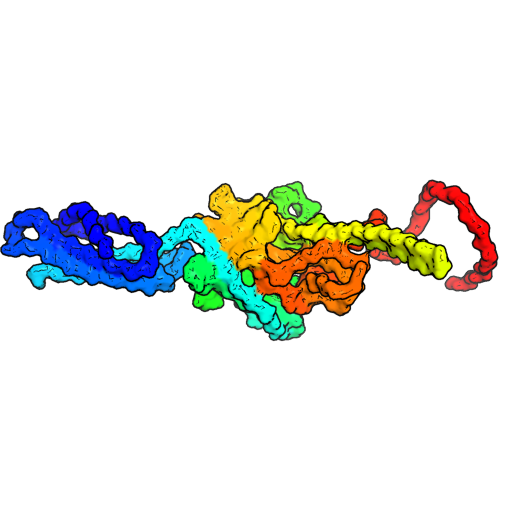376 ? -5.018 -4.203 -8.044 1.00 94.75 376 ALA A N 1
ATOM 2899 C CA . ALA A 1 376 ? -5.807 -3.199 -7.334 1.00 94.75 376 ALA A CA 1
ATOM 2900 C C . ALA A 1 376 ? -5.062 -1.877 -7.116 1.00 94.75 376 ALA A C 1
ATOM 2902 O O . ALA A 1 376 ? -5.671 -0.817 -7.137 1.00 94.75 376 ALA A O 1
ATOM 2903 N N . ALA A 1 377 ? -3.742 -1.905 -6.951 1.00 94.62 377 ALA A N 1
ATOM 2904 C CA . ALA A 1 377 ? -2.957 -0.688 -6.781 1.00 94.62 377 ALA A CA 1
ATOM 2905 C C . ALA A 1 377 ? -2.866 0.178 -8.049 1.00 94.62 377 ALA A C 1
ATOM 2907 O O . ALA A 1 377 ? -2.380 1.304 -7.952 1.00 94.62 377 ALA A O 1
ATOM 2908 N N . GLY A 1 378 ? -3.281 -0.324 -9.221 1.00 90.62 378 GLY A N 1
ATOM 2909 C CA . GLY A 1 378 ? -3.195 0.450 -10.460 1.00 90.62 378 GLY A CA 1
ATOM 2910 C C . GLY A 1 378 ? -2.536 -0.213 -11.647 1.00 90.62 378 GLY A C 1
ATOM 2911 O O . GLY A 1 378 ? -2.134 0.508 -12.553 1.00 90.62 378 GLY A O 1
ATOM 2912 N N . PHE A 1 379 ? -2.361 -1.538 -11.686 1.00 88.94 379 PHE A N 1
ATOM 2913 C CA . PHE A 1 379 ? -1.631 -2.159 -12.801 1.00 88.94 379 PHE A CA 1
ATOM 2914 C C . PHE A 1 379 ? -2.227 -1.843 -14.189 1.00 88.94 379 PHE A C 1
ATOM 2916 O O . PHE A 1 379 ? -1.487 -1.730 -15.165 1.00 88.94 379 PHE A O 1
ATOM 2923 N N . TYR A 1 380 ? -3.549 -1.682 -14.278 1.00 85.75 380 TYR A N 1
ATOM 2924 C CA . TYR A 1 380 ? -4.242 -1.330 -15.523 1.00 85.75 380 TYR A CA 1
ATOM 2925 C C . TYR A 1 380 ? -4.506 0.170 -15.688 1.00 85.75 380 TYR A C 1
ATOM 2927 O O . TYR A 1 380 ? -5.044 0.578 -16.716 1.00 85.75 380 TYR A O 1
ATOM 2935 N N . ALA A 1 381 ? -4.102 0.987 -14.716 1.00 85.69 381 ALA A N 1
ATOM 2936 C CA . ALA A 1 381 ? -4.240 2.430 -14.788 1.00 85.69 381 ALA A CA 1
ATOM 2937 C C . ALA A 1 381 ? -3.299 3.024 -15.850 1.00 85.69 381 ALA A C 1
ATOM 2939 O O . ALA A 1 381 ? -2.212 2.515 -16.140 1.00 85.69 381 ALA A O 1
ATOM 2940 N N . THR A 1 382 ? -3.732 4.130 -16.430 1.00 83.12 382 THR A N 1
ATOM 2941 C CA . THR A 1 382 ? -3.022 4.931 -17.422 1.00 83.12 382 THR A CA 1
ATOM 2942 C C . THR A 1 382 ? -2.443 6.221 -16.849 1.00 83.12 382 THR A C 1
ATOM 2944 O O . THR A 1 382 ? -1.872 6.997 -17.604 1.00 83.12 382 THR A O 1
ATOM 2947 N N . THR A 1 383 ? -2.559 6.468 -15.542 1.00 84.88 383 THR A N 1
ATOM 2948 C CA . THR A 1 383 ? -2.022 7.658 -14.860 1.00 84.88 383 THR A CA 1
ATOM 2949 C C . THR A 1 383 ? -1.027 7.313 -13.742 1.00 84.88 383 THR A C 1
ATOM 2951 O O . THR A 1 383 ? -0.951 8.011 -12.731 1.00 84.88 383 THR A O 1
ATOM 2954 N N . VAL A 1 384 ? -0.213 6.262 -13.896 1.00 88.69 384 VAL A N 1
ATOM 2955 C CA . VAL A 1 384 ? 0.732 5.830 -12.848 1.00 88.69 384 VAL A CA 1
ATOM 2956 C C . VAL A 1 384 ? 2.005 6.697 -12.840 1.00 88.69 384 VAL A C 1
ATOM 2958 O O . VAL A 1 384 ? 2.768 6.675 -13.812 1.00 88.69 384 VAL A O 1
ATOM 2961 N N . PRO A 1 385 ? 2.329 7.395 -11.731 1.00 88.94 385 PRO A N 1
ATOM 2962 C CA . PRO A 1 385 ? 3.510 8.257 -11.631 1.00 88.94 385 PRO A CA 1
ATOM 2963 C C . PRO A 1 385 ? 4.792 7.475 -11.315 1.00 88.94 385 PRO A C 1
ATOM 2965 O O . PRO A 1 385 ? 5.477 7.726 -10.322 1.00 88.94 385 PRO A O 1
ATOM 2968 N N . SER A 1 386 ? 5.116 6.490 -12.152 1.00 89.62 386 SER A N 1
ATOM 2969 C CA . SER A 1 386 ? 6.283 5.627 -11.959 1.00 89.62 386 SER A CA 1
ATOM 2970 C C . SER A 1 386 ? 7.615 6.380 -12.079 1.00 89.62 386 SER A C 1
ATOM 2972 O O . SER A 1 386 ? 7.718 7.451 -12.680 1.00 89.62 386 SER A O 1
ATOM 2974 N N . ASN A 1 387 ? 8.689 5.779 -11.567 1.00 88.69 387 ASN A N 1
ATOM 2975 C CA . ASN A 1 387 ? 10.059 6.259 -11.765 1.00 88.69 387 ASN A CA 1
ATOM 2976 C C . ASN A 1 387 ? 10.412 6.430 -13.246 1.00 88.69 387 ASN A C 1
ATOM 2978 O O . ASN A 1 387 ? 11.156 7.341 -13.608 1.00 88.69 387 ASN A O 1
ATOM 2982 N N . ALA A 1 388 ? 9.859 5.573 -14.103 1.00 82.62 388 ALA A N 1
ATOM 2983 C CA . ALA A 1 388 ? 10.030 5.673 -15.540 1.00 82.62 388 ALA A CA 1
ATOM 2984 C C . ALA A 1 388 ? 9.288 6.880 -16.130 1.00 82.62 388 ALA A C 1
ATOM 2986 O O . ALA A 1 388 ? 9.883 7.602 -16.924 1.00 82.62 388 ALA A O 1
ATOM 2987 N N . TYR A 1 389 ? 8.044 7.130 -15.706 1.00 83.25 389 TYR A N 1
ATOM 2988 C CA . TYR A 1 389 ? 7.296 8.331 -16.090 1.00 83.25 389 TYR A CA 1
ATOM 2989 C C . TYR A 1 389 ? 8.073 9.599 -15.722 1.00 83.25 389 TYR A C 1
ATOM 2991 O O . TYR A 1 389 ? 8.344 10.435 -16.578 1.00 83.25 389 TYR A O 1
ATOM 2999 N N . ILE A 1 390 ? 8.532 9.690 -14.471 1.00 83.25 390 ILE A N 1
ATOM 3000 C CA . ILE A 1 390 ? 9.290 10.845 -13.970 1.00 83.25 390 ILE A CA 1
ATOM 3001 C C . ILE A 1 390 ? 10.583 11.059 -14.769 1.00 83.25 390 ILE A C 1
ATOM 3003 O O . ILE A 1 390 ? 10.935 12.193 -15.086 1.00 83.25 390 ILE A O 1
ATOM 3007 N N . LYS A 1 391 ? 11.288 9.980 -15.123 1.00 78.44 391 LYS A N 1
ATOM 3008 C CA . LYS A 1 391 ? 12.525 10.077 -15.903 1.00 78.44 391 LYS A CA 1
ATOM 3009 C C . LYS A 1 391 ? 12.282 10.576 -17.328 1.00 78.44 391 LYS A C 1
ATOM 3011 O O . LYS A 1 391 ? 13.058 11.390 -17.818 1.00 78.44 391 LYS A O 1
ATOM 3016 N N . HIS A 1 392 ? 11.257 10.052 -17.997 1.00 74.00 392 HIS A N 1
ATOM 3017 C CA . HIS A 1 392 ? 11.027 10.311 -19.418 1.00 74.00 392 HIS A CA 1
ATOM 3018 C C . HIS A 1 392 ? 10.277 11.618 -19.683 1.00 74.00 392 HIS A C 1
ATOM 3020 O O . HIS A 1 392 ? 10.670 12.354 -20.579 1.00 74.00 392 HIS A O 1
ATOM 3026 N N . GLU A 1 393 ? 9.243 11.920 -18.900 1.00 72.50 393 GLU A N 1
ATOM 3027 C CA . GLU A 1 393 ? 8.368 13.074 -19.149 1.00 72.50 393 GLU A CA 1
ATOM 3028 C C . GLU A 1 393 ? 8.851 14.345 -18.448 1.00 72.50 393 GLU A C 1
ATOM 3030 O O . GLU A 1 393 ? 8.633 15.449 -18.935 1.00 72.50 393 GLU A O 1
ATOM 3035 N N . LEU A 1 394 ? 9.533 14.207 -17.307 1.00 71.00 394 LEU A N 1
ATOM 3036 C CA . LEU A 1 394 ? 9.965 15.354 -16.504 1.00 71.00 394 LEU A CA 1
ATOM 3037 C C . LEU A 1 394 ? 11.481 15.585 -16.542 1.00 71.00 394 LEU A C 1
ATOM 3039 O O . LEU A 1 394 ? 11.968 16.539 -15.942 1.00 71.00 394 LEU A O 1
ATOM 3043 N N . GLY A 1 395 ? 12.244 14.716 -17.216 1.00 61.66 395 GLY A N 1
ATOM 3044 C CA . GLY A 1 395 ? 13.694 14.863 -17.378 1.00 61.66 395 GLY A CA 1
ATOM 3045 C C . GLY A 1 395 ? 14.511 14.743 -16.084 1.00 61.66 395 GLY A C 1
ATOM 3046 O O . GLY A 1 395 ? 15.713 15.012 -16.093 1.00 61.66 395 GLY A O 1
ATOM 3047 N N . TYR A 1 396 ? 13.904 14.332 -14.965 1.00 58.00 396 TYR A N 1
ATOM 3048 C CA . TYR A 1 396 ? 14.619 14.144 -13.702 1.00 58.00 396 TYR A CA 1
ATOM 3049 C C . TYR A 1 396 ? 15.453 12.855 -13.731 1.00 58.00 396 TYR A C 1
ATOM 3051 O O . TYR A 1 396 ? 14.978 11.779 -14.106 1.00 58.00 396 TYR A O 1
ATOM 3059 N N . ALA A 1 397 ? 16.711 12.938 -13.288 1.00 48.72 397 ALA A N 1
ATOM 3060 C CA . ALA A 1 397 ? 17.611 11.792 -13.194 1.00 48.72 397 ALA A CA 1
ATOM 3061 C C . ALA A 1 397 ? 17.151 10.820 -12.089 1.00 48.72 397 ALA A C 1
ATOM 3063 O O . ALA A 1 397 ? 17.543 10.942 -10.935 1.00 48.72 397 ALA A O 1
ATOM 3064 N N . CYS A 1 398 ? 16.318 9.837 -12.440 1.00 50.28 398 CYS A N 1
ATOM 3065 C CA . CYS A 1 398 ? 15.995 8.717 -11.558 1.00 50.28 398 CYS A CA 1
ATOM 3066 C C . CYS A 1 398 ? 16.989 7.561 -11.787 1.00 50.28 398 CYS A C 1
ATOM 3068 O O . CYS A 1 398 ? 16.948 6.874 -12.814 1.00 50.28 398 CYS A O 1
ATOM 3070 N N . GLY A 1 399 ? 17.887 7.344 -10.824 1.00 46.78 399 GLY A N 1
ATOM 3071 C CA . GLY A 1 399 ? 18.954 6.336 -10.834 1.00 46.78 399 GLY A CA 1
ATOM 3072 C C . GLY A 1 399 ? 18.491 4.885 -10.649 1.00 46.78 399 GLY A C 1
ATOM 3073 O O . GLY A 1 399 ? 19.295 3.970 -10.802 1.00 46.78 399 GLY A O 1
ATOM 3074 N N . GLY A 1 400 ? 17.203 4.648 -10.371 1.00 42.59 400 GLY A N 1
ATOM 3075 C CA . GLY A 1 400 ? 16.632 3.302 -10.194 1.00 42.59 400 GLY A CA 1
ATOM 3076 C C . GLY A 1 400 ? 16.325 2.551 -11.498 1.00 42.59 400 GLY A C 1
ATOM 3077 O O . GLY A 1 400 ? 16.036 1.355 -11.483 1.00 42.59 400 GLY A O 1
ATOM 3078 N N . CYS A 1 401 ? 16.391 3.223 -12.650 1.00 47.19 401 CYS A N 1
ATOM 3079 C CA . CYS A 1 401 ? 16.205 2.580 -13.948 1.00 47.19 401 CYS A CA 1
ATOM 3080 C C . CYS A 1 401 ? 17.547 1.999 -14.410 1.00 47.19 401 CYS A C 1
ATOM 3082 O O . CYS A 1 401 ? 18.401 2.757 -14.862 1.00 47.19 401 CYS A O 1
ATOM 3084 N N . GLY A 1 402 ? 17.734 0.678 -14.292 1.00 42.47 402 GLY A N 1
ATOM 3085 C CA . GLY A 1 402 ? 18.953 -0.063 -14.658 1.00 42.47 402 GLY A CA 1
ATOM 3086 C C . GLY A 1 402 ? 19.403 0.117 -16.115 1.00 42.47 402 GLY A C 1
ATOM 3087 O O . GLY A 1 402 ? 19.226 -0.762 -16.957 1.00 42.47 402 GLY A O 1
ATOM 3088 N N . GLY A 1 403 ? 20.008 1.264 -16.405 1.00 40.97 403 GLY A N 1
ATOM 3089 C CA . GLY A 1 403 ? 20.398 1.684 -17.740 1.00 40.97 403 GLY A CA 1
ATOM 3090 C C . GLY A 1 403 ? 21.334 2.882 -17.698 1.00 40.97 403 GLY A C 1
ATOM 3091 O O . GLY A 1 403 ? 20.942 3.954 -18.134 1.00 40.97 403 GLY A O 1
ATOM 3092 N N . CYS A 1 404 ? 22.538 2.661 -17.165 1.00 39.34 404 CYS A N 1
ATOM 3093 C CA . CYS A 1 404 ? 23.796 3.283 -17.593 1.00 39.34 404 CYS A CA 1
ATOM 3094 C C . CYS A 1 404 ? 24.936 2.315 -17.235 1.00 39.34 404 CYS A C 1
ATOM 3096 O O . CYS A 1 404 ? 25.704 2.529 -16.302 1.00 39.34 404 CYS A O 1
ATOM 3098 N N . GLY A 1 405 ? 25.025 1.203 -17.967 1.00 39.50 405 GLY A N 1
ATOM 3099 C CA . GLY A 1 405 ? 26.313 0.541 -18.128 1.00 39.50 405 GLY A CA 1
ATOM 3100 C C . GLY A 1 405 ? 27.145 1.420 -19.053 1.00 39.50 405 GLY A C 1
ATOM 3101 O O . GLY A 1 405 ? 26.883 1.430 -20.250 1.00 39.50 405 GLY A O 1
ATOM 3102 N N . GLY A 1 406 ? 28.080 2.183 -18.484 1.00 33.38 406 GLY A N 1
ATOM 3103 C CA . GLY A 1 406 ? 29.105 2.888 -19.252 1.00 33.38 406 GLY A CA 1
ATOM 3104 C C . GLY A 1 406 ? 29.049 4.415 -19.265 1.00 33.38 406 GLY A C 1
ATOM 3105 O O . GLY A 1 406 ? 29.262 4.974 -20.323 1.00 33.38 406 GLY A O 1
ATOM 3106 N N . CYS A 1 407 ? 28.835 5.089 -18.129 1.00 36.03 407 CYS A N 1
ATOM 3107 C CA . CYS A 1 407 ? 29.392 6.434 -17.904 1.00 36.03 407 CYS A CA 1
ATOM 3108 C C . CYS A 1 407 ? 29.783 6.551 -16.426 1.00 36.03 407 CYS A C 1
ATOM 3110 O O . CYS A 1 407 ? 28.945 6.833 -15.570 1.00 36.03 407 CYS A O 1
ATOM 3112 N N . GLY A 1 408 ? 31.054 6.301 -16.112 1.00 35.88 408 GLY A N 1
ATOM 3113 C CA . GLY A 1 408 ? 31.629 6.827 -14.881 1.00 35.88 408 GLY A CA 1
ATOM 3114 C C . GLY A 1 408 ? 31.625 8.355 -14.953 1.00 35.88 408 GLY A C 1
ATOM 3115 O O . GLY A 1 408 ? 32.000 8.916 -15.973 1.00 35.88 408 GLY A O 1
ATOM 3116 N N . GLY A 1 409 ? 31.177 9.006 -13.880 1.00 34.03 409 GLY A N 1
ATOM 3117 C CA . GLY A 1 409 ? 31.455 10.413 -13.595 1.00 34.03 409 GLY A CA 1
ATOM 3118 C C . GLY A 1 409 ? 30.893 11.447 -14.573 1.00 34.03 409 GLY A C 1
ATOM 3119 O O . GLY A 1 409 ? 31.610 11.942 -15.426 1.00 34.03 409 GLY A O 1
ATOM 3120 N N . CYS A 1 410 ? 29.662 11.899 -14.342 1.00 32.91 410 CYS A N 1
ATOM 3121 C CA . CYS A 1 410 ? 29.266 13.278 -14.649 1.00 32.91 410 CYS A CA 1
ATOM 3122 C C . CYS A 1 410 ? 28.428 13.796 -13.477 1.00 32.91 410 CYS A C 1
ATOM 3124 O O . CYS A 1 410 ? 27.199 13.742 -13.481 1.00 32.91 410 CYS A O 1
ATOM 3126 N N . ARG A 1 411 ? 29.117 14.249 -12.423 1.00 35.00 411 ARG A N 1
ATOM 3127 C CA . ARG A 1 411 ? 28.535 15.209 -11.483 1.00 35.00 411 ARG A CA 1
ATOM 3128 C C . ARG A 1 411 ? 28.388 16.533 -12.234 1.00 35.00 411 ARG A C 1
ATOM 3130 O O . ARG A 1 411 ? 29.370 17.002 -12.788 1.00 35.00 411 ARG A O 1
ATOM 3137 N N . GLY A 1 412 ? 27.182 17.095 -12.215 1.00 34.12 412 GLY A N 1
ATOM 3138 C CA . GLY A 1 412 ? 26.891 18.520 -12.388 1.00 34.12 412 GLY A CA 1
ATOM 3139 C C . GLY A 1 412 ? 27.531 19.246 -13.575 1.00 34.12 412 GLY A C 1
ATOM 3140 O O . GLY A 1 412 ? 28.620 19.788 -13.447 1.00 34.12 412 GLY A O 1
ATOM 3141 N N . CYS A 1 413 ? 26.773 19.429 -14.654 1.00 32.91 413 CYS A N 1
ATOM 3142 C CA . CYS A 1 413 ? 26.941 20.602 -15.514 1.00 32.91 413 CYS A CA 1
ATOM 3143 C C . CYS A 1 413 ? 25.775 21.558 -15.255 1.00 32.91 413 CYS A C 1
ATOM 3145 O O . CYS A 1 413 ? 24.815 21.631 -16.017 1.00 32.91 413 CYS A O 1
ATOM 3147 N N . GLY A 1 414 ? 25.855 22.257 -14.123 1.00 31.66 414 GLY A N 1
ATOM 3148 C CA . GLY A 1 414 ? 25.253 23.577 -14.007 1.00 31.66 414 GLY A CA 1
ATOM 3149 C C . GLY A 1 414 ? 26.182 24.581 -14.685 1.00 31.66 414 GLY A C 1
ATOM 3150 O O . GLY A 1 414 ? 27.385 24.527 -14.464 1.00 31.66 414 GLY A O 1
ATOM 3151 N N . GLY A 1 415 ? 25.614 25.457 -15.515 1.00 30.97 415 GLY A N 1
ATOM 3152 C CA . GLY A 1 415 ? 26.222 26.709 -15.966 1.00 30.97 415 GLY A CA 1
ATOM 3153 C C . GLY A 1 415 ? 27.566 26.600 -16.691 1.00 30.97 415 GLY A C 1
ATOM 3154 O O . GLY A 1 415 ? 28.619 26.694 -16.071 1.00 30.97 415 GLY A O 1
ATOM 3155 N N . CYS A 1 416 ? 27.551 26.572 -18.026 1.00 32.69 416 CYS A N 1
ATOM 3156 C CA . CYS A 1 416 ? 28.704 27.045 -18.796 1.00 32.69 416 CYS A CA 1
ATOM 3157 C C . CYS A 1 416 ? 28.759 28.579 -18.724 1.00 32.69 416 CYS A C 1
ATOM 3159 O O . CYS A 1 416 ? 28.348 29.279 -19.645 1.00 32.69 416 CYS A O 1
ATOM 3161 N N . GLY A 1 417 ? 29.242 29.081 -17.590 1.00 27.92 417 GLY A N 1
ATOM 3162 C CA . GLY A 1 417 ? 29.843 30.398 -17.453 1.00 27.92 417 GLY A CA 1
ATOM 3163 C C . GLY A 1 417 ? 31.336 30.204 -17.200 1.00 27.92 417 GLY A C 1
ATOM 3164 O O . GLY A 1 417 ? 31.703 29.542 -16.240 1.00 27.92 417 GLY A O 1
ATOM 3165 N N . SER A 1 418 ? 32.148 30.739 -18.111 1.00 33.81 418 SER A N 1
ATOM 3166 C CA . SER A 1 418 ? 33.530 31.214 -17.953 1.00 33.81 418 SER A CA 1
ATOM 3167 C C . SER A 1 418 ? 34.459 30.494 -16.963 1.00 33.81 418 SER A C 1
ATOM 3169 O O . SER A 1 418 ? 34.254 30.612 -15.764 1.00 33.81 418 SER A O 1
ATOM 3171 N N . CYS A 1 419 ? 35.525 29.870 -17.486 1.00 35.25 419 CYS A N 1
ATOM 3172 C CA . CYS A 1 419 ? 36.909 29.711 -16.966 1.00 35.25 419 CYS A CA 1
ATOM 3173 C C . CYS A 1 419 ? 37.547 28.559 -17.784 1.00 35.25 419 CYS A C 1
ATOM 3175 O O . CYS A 1 419 ? 36.942 27.505 -17.906 1.00 35.25 419 CYS A O 1
ATOM 3177 N N . GLY A 1 420 ? 38.705 28.639 -18.438 1.00 30.34 420 GLY A N 1
ATOM 3178 C CA . GLY A 1 420 ? 39.901 29.399 -18.105 1.00 30.34 420 GLY A CA 1
ATOM 3179 C C . GLY A 1 420 ? 40.961 28.461 -17.516 1.00 30.34 420 GLY A C 1
ATOM 3180 O O . GLY A 1 420 ? 41.043 28.355 -16.304 1.00 30.34 420 GLY A O 1
ATOM 3181 N N . GLY A 1 421 ? 41.769 27.829 -18.379 1.00 31.55 421 GLY A N 1
ATOM 3182 C CA . GLY A 1 421 ? 43.130 27.356 -18.069 1.00 31.55 421 GLY A CA 1
ATOM 3183 C C . GLY A 1 421 ? 43.320 26.073 -17.239 1.00 31.55 421 GLY A C 1
ATOM 3184 O O . GLY A 1 421 ? 42.561 25.774 -16.328 1.00 31.55 421 GLY A O 1
ATOM 3185 N N . CYS A 1 422 ? 44.446 25.403 -17.537 1.00 35.94 422 CYS A N 1
ATOM 3186 C CA . CYS A 1 422 ? 45.052 24.215 -16.901 1.00 35.94 422 CYS A CA 1
ATOM 3187 C C . CYS A 1 422 ? 44.477 22.872 -17.394 1.00 35.94 422 CYS A C 1
ATOM 3189 O O . CYS A 1 422 ? 43.293 22.611 -17.275 1.00 35.94 422 CYS A O 1
ATOM 3191 N N . GLY A 1 423 ? 45.236 21.932 -17.951 1.00 29.72 423 GLY A N 1
ATOM 3192 C CA . GLY A 1 423 ? 46.680 21.738 -17.986 1.00 29.72 423 GLY A CA 1
ATOM 3193 C C . GLY A 1 423 ? 46.935 20.225 -17.999 1.00 29.72 423 GLY A C 1
ATOM 3194 O O . GLY A 1 423 ? 46.504 19.523 -17.095 1.00 29.72 423 GLY A O 1
ATOM 3195 N N . SER A 1 424 ? 47.572 19.758 -19.069 1.00 32.81 424 SER A N 1
ATOM 3196 C CA . SER A 1 424 ? 48.273 18.485 -19.294 1.00 32.81 424 SER A CA 1
ATOM 3197 C C . SER A 1 424 ? 48.133 17.320 -18.299 1.00 32.81 424 SER A C 1
ATOM 3199 O O . SER A 1 424 ? 48.686 17.352 -17.205 1.00 32.81 424 SER A O 1
ATOM 3201 N N . CYS A 1 425 ? 47.592 16.205 -18.795 1.00 38.66 425 CYS A N 1
ATOM 3202 C CA . CYS A 1 425 ? 48.114 14.833 -18.655 1.00 38.66 425 CYS A CA 1
ATOM 3203 C C . CYS A 1 425 ? 47.354 13.980 -19.695 1.00 38.66 425 CYS A C 1
ATOM 3205 O O . CYS A 1 425 ? 46.137 14.042 -19.757 1.00 38.66 425 CYS A O 1
ATOM 3207 N N . GLY A 1 426 ? 47.940 13.238 -20.630 1.00 29.80 426 GLY A N 1
ATOM 3208 C CA . GLY A 1 426 ? 49.263 12.641 -20.722 1.00 29.80 426 GLY A CA 1
ATOM 3209 C C . GLY A 1 426 ? 49.046 11.174 -21.102 1.00 29.80 426 GLY A C 1
ATOM 3210 O O . GLY A 1 426 ? 48.686 10.386 -20.238 1.00 29.80 426 GLY A O 1
ATOM 3211 N N . GLY A 1 427 ? 49.244 10.835 -22.381 1.00 29.16 427 GLY A N 1
ATOM 3212 C CA . GLY A 1 427 ? 49.379 9.454 -22.857 1.00 29.16 427 GLY A CA 1
ATOM 3213 C C . GLY A 1 427 ? 48.165 8.862 -23.577 1.00 29.16 427 GLY A C 1
ATOM 3214 O O . GLY A 1 427 ? 47.267 8.336 -22.935 1.00 29.16 427 GLY A O 1
ATOM 3215 N N . CYS A 1 428 ? 48.208 8.875 -24.911 1.00 37.75 428 CYS A N 1
ATOM 3216 C CA . CYS A 1 428 ? 47.833 7.737 -25.754 1.00 37.75 428 CYS A CA 1
ATOM 3217 C C . CYS A 1 428 ? 48.634 7.852 -27.056 1.00 37.75 428 CYS A C 1
ATOM 3219 O O . CYS A 1 428 ? 48.368 8.712 -27.896 1.00 37.75 428 CYS A O 1
ATOM 3221 N N . ASP A 1 429 ? 49.656 7.009 -27.156 1.00 34.19 429 ASP A N 1
ATOM 3222 C CA . ASP A 1 429 ? 50.451 6.775 -28.351 1.00 34.19 429 ASP A CA 1
ATOM 3223 C C . ASP A 1 429 ? 49.600 6.237 -29.508 1.00 34.19 429 ASP A C 1
ATOM 3225 O O . ASP A 1 429 ? 48.741 5.379 -29.320 1.00 34.19 429 ASP A O 1
ATOM 3229 N N . GLY A 1 430 ? 49.941 6.704 -30.711 1.00 30.23 430 GLY A N 1
ATOM 3230 C CA . GLY A 1 430 ? 50.027 5.881 -31.917 1.00 30.23 430 GLY A CA 1
ATOM 3231 C C . GLY A 1 430 ? 48.730 5.341 -32.521 1.00 30.23 430 GLY A C 1
ATOM 3232 O O . GLY A 1 430 ? 48.251 4.282 -32.137 1.00 30.23 430 GLY A O 1
ATOM 3233 N N . CYS A 1 431 ? 48.250 6.005 -33.579 1.00 36.06 431 CYS A N 1
ATOM 3234 C CA . CYS A 1 431 ? 48.190 5.469 -34.953 1.00 36.06 431 CYS A CA 1
ATOM 3235 C C . CYS A 1 431 ? 47.165 6.240 -35.803 1.00 36.06 431 CYS A C 1
ATOM 3237 O O . CYS A 1 431 ? 46.008 6.367 -35.418 1.00 36.06 431 CYS A O 1
ATOM 3239 N N . GLY A 1 432 ? 47.565 6.641 -37.016 1.00 31.11 432 GLY A N 1
ATOM 3240 C CA . GLY A 1 432 ? 46.624 6.835 -38.126 1.00 31.11 432 GLY A CA 1
ATOM 3241 C C . GLY A 1 432 ? 46.637 8.212 -38.776 1.00 31.11 432 GLY A C 1
ATOM 3242 O O . GLY A 1 432 ? 45.819 9.068 -38.472 1.00 31.11 432 GLY A O 1
ATOM 3243 N N . VAL A 1 433 ? 47.556 8.381 -39.721 1.00 31.25 433 VAL A N 1
ATOM 3244 C CA . VAL A 1 433 ? 47.616 9.458 -40.716 1.00 31.25 433 VAL A CA 1
ATOM 3245 C C . VAL A 1 433 ? 46.341 9.492 -41.571 1.00 31.25 433 VAL A C 1
ATOM 3247 O O . VAL A 1 433 ? 45.914 8.434 -42.015 1.00 31.25 433 VAL A O 1
ATOM 3250 N N . CYS A 1 434 ? 45.800 10.698 -41.802 1.00 38.09 434 CYS A N 1
ATOM 3251 C CA . CYS A 1 434 ? 45.018 11.216 -42.951 1.00 38.09 434 CYS A CA 1
ATOM 3252 C C . CYS A 1 434 ? 44.351 12.514 -42.436 1.00 38.09 434 CYS A C 1
ATOM 3254 O O . CYS A 1 434 ? 43.569 12.451 -41.503 1.00 38.09 434 CYS A O 1
ATOM 3256 N N . GLY A 1 435 ? 44.613 13.744 -42.870 1.00 30.62 435 GLY A N 1
ATOM 3257 C CA . GLY A 1 435 ? 45.035 14.264 -44.161 1.00 30.62 435 GLY A CA 1
ATOM 3258 C C . GLY A 1 435 ? 44.032 15.362 -44.553 1.00 30.62 435 GLY A C 1
ATOM 3259 O O . GLY A 1 435 ? 42.883 15.043 -44.824 1.00 30.62 435 GLY A O 1
ATOM 3260 N N . GLY A 1 436 ? 44.470 16.627 -44.597 1.00 30.97 436 GLY A N 1
ATOM 3261 C CA . GLY A 1 436 ? 43.854 17.652 -45.453 1.00 30.97 436 GLY A CA 1
ATOM 3262 C C . GLY A 1 436 ? 42.976 18.740 -44.812 1.00 30.97 436 GLY A C 1
ATOM 3263 O O . GLY A 1 436 ? 41.797 18.532 -44.574 1.00 30.97 436 GLY A O 1
ATOM 3264 N N . CYS A 1 437 ? 43.576 19.935 -44.721 1.00 32.31 437 CYS A N 1
ATOM 3265 C CA . CYS A 1 437 ? 43.058 21.238 -45.182 1.00 32.31 437 CYS A CA 1
ATOM 3266 C C . CYS A 1 437 ? 41.846 21.913 -44.504 1.00 32.31 437 CYS A C 1
ATOM 3268 O O . CYS A 1 437 ? 40.723 21.429 -44.562 1.00 32.31 437 CYS A O 1
ATOM 3270 N N . GLY A 1 438 ? 42.063 23.162 -44.060 1.00 30.52 438 GLY A N 1
ATOM 3271 C CA . GLY A 1 438 ? 40.992 24.157 -43.930 1.00 30.52 438 GLY A CA 1
ATOM 3272 C C . GLY A 1 438 ? 41.311 25.344 -43.021 1.00 30.52 438 GLY A C 1
ATOM 3273 O O . GLY A 1 438 ? 40.762 25.437 -41.931 1.00 30.52 438 GLY A O 1
ATOM 3274 N N . CYS A 1 439 ? 42.189 26.248 -43.460 1.00 33.12 439 CYS A N 1
ATOM 3275 C CA . CYS A 1 439 ? 42.385 27.565 -42.848 1.00 33.12 439 CYS A CA 1
ATOM 3276 C C . CYS A 1 439 ? 41.226 28.523 -43.188 1.00 33.12 439 CYS A C 1
ATOM 3278 O O . CYS A 1 439 ? 40.721 28.489 -44.309 1.00 33.12 439 CYS A O 1
ATOM 3280 N N . GLY A 1 440 ? 40.922 29.453 -42.275 1.00 31.72 440 GLY A N 1
ATOM 3281 C CA . GLY A 1 440 ? 40.125 30.669 -42.513 1.00 31.72 440 GLY A CA 1
ATOM 3282 C C . GLY A 1 440 ? 39.006 30.825 -41.478 1.00 31.72 440 GLY A C 1
ATOM 3283 O O . GLY A 1 440 ? 38.244 29.896 -41.270 1.00 31.72 440 GLY A O 1
ATOM 3284 N N . GLY A 1 441 ? 38.833 31.931 -40.764 1.00 30.41 441 GLY A N 1
ATOM 3285 C CA . GLY A 1 441 ? 39.462 33.246 -40.778 1.00 30.41 441 GLY A CA 1
ATOM 3286 C C . GLY A 1 441 ? 38.859 34.073 -39.631 1.00 30.41 441 GLY A C 1
ATOM 3287 O O . GLY A 1 441 ? 37.813 33.718 -39.089 1.00 30.41 441 GLY A O 1
ATOM 3288 N N . CYS A 1 442 ? 39.561 35.132 -39.239 1.00 34.62 442 CYS A N 1
ATOM 3289 C CA . CYS A 1 442 ? 39.167 36.091 -38.209 1.00 34.62 442 CYS A CA 1
ATOM 3290 C C . CYS A 1 442 ? 37.940 36.926 -38.617 1.00 34.62 442 CYS A C 1
ATOM 3292 O O . CYS A 1 442 ? 37.710 37.138 -39.808 1.00 34.62 442 CYS A O 1
ATOM 3294 N N . GLY A 1 443 ? 37.238 37.482 -37.629 1.0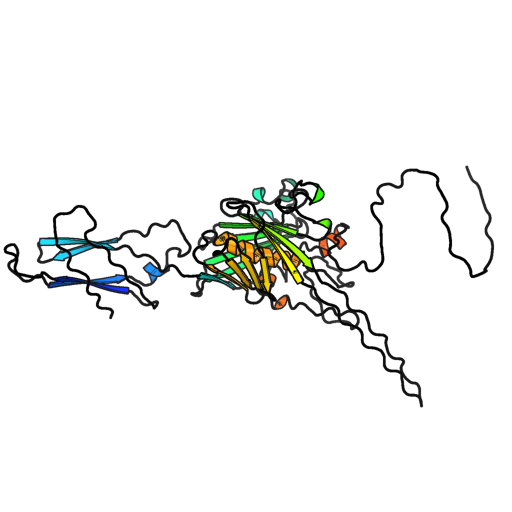0 34.84 443 GLY A N 1
ATOM 3295 C CA . GLY A 1 443 ? 36.266 38.558 -37.819 1.00 34.84 443 GLY A CA 1
ATOM 3296 C C . GLY A 1 443 ? 35.693 39.031 -36.484 1.00 34.84 443 GLY A C 1
ATOM 3297 O O . GLY A 1 443 ? 34.746 38.417 -36.011 1.00 34.84 443 GLY A O 1
ATOM 3298 N N . ASP A 1 444 ? 36.345 40.066 -35.941 1.00 36.88 444 ASP A N 1
ATOM 3299 C CA . ASP A 1 444 ? 35.977 41.060 -34.909 1.00 36.88 444 ASP A CA 1
ATOM 3300 C C . ASP A 1 444 ? 35.292 40.651 -33.591 1.00 36.88 444 ASP A C 1
ATOM 3302 O O . ASP A 1 444 ? 34.127 40.192 -33.591 1.00 36.88 444 ASP A O 1
#

Secondary structure (DSSP, 8-state):
---PPPPPPP----SS----------S-S-EEEEEEEE--S--TT-SS--EEEEEEEE-HHHHHSS-TTT---PPPPEEEEEEETTTEEEEEEE-PPPPPPSEEEEEEE-----EEES-GGGTSSSGGGTS-HHHHT-TT--EEEEEEEEE-TTS-EEEEEEEEEETTTTEEEEEEE-TTS-EEEEEEEE-STTSPPGGGSS-TTTS----TTTT-EEEEEESSSEEEEEEEEEEEEEPPBPPBPPBPPPTTSPPBPPBPPBPBEEEEEEEEEEE-SSS-EEEEEEEETTEEEEESSSS-EEEEETTTTEEEEETT---HHHHHHHHHHHHHHHHHHPPP--TT-S-TTS-------SSS--BPPP-GGG-HHHIIIIIT-S----HHHHHHHS----TTSS--TT--------------------------------------

pLDDT: mean 71.29, std 23.3, range [24.84, 98.69]

Sequence (444 aa):
MVQVHGPAARVTKSDGVLSRFTYKKKNSGNLRESVRIQQHGTCSCFSHLLEESAEYYFSAEYLAWRVIYKSNVVPQPETHKLTIAGNLIVRYTTVVHPPQPDEYIFTLMPNGDFSPVRDAASILSSPALFLSPCSLNQTLASSEMSLHRLVDCWGREAFTCRVMLSAELLFPSVEVMNHVDEVVSTAHLLRGNVLPTKEQVDKPQFCCNLDEAGGERAMLIRGCKDWGICIGKWKGAVKGVPGVPGIKGSEGSPGVKGTPGVKGQPGDLCIEFFSLSGVQEWKRVRKQGENFRVSLSEREIVNVDLRTGVISFPSAISAVPESIALGFSIAVLHLLCQPNTSTRMTDHRKPSFMASSSQNYKTRRICCEDLMLVVAAGFYATTVPSNAYIKHELGYACGGCGGCGGCGGCRGCGGCGSCGGCGSCGGCDGCGVCGGCGCGGCGD

Radius of gyration: 33.29 Å; chains: 1; bounding box: 97×70×106 Å